Protein AF-0000000076996370 (afdb_homodimer)

Sequence (528 aa):
MRASISAFRGVLRSATPHRAFSNTVRRLTEPTSVNPRWLSELQARVKRCSSLNLSPAQTEQLKTLQKTMDEEWLELLAGREGYLTGPGWRGLDKHTVTWGDQDAMVNFPRHVNNVVYNKYAESARFNWLRNFTKIDPSNAQEWADLMSPKSIGLIMRSIKTDYKFPMAYPDNLTVFHKLTTCPTPTSDAVFLEALLVSHRHRRPAARCFEDIVVYDYRTAKRTPLKPFMVEHLRATFAAQEESRRAAETKAQDLLSAVQSLESAMRASISAFRGVLRSATPHRAFSN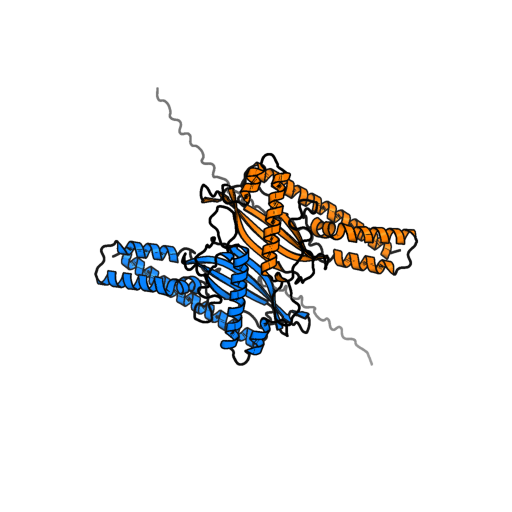TVRRLTEPTSVNPRWLSELQARVKRCSSLNLSPAQTEQLKTLQKTMDEEWLELLAGREGYLTGPGWRGLDKHTVTWGDQDAMVNFPRHVNNVVYNKYAESARFNWLRNFTKIDPSNAQEWADLMSPKSIGLIMRSIKTDYKFPMAYPDNLTVFHKLTTCPTPTSDAVFLEALLVSHRHRRPAARCFEDIVVYDYRTAKRTPLKPFMVEHLRATFAAQEESRRAAETKAQDLLSAVQSLESA

Organism: Colletotrichum orbiculare (strain 104-T / ATCC 96160 / CBS 514.97 / LARS 414 / MAFF 240422) (NCBI:txid1213857)

Radius of gyration: 30.68 Å; Cα contacts (8 Å, |Δi|>4): 800; chains: 2; bounding box: 120×90×89 Å

Structure (mmCIF, N/CA/C/O backbone):
data_AF-0000000076996370-model_v1
#
loop_
_entity.id
_entity.type
_entity.pdbx_description
1 polymer 'Uncharacterized protein'
#
loop_
_atom_site.group_PDB
_atom_site.id
_atom_site.type_symbol
_atom_site.label_atom_id
_atom_site.label_alt_id
_atom_site.label_comp_id
_atom_site.label_asym_id
_atom_site.label_entity_id
_atom_site.label_seq_id
_atom_site.pdbx_PDB_ins_code
_atom_site.Cartn_x
_atom_site.Cartn_y
_atom_site.Cartn_z
_atom_site.occupancy
_atom_site.B_iso_or_equiv
_atom_site.auth_seq_id
_atom_site.auth_comp_id
_atom_site.auth_asym_id
_atom_site.auth_atom_id
_atom_site.pdbx_PDB_model_num
ATOM 1 N N . MET A 1 1 ? -49.344 -7.617 67.875 1 25.75 1 MET A N 1
ATOM 2 C CA . MET A 1 1 ? -49.062 -8.625 66.875 1 25.75 1 MET A CA 1
ATOM 3 C C . MET A 1 1 ? -47.656 -8.422 66.25 1 25.75 1 MET A C 1
ATOM 5 O O . MET A 1 1 ? -47.406 -7.395 65.625 1 25.75 1 MET A O 1
ATOM 9 N N . ARG A 1 2 ? -46.562 -8.93 66.938 1 23.42 2 ARG A N 1
ATOM 10 C CA . ARG A 1 2 ? -45.156 -8.695 67.25 1 23.42 2 ARG A CA 1
ATOM 11 C C . ARG A 1 2 ? -44.25 -9.055 66.062 1 23.42 2 ARG A C 1
ATOM 13 O O . ARG A 1 2 ? -44.312 -10.18 65.562 1 23.42 2 ARG A O 1
ATOM 20 N N . ALA A 1 3 ? -43.844 -8.008 65.188 1 26.3 3 ALA A N 1
ATOM 21 C CA . ALA A 1 3 ? -43.125 -7.777 63.969 1 26.3 3 ALA A CA 1
ATOM 22 C C . ALA A 1 3 ? -41.75 -8.438 63.969 1 26.3 3 ALA A C 1
ATOM 24 O O . ALA A 1 3 ? -40.812 -7.906 64.562 1 26.3 3 ALA A O 1
ATOM 25 N N . SER A 1 4 ? -41.625 -9.727 64.375 1 23.75 4 SER A N 1
ATOM 26 C CA . SER A 1 4 ? -40.312 -10.328 64.688 1 23.75 4 SER A CA 1
ATOM 27 C C . SER A 1 4 ? -39.469 -10.445 63.438 1 23.75 4 SER A C 1
ATOM 29 O O . SER A 1 4 ? -39.875 -11.133 62.469 1 23.75 4 SER A O 1
ATOM 31 N N . ILE A 1 5 ? -38.812 -9.328 63.031 1 29.88 5 ILE A N 1
ATOM 32 C CA . ILE A 1 5 ? -37.969 -9.062 61.844 1 29.88 5 ILE A CA 1
ATOM 33 C C . ILE A 1 5 ? -36.781 -10 61.844 1 29.88 5 ILE A C 1
ATOM 35 O O . ILE A 1 5 ? -35.938 -9.953 62.75 1 29.88 5 ILE A O 1
ATOM 39 N N . SER A 1 6 ? -37 -11.312 61.469 1 23.55 6 SER A N 1
ATOM 40 C CA . SER A 1 6 ? -36.031 -12.391 61.469 1 23.55 6 SER A CA 1
ATOM 41 C C . SER A 1 6 ? -34.781 -12.031 60.656 1 23.55 6 SER A C 1
ATOM 43 O O . SER A 1 6 ? -34.906 -11.328 59.656 1 23.55 6 SER A O 1
ATOM 45 N N . ALA A 1 7 ? -33.531 -12.156 61.219 1 26.91 7 ALA A N 1
ATOM 46 C CA . ALA A 1 7 ? -32.125 -11.836 61.094 1 26.91 7 ALA A CA 1
ATOM 47 C C . ALA A 1 7 ? -31.484 -12.602 59.938 1 26.91 7 ALA A C 1
ATOM 49 O O . ALA A 1 7 ? -31.234 -13.805 60.031 1 26.91 7 ALA A O 1
ATOM 50 N N . PHE A 1 8 ? -32.094 -12.641 58.625 1 24.62 8 PHE A N 1
ATOM 51 C CA . PHE A 1 8 ? -31.547 -13.539 57.625 1 24.62 8 PHE A CA 1
ATOM 52 C C . PHE A 1 8 ? -30.078 -13.211 57.344 1 24.62 8 PHE A C 1
ATOM 54 O O . PHE A 1 8 ? -29.75 -12.094 56.938 1 24.62 8 PHE A O 1
ATOM 61 N N . ARG A 1 9 ? -29.125 -13.773 58.125 1 24.44 9 ARG A N 1
ATOM 62 C CA . ARG A 1 9 ? -27.672 -13.672 58.062 1 24.44 9 ARG A CA 1
ATOM 63 C C . ARG A 1 9 ? -27.141 -14.172 56.719 1 24.44 9 ARG A C 1
ATOM 65 O O . ARG A 1 9 ? -27.141 -15.375 56.469 1 24.44 9 ARG A O 1
ATOM 72 N N . GLY A 1 10 ? -27.531 -13.617 55.562 1 25.27 10 GLY A N 1
ATOM 73 C CA . GLY A 1 10 ? -27.125 -14.102 54.25 1 25.27 10 GLY A CA 1
ATOM 74 C C . GLY A 1 10 ? -25.625 -14.227 54.094 1 25.27 10 GLY A C 1
ATOM 75 O O . GLY A 1 10 ? -24.875 -13.305 54.469 1 25.27 10 GLY A O 1
ATOM 76 N N . VAL A 1 11 ? -25.047 -15.414 54.344 1 25.77 11 VAL A N 1
ATOM 77 C CA . VAL A 1 11 ? -23.641 -15.82 54.25 1 25.77 11 VAL A CA 1
ATOM 78 C C . VAL A 1 11 ? -23.078 -15.453 52.906 1 25.77 11 VAL A C 1
ATOM 80 O O . VAL A 1 11 ? -23.625 -15.875 51.875 1 25.77 11 VAL A O 1
ATOM 83 N N . LEU A 1 12 ? -22.516 -14.273 52.75 1 25.78 12 LEU A N 1
ATOM 84 C CA . LEU A 1 12 ? -21.828 -13.773 51.562 1 25.78 12 LEU A CA 1
ATOM 85 C C . LEU A 1 12 ? -20.703 -14.719 51.156 1 25.78 12 LEU A C 1
ATOM 87 O O . LEU A 1 12 ? -19.719 -14.875 51.906 1 25.78 12 LEU A O 1
ATOM 91 N N . ARG A 1 13 ? -21.016 -15.961 50.656 1 26.2 13 ARG A N 1
ATOM 92 C CA . ARG A 1 13 ? -19.969 -16.859 50.156 1 26.2 13 ARG A CA 1
ATOM 93 C C . ARG A 1 13 ? -19 -16.125 49.219 1 26.2 13 ARG A C 1
ATOM 95 O O . ARG A 1 13 ? -19.422 -15.297 48.406 1 26.2 13 ARG A O 1
ATOM 102 N N . SER A 1 14 ? -17.797 -16.031 49.656 1 24.17 14 SER A N 1
ATOM 103 C CA . SER A 1 14 ? -16.594 -15.461 49.031 1 24.17 14 SER A CA 1
ATOM 104 C C . SER A 1 14 ? -16.359 -16.047 47.656 1 24.17 14 SER A C 1
ATOM 106 O O . SER A 1 14 ? -16.438 -17.266 47.469 1 24.17 14 SER A O 1
ATOM 108 N N . ALA A 1 15 ? -16.828 -15.328 46.594 1 28.62 15 ALA A N 1
ATOM 109 C CA . ALA A 1 15 ? -16.625 -15.656 45.188 1 28.62 15 ALA A CA 1
ATOM 110 C C . ALA A 1 15 ? -15.18 -16.031 44.906 1 28.62 15 ALA A C 1
ATOM 112 O O . ALA A 1 15 ? -14.258 -15.398 45.438 1 28.62 15 ALA A O 1
ATOM 113 N N . THR A 1 16 ? -14.992 -17.359 44.688 1 27.8 16 THR A N 1
ATOM 114 C CA . THR A 1 16 ? -13.75 -18 44.25 1 27.8 16 THR A CA 1
ATOM 115 C C . THR A 1 16 ? -13.125 -17.234 43.125 1 27.8 16 THR A C 1
ATOM 117 O O . THR A 1 16 ? -13.828 -16.703 42.25 1 27.8 16 THR A O 1
ATOM 120 N N . PRO A 1 17 ? -11.844 -16.844 43.281 1 28.08 17 PRO A N 1
ATOM 121 C CA . PRO A 1 17 ? -11.102 -16.047 42.312 1 28.08 17 PRO A CA 1
ATOM 122 C C . PRO A 1 17 ? -11.141 -16.672 40.906 1 28.08 17 PRO A C 1
ATOM 124 O O . PRO A 1 17 ? -11.211 -17.891 40.781 1 28.08 17 PRO A O 1
ATOM 127 N N . HIS A 1 18 ? -11.906 -16.031 39.969 1 26.95 18 HIS A N 1
ATOM 128 C CA . HIS A 1 18 ? -11.961 -16.422 38.562 1 26.95 18 HIS A CA 1
ATOM 129 C C . HIS A 1 18 ? -10.562 -16.672 38 1 26.95 18 HIS A C 1
ATOM 131 O O . HIS A 1 18 ? -9.656 -15.867 38.188 1 26.95 18 HIS A O 1
ATOM 137 N N . ARG A 1 19 ? -10.125 -17.984 38 1 26.56 19 ARG A N 1
ATOM 138 C CA . ARG A 1 19 ? -8.938 -18.391 37.25 1 26.56 19 ARG A CA 1
ATOM 139 C C . ARG A 1 19 ? -8.906 -17.75 35.875 1 26.56 19 ARG A C 1
ATOM 141 O O . ARG A 1 19 ? -9.867 -17.875 35.125 1 26.56 19 ARG A O 1
ATOM 148 N N . ALA A 1 20 ? -8.07 -16.766 35.75 1 26.59 20 ALA A N 1
ATOM 149 C CA . ALA A 1 20 ? -7.734 -16.125 34.469 1 26.59 20 ALA A CA 1
ATOM 150 C C . ALA A 1 20 ? -7.438 -17.172 33.406 1 26.59 20 ALA A C 1
ATOM 152 O O . ALA A 1 20 ? -6.512 -17.969 33.562 1 26.59 20 ALA A O 1
ATOM 153 N N . PHE A 1 21 ? -8.531 -17.734 32.781 1 24.59 21 PHE A N 1
ATOM 154 C CA . PHE A 1 21 ? -8.273 -18.578 31.625 1 24.59 21 PHE A CA 1
ATOM 155 C C . PHE A 1 21 ? -7.289 -17.891 30.688 1 24.59 21 PHE A C 1
ATOM 157 O O . PHE A 1 21 ? -7.527 -16.766 30.234 1 24.59 21 PHE A O 1
ATOM 164 N N . SER A 1 22 ? -5.996 -18.141 30.969 1 26.89 22 SER A N 1
ATOM 165 C CA . SER A 1 22 ? -4.969 -17.828 29.984 1 26.89 22 SER A CA 1
ATOM 166 C C . SER A 1 22 ? -5.371 -18.328 28.594 1 26.89 22 SER A C 1
ATOM 168 O O . SER A 1 22 ? -5.535 -19.531 28.391 1 26.89 22 SER A O 1
ATOM 170 N N . ASN A 1 23 ? -6.395 -17.656 28.031 1 26.78 23 ASN A N 1
ATOM 171 C CA . ASN A 1 23 ? -6.664 -18 26.641 1 26.78 23 ASN A CA 1
ATOM 172 C C . ASN A 1 23 ? -5.383 -18.031 25.812 1 26.78 23 ASN A C 1
ATOM 174 O O . ASN A 1 23 ? -4.746 -17 25.609 1 26.78 23 ASN A O 1
ATOM 178 N N . THR A 1 24 ? -4.602 -19.094 26.031 1 28.86 24 THR A N 1
ATOM 179 C CA . THR A 1 24 ? -3.562 -19.391 25.047 1 28.86 24 THR A CA 1
ATOM 180 C C . THR A 1 24 ? -4.137 -19.359 23.625 1 28.86 24 THR A C 1
ATOM 182 O O . THR A 1 24 ? -4.867 -20.266 23.234 1 28.86 24 THR A O 1
ATOM 185 N N . VAL A 1 25 ? -4.684 -18.25 23.234 1 29.08 25 VAL A N 1
ATOM 186 C CA . VAL A 1 25 ? -4.914 -18.25 21.797 1 29.08 25 VAL A CA 1
ATOM 187 C C . VAL A 1 25 ? -3.771 -18.984 21.094 1 29.08 25 VAL A C 1
ATOM 189 O O . VAL A 1 25 ? -2.615 -18.562 21.172 1 29.08 25 VAL A O 1
ATOM 192 N N . ARG A 1 26 ? -3.787 -20.188 21.047 1 27.31 26 ARG A N 1
ATOM 193 C CA . ARG A 1 26 ? -2.842 -20.938 20.234 1 27.31 26 ARG A CA 1
ATOM 194 C C . ARG A 1 26 ? -2.498 -20.188 18.953 1 27.31 26 ARG A C 1
ATOM 196 O O . ARG A 1 26 ? -3.375 -19.922 18.141 1 27.31 26 ARG A O 1
ATOM 203 N N . ARG A 1 27 ? -1.529 -19.438 18.953 1 30.56 27 ARG A N 1
ATOM 204 C CA . ARG A 1 27 ? -0.964 -18.984 17.688 1 30.56 27 ARG A CA 1
ATOM 205 C C . ARG A 1 27 ? -1.064 -20.062 16.625 1 30.56 27 ARG A C 1
ATOM 207 O O . ARG A 1 27 ? -0.547 -21.172 16.797 1 30.56 27 ARG A O 1
ATOM 214 N N . LEU A 1 28 ? -2.207 -20.266 16.031 1 32.25 28 LEU A N 1
ATOM 215 C CA . LEU A 1 28 ? -2.223 -21.141 14.867 1 32.25 28 LEU A CA 1
ATOM 216 C C . LEU A 1 28 ? -0.822 -21.312 14.289 1 32.25 28 LEU A C 1
ATOM 218 O O . LEU A 1 28 ? -0.059 -20.344 14.219 1 32.25 28 LEU A O 1
ATOM 222 N N . THR A 1 29 ? -0.249 -22.406 14.445 1 32.62 29 THR A N 1
ATOM 223 C CA . THR A 1 29 ? 0.998 -22.859 13.844 1 32.62 29 THR A CA 1
ATOM 224 C C . THR A 1 29 ? 1.232 -22.188 12.492 1 32.62 29 THR A C 1
ATOM 226 O O . THR A 1 29 ? 0.334 -22.156 11.648 1 32.62 29 THR A O 1
ATOM 229 N N . GLU A 1 30 ? 1.917 -21.141 12.484 1 38.91 30 GLU A N 1
ATOM 230 C CA . GLU A 1 30 ? 2.395 -20.609 11.203 1 38.91 30 GLU A CA 1
ATOM 231 C C . GLU A 1 30 ? 2.68 -21.75 10.219 1 38.91 30 GLU A C 1
ATOM 233 O O . GLU A 1 30 ? 3.361 -22.719 10.562 1 38.91 30 GLU A O 1
ATOM 238 N N . PRO A 1 31 ? 1.756 -22.188 9.391 1 42.06 31 PRO A N 1
ATOM 239 C CA . PRO A 1 31 ? 2.107 -23.266 8.453 1 42.06 31 PRO A CA 1
ATOM 240 C C . PRO A 1 31 ? 3.602 -23.297 8.141 1 42.06 31 PRO A C 1
ATOM 242 O O . PRO A 1 31 ? 4.297 -22.297 8.289 1 42.06 31 PRO A O 1
ATOM 245 N N . THR A 1 32 ? 4.285 -24.359 8.195 1 45.66 32 THR A N 1
ATOM 246 C CA . THR A 1 32 ? 5.668 -24.641 7.809 1 45.66 32 THR A CA 1
ATOM 247 C C . THR A 1 32 ? 6.074 -23.781 6.609 1 45.66 32 THR A C 1
ATOM 249 O O . THR A 1 32 ? 5.379 -23.766 5.59 1 45.66 32 THR A O 1
ATOM 252 N N . SER A 1 33 ? 6.719 -22.688 6.789 1 56.22 33 SER A N 1
ATOM 253 C CA . SER A 1 33 ? 7.25 -21.703 5.852 1 56.22 33 SER A CA 1
ATOM 254 C C . SER A 1 33 ? 7.852 -22.375 4.625 1 56.22 33 SER A C 1
ATOM 256 O O . SER A 1 33 ? 8.758 -23.203 4.746 1 56.22 33 SER A O 1
ATOM 258 N N . VAL A 1 34 ? 7.016 -22.797 3.641 1 62.16 34 VAL A N 1
ATOM 259 C CA . VAL A 1 34 ? 7.477 -23.312 2.361 1 62.16 34 VAL A CA 1
ATOM 260 C C . VAL A 1 34 ? 8.617 -22.453 1.824 1 62.16 34 VAL A C 1
ATOM 262 O O . VAL A 1 34 ? 8.555 -21.219 1.898 1 62.16 34 VAL A O 1
ATOM 265 N N . ASN A 1 35 ? 9.75 -23.125 1.606 1 71.69 35 ASN A N 1
ATOM 266 C CA . ASN A 1 35 ? 10.812 -22.422 0.879 1 71.69 35 ASN A CA 1
ATOM 267 C C . ASN A 1 35 ? 10.266 -21.672 -0.333 1 71.69 35 ASN A C 1
ATOM 269 O O . ASN A 1 35 ? 9.68 -22.281 -1.232 1 71.69 35 ASN A O 1
ATOM 273 N N . PRO A 1 36 ? 10.375 -20.422 -0.333 1 74.19 36 PRO A N 1
ATOM 274 C CA . PRO A 1 36 ? 9.789 -19.641 -1.429 1 74.19 36 PRO A CA 1
ATOM 275 C C . PRO A 1 36 ? 10.398 -19.984 -2.787 1 74.19 36 PRO A C 1
ATOM 277 O O . PRO A 1 36 ? 9.789 -19.703 -3.826 1 74.19 36 PRO A O 1
ATOM 280 N N . ARG A 1 37 ? 11.555 -20.672 -2.787 1 79.88 37 ARG A N 1
ATOM 281 C CA . ARG A 1 37 ? 12.227 -20.953 -4.051 1 79.88 37 ARG A CA 1
ATOM 282 C C . ARG A 1 37 ? 12.078 -22.422 -4.43 1 79.88 37 ARG A C 1
ATOM 284 O O . ARG A 1 37 ? 12.805 -22.922 -5.293 1 79.88 37 ARG A O 1
ATOM 291 N N . TRP A 1 38 ? 11.227 -23.062 -3.824 1 84.44 38 TRP A N 1
ATOM 292 C CA . TRP A 1 38 ? 11.125 -24.516 -3.994 1 84.44 38 TRP A CA 1
ATOM 293 C C . TRP A 1 38 ? 10.852 -24.875 -5.449 1 84.44 38 TRP A C 1
ATOM 295 O O . TRP A 1 38 ? 11.406 -25.844 -5.973 1 84.44 38 TRP A O 1
ATOM 305 N N . LEU A 1 39 ? 9.992 -24.078 -6.098 1 86.5 39 LEU A N 1
ATOM 306 C CA . LEU A 1 39 ? 9.617 -24.406 -7.465 1 86.5 39 LEU A CA 1
ATOM 307 C C . LEU A 1 39 ? 10.781 -24.203 -8.422 1 86.5 39 LEU A C 1
ATOM 309 O O . LEU A 1 39 ? 11.039 -25.031 -9.297 1 86.5 39 LEU A O 1
ATOM 313 N N . SER A 1 40 ? 11.438 -23.094 -8.195 1 86.5 40 SER A N 1
ATOM 314 C CA . SER A 1 40 ? 12.617 -22.828 -9.016 1 86.5 40 SER A CA 1
ATOM 315 C C . SER A 1 40 ? 13.703 -23.875 -8.781 1 86.5 40 SER A C 1
ATOM 317 O O . SER A 1 40 ? 14.359 -24.328 -9.727 1 86.5 40 SER A O 1
ATOM 319 N N . GLU A 1 41 ? 13.844 -24.281 -7.625 1 88.19 41 GLU A N 1
ATOM 320 C CA . GLU A 1 41 ? 14.812 -25.328 -7.297 1 88.19 41 GLU A CA 1
ATOM 321 C C . GLU A 1 41 ? 14.422 -26.656 -7.914 1 88.19 41 GLU A C 1
ATOM 323 O O . GLU A 1 41 ? 15.281 -27.391 -8.43 1 88.19 41 GLU A O 1
ATOM 328 N N . LEU A 1 42 ? 13.219 -27 -7.809 1 89.69 42 LEU A N 1
ATOM 329 C CA . LEU A 1 42 ? 12.734 -28.234 -8.414 1 89.69 42 LEU A CA 1
ATOM 330 C C . LEU A 1 42 ? 12.953 -28.219 -9.922 1 89.69 42 LEU A C 1
ATOM 332 O O . LEU A 1 42 ? 13.391 -29.219 -10.5 1 89.69 42 LEU A O 1
ATOM 336 N N . GLN A 1 43 ? 12.711 -27.094 -10.508 1 88.62 43 GLN A N 1
ATOM 337 C CA . GLN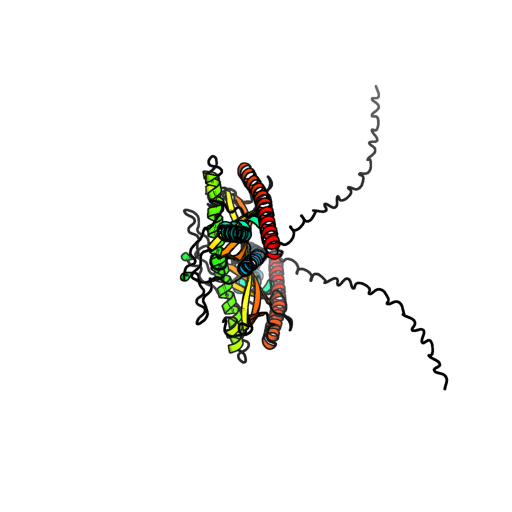 A 1 43 ? 12.922 -26.969 -11.945 1 88.62 43 GLN A CA 1
ATOM 338 C C . GLN A 1 43 ? 14.391 -27.156 -12.312 1 88.62 43 GLN A C 1
ATOM 340 O O . GLN A 1 43 ? 14.703 -27.812 -13.305 1 88.62 43 GLN A O 1
ATOM 345 N N . ALA A 1 44 ? 15.203 -26.594 -11.523 1 90.81 44 ALA A N 1
ATOM 346 C CA . ALA A 1 44 ? 16.641 -26.75 -11.742 1 90.81 44 ALA A CA 1
ATOM 347 C C . ALA A 1 44 ? 17.062 -28.203 -11.602 1 90.81 44 ALA A C 1
ATOM 349 O O . ALA A 1 44 ? 17.875 -28.703 -12.391 1 90.81 44 ALA A O 1
ATOM 350 N N . ARG A 1 45 ? 16.547 -28.891 -10.672 1 91.94 45 ARG A N 1
ATOM 351 C CA . ARG A 1 45 ? 16.844 -30.297 -10.461 1 91.94 45 ARG A CA 1
ATOM 352 C C . ARG A 1 45 ? 16.375 -31.156 -11.633 1 91.94 45 ARG A C 1
ATOM 354 O O . ARG A 1 45 ? 17.078 -32.062 -12.086 1 91.94 45 ARG A O 1
ATOM 361 N N . VAL A 1 46 ? 15.258 -30.844 -12.094 1 91.38 46 VAL A N 1
ATOM 362 C CA . VAL A 1 46 ? 14.695 -31.578 -13.234 1 91.38 46 VAL A CA 1
ATOM 363 C C . VAL A 1 46 ? 15.578 -31.359 -14.461 1 91.38 46 VAL A C 1
ATOM 365 O O . VAL A 1 46 ? 15.852 -32.312 -15.211 1 91.38 46 VAL A O 1
ATOM 368 N N . LYS A 1 47 ? 15.977 -30.125 -14.641 1 89.75 47 LYS A N 1
ATOM 369 C CA . LYS A 1 47 ? 16.859 -29.828 -15.758 1 89.75 47 LYS A CA 1
ATOM 370 C C . LYS A 1 47 ? 18.172 -30.609 -15.648 1 89.75 47 LYS A C 1
ATOM 372 O O . LYS A 1 47 ? 18.688 -31.094 -16.656 1 89.75 47 LYS A O 1
ATOM 377 N N . ARG A 1 48 ? 18.656 -30.781 -14.57 1 92 48 ARG A N 1
ATOM 378 C CA . ARG A 1 48 ? 19.891 -31.516 -14.336 1 92 48 ARG A CA 1
ATOM 379 C C . ARG A 1 48 ? 19.719 -33 -14.625 1 92 48 ARG A C 1
ATOM 381 O O . ARG A 1 48 ? 20.672 -33.656 -15.039 1 92 48 ARG A O 1
ATOM 388 N N . CYS A 1 49 ? 18.594 -33.5 -14.391 1 91.69 49 CYS A N 1
ATOM 389 C CA . CYS A 1 49 ? 18.312 -34.906 -14.617 1 91.69 49 CYS A CA 1
ATOM 390 C C . CYS A 1 49 ? 18.422 -35.25 -16.094 1 91.69 49 CYS A C 1
ATOM 392 O O . CYS A 1 49 ? 18.641 -36.406 -16.453 1 91.69 49 CYS A O 1
ATOM 394 N N . SER A 1 50 ? 18.266 -34.281 -16.922 1 88.06 50 SER A N 1
ATOM 395 C CA . SER A 1 50 ? 18.344 -34.531 -18.359 1 88.06 50 SER A CA 1
ATOM 396 C C . SER A 1 50 ? 19.75 -34.938 -18.781 1 88.06 50 SER A C 1
ATOM 398 O O . SER A 1 50 ? 19.953 -35.531 -19.828 1 88.06 50 SER A O 1
ATOM 400 N N . SER A 1 51 ? 20.688 -34.562 -17.984 1 89.69 51 SER A N 1
ATOM 401 C CA . SER A 1 51 ? 22.078 -34.875 -18.297 1 89.69 51 SER A CA 1
ATOM 402 C C . SER A 1 51 ? 22.484 -36.25 -17.734 1 89.69 51 SER A C 1
ATOM 404 O O . SER A 1 51 ? 23.609 -36.688 -17.953 1 89.69 51 SER A O 1
ATOM 406 N N . LEU A 1 52 ? 21.688 -36.875 -17.047 1 90.12 52 LEU A N 1
ATOM 407 C CA . LEU A 1 52 ? 21.984 -38.188 -16.453 1 90.12 52 LEU A CA 1
ATOM 408 C C . LEU A 1 52 ? 21.766 -39.281 -17.469 1 90.12 52 LEU A C 1
ATOM 410 O O . LEU A 1 52 ? 21.156 -39.094 -18.531 1 90.12 52 LEU A O 1
ATOM 414 N N . ASN A 1 53 ? 22.5 -40.438 -17.266 1 90.56 53 ASN A N 1
ATOM 415 C CA . ASN A 1 53 ? 22.297 -41.625 -18.078 1 90.56 53 ASN A CA 1
ATOM 416 C C . ASN A 1 53 ? 21.047 -42.375 -17.656 1 90.56 53 ASN A C 1
ATOM 418 O O . ASN A 1 53 ? 21.125 -43.344 -16.891 1 90.56 53 ASN A O 1
ATOM 422 N N . LEU A 1 54 ? 19.938 -42.031 -18.281 1 90.88 54 LEU A N 1
ATOM 423 C CA . LEU A 1 54 ? 18.641 -42.562 -17.859 1 90.88 54 LEU A CA 1
ATOM 424 C C . LEU A 1 54 ? 18.188 -43.688 -18.781 1 90.88 54 LEU A C 1
ATOM 426 O O . LEU A 1 54 ? 18.484 -43.688 -19.969 1 90.88 54 LEU A O 1
ATOM 430 N N . SER A 1 55 ? 17.484 -44.656 -18.172 1 93.25 55 SER A N 1
ATOM 431 C CA . SER A 1 55 ? 16.812 -45.688 -18.969 1 93.25 55 SER A CA 1
ATOM 432 C C . SER A 1 55 ? 15.688 -45.094 -19.797 1 93.25 55 SER A C 1
ATOM 434 O O . SER A 1 55 ? 15.273 -43.969 -19.547 1 93.25 55 SER A O 1
ATOM 436 N N . PRO A 1 56 ? 15.211 -45.781 -20.828 1 93.25 56 PRO A N 1
ATOM 437 C CA . PRO A 1 56 ? 14.086 -45.25 -21.609 1 93.25 56 PRO A CA 1
ATOM 438 C C . PRO A 1 56 ? 12.859 -44.969 -20.75 1 93.25 56 PRO A C 1
ATOM 440 O O . PRO A 1 56 ? 12.18 -43.969 -20.969 1 93.25 56 PRO A O 1
ATOM 443 N N . ALA A 1 57 ? 12.648 -45.781 -19.734 1 93.06 57 ALA A N 1
ATOM 444 C CA . ALA A 1 57 ? 11.516 -45.562 -18.844 1 93.06 57 ALA A CA 1
ATOM 445 C C . ALA A 1 57 ? 11.695 -44.312 -17.984 1 93.06 57 ALA A C 1
ATOM 447 O O . ALA A 1 57 ? 10.75 -43.562 -17.781 1 93.06 57 ALA A O 1
ATOM 448 N N . GLN A 1 58 ? 12.93 -44.125 -17.547 1 93.25 58 GLN A N 1
ATOM 449 C CA . GLN A 1 58 ? 13.242 -42.938 -16.734 1 93.25 58 GLN A CA 1
ATOM 450 C C . GLN A 1 58 ? 13.172 -41.656 -17.562 1 93.25 58 GLN A C 1
ATOM 452 O O . GLN A 1 58 ? 12.75 -40.625 -17.062 1 93.25 58 GLN A O 1
ATOM 457 N N . THR A 1 59 ? 13.523 -41.781 -18.797 1 93.88 59 THR A N 1
ATOM 458 C CA . THR A 1 59 ? 13.453 -40.625 -19.703 1 93.88 59 THR A CA 1
ATOM 459 C C . THR A 1 59 ? 12.008 -40.219 -19.938 1 93.88 59 THR A C 1
ATOM 461 O O . THR A 1 59 ? 11.695 -39 -19.969 1 93.88 59 THR A O 1
ATOM 464 N N . GLU A 1 60 ? 11.195 -41.219 -20.078 1 94.5 60 GLU A N 1
ATOM 465 C CA . GLU A 1 60 ? 9.773 -40.938 -20.25 1 94.5 60 GLU A CA 1
ATOM 466 C C . GLU A 1 60 ? 9.188 -40.312 -18.984 1 94.5 60 GLU A C 1
ATOM 468 O O . GLU A 1 60 ? 8.352 -39.406 -19.078 1 94.5 60 GLU A O 1
ATOM 473 N N . GLN A 1 61 ? 9.641 -40.75 -17.844 1 93.5 61 GLN A N 1
ATOM 474 C CA . GLN A 1 61 ? 9.211 -40.188 -16.578 1 93.5 61 GLN A CA 1
ATOM 475 C C . GLN A 1 61 ? 9.648 -38.719 -16.453 1 93.5 61 GLN A C 1
ATOM 477 O O . GLN A 1 61 ? 8.875 -37.875 -15.992 1 93.5 61 GLN A O 1
ATOM 482 N N . LEU A 1 62 ? 10.812 -38.469 -16.828 1 94.06 62 LEU A N 1
ATOM 483 C CA . LEU A 1 62 ? 11.352 -37.125 -16.781 1 94.06 62 LEU A CA 1
ATOM 484 C C . LEU A 1 62 ? 10.547 -36.188 -17.688 1 94.06 62 LEU A C 1
ATOM 486 O O . LEU A 1 62 ? 10.242 -35.062 -17.312 1 94.06 62 LEU A O 1
ATOM 490 N N . LYS A 1 63 ? 10.188 -36.688 -18.859 1 93.94 63 LYS A N 1
ATOM 491 C CA . LYS A 1 63 ? 9.398 -35.875 -19.781 1 93.94 63 LYS A CA 1
ATOM 492 C C . LYS A 1 63 ? 8.031 -35.531 -19.203 1 93.94 63 LYS A C 1
ATOM 494 O O . LYS A 1 63 ? 7.551 -34.406 -19.328 1 93.94 63 LYS A O 1
ATOM 499 N N . THR A 1 64 ? 7.473 -36.5 -18.562 1 93.75 64 THR A N 1
ATOM 500 C CA . THR A 1 64 ? 6.168 -36.312 -17.938 1 93.75 64 THR A CA 1
ATOM 501 C C . THR A 1 64 ? 6.258 -35.312 -16.797 1 93.75 64 THR A C 1
ATOM 503 O O . THR A 1 64 ? 5.383 -34.438 -16.656 1 93.75 64 THR A O 1
ATOM 506 N N . LEU A 1 65 ? 7.328 -35.406 -16.062 1 93.12 65 LEU A N 1
ATOM 507 C CA . LEU A 1 65 ? 7.562 -34.5 -14.969 1 93.12 65 LEU A CA 1
ATOM 508 C C . LEU A 1 65 ? 7.73 -33.062 -15.484 1 93.12 65 LEU A C 1
ATOM 510 O O . LEU A 1 65 ? 7.137 -32.125 -14.938 1 93.12 65 LEU A O 1
ATOM 514 N N . GLN A 1 66 ? 8.477 -32.938 -16.5 1 92.69 66 GLN A N 1
ATOM 515 C CA . GLN A 1 66 ? 8.711 -31.625 -17.094 1 92.69 66 GLN A CA 1
ATOM 516 C C . GLN A 1 66 ? 7.422 -31.016 -17.641 1 92.69 66 GLN A C 1
ATOM 518 O O . GLN A 1 66 ? 7.152 -29.828 -17.438 1 92.69 66 GLN A O 1
ATOM 523 N N . LYS A 1 67 ? 6.656 -31.844 -18.266 1 93.81 67 LYS A N 1
ATOM 524 C CA . LYS A 1 67 ? 5.379 -31.391 -18.812 1 93.81 67 LYS A CA 1
ATOM 525 C C . LYS A 1 67 ? 4.441 -30.938 -17.703 1 93.81 67 LYS A C 1
ATOM 527 O O . LYS A 1 67 ? 3.818 -29.875 -17.812 1 93.81 67 LYS A O 1
ATOM 532 N N . THR A 1 68 ? 4.383 -31.656 -16.656 1 92.69 68 THR A N 1
ATOM 533 C CA . THR A 1 68 ? 3.529 -31.312 -15.516 1 92.69 68 THR A CA 1
ATOM 534 C C . THR A 1 68 ? 3.965 -30 -14.891 1 92.69 68 THR A C 1
ATOM 536 O O . THR A 1 68 ? 3.133 -29.125 -14.617 1 92.69 68 THR A O 1
ATOM 539 N N . MET A 1 69 ? 5.199 -29.828 -14.711 1 90.5 69 MET A N 1
ATOM 540 C CA . MET A 1 69 ? 5.727 -28.609 -14.109 1 90.5 69 MET A CA 1
ATOM 541 C C . MET A 1 69 ? 5.453 -27.391 -14.992 1 90.5 69 MET A C 1
ATOM 543 O O . MET A 1 69 ? 5.16 -26.297 -14.492 1 90.5 69 MET A O 1
ATOM 547 N N . ASP A 1 70 ? 5.547 -27.641 -16.281 1 91.88 70 ASP A N 1
ATOM 548 C CA . ASP A 1 70 ? 5.34 -26.547 -17.203 1 91.88 70 ASP A CA 1
ATOM 549 C C . ASP A 1 70 ? 3.865 -26.156 -17.281 1 91.88 70 ASP A C 1
ATOM 551 O O . ASP A 1 70 ? 3.533 -24.969 -17.344 1 91.88 70 ASP A O 1
ATOM 555 N N . GLU A 1 71 ? 3.033 -27.094 -17.172 1 93.5 71 GLU A N 1
ATOM 556 C CA . GLU A 1 71 ? 1.609 -26.859 -17.391 1 93.5 71 GLU A CA 1
ATOM 557 C C . GLU A 1 71 ? 0.922 -26.453 -16.078 1 93.5 71 GLU A C 1
ATOM 559 O O . GLU A 1 71 ? -0.073 -25.719 -16.109 1 93.5 71 GLU A O 1
ATOM 564 N N . GLU A 1 72 ? 1.515 -26.875 -14.953 1 94.69 72 GLU A N 1
ATOM 565 C CA . GLU A 1 72 ? 0.789 -26.703 -13.703 1 94.69 72 GLU A CA 1
ATOM 566 C C . GLU A 1 72 ? 1.588 -25.859 -12.711 1 94.69 72 GLU A C 1
ATOM 568 O O . GLU A 1 72 ? 1.307 -25.875 -11.516 1 94.69 72 GLU A O 1
ATOM 573 N N . TRP A 1 73 ? 2.6 -25.172 -13.234 1 93.81 73 TRP A N 1
ATOM 574 C CA . TRP A 1 73 ? 3.496 -24.453 -12.336 1 93.81 73 TRP A CA 1
ATOM 575 C C . TRP A 1 73 ? 2.736 -23.406 -11.531 1 93.81 73 TRP A C 1
ATOM 577 O O . TRP A 1 73 ? 2.988 -23.234 -10.336 1 93.81 73 TRP A O 1
ATOM 587 N N . LEU A 1 74 ? 1.788 -22.781 -12.164 1 93.5 74 LEU A N 1
ATOM 588 C CA . LEU A 1 74 ? 1.038 -21.719 -11.508 1 93.5 74 LEU A CA 1
ATOM 589 C C . LEU A 1 74 ? 0.158 -22.266 -10.398 1 93.5 74 LEU A C 1
ATOM 591 O O . LEU A 1 74 ? 0.104 -21.719 -9.297 1 93.5 74 LEU A O 1
ATOM 595 N N . GLU A 1 75 ? -0.447 -23.391 -10.727 1 94.19 75 GLU A N 1
ATOM 596 C CA . GLU A 1 75 ? -1.288 -24.062 -9.742 1 94.19 75 GLU A CA 1
ATOM 597 C C . GLU A 1 75 ? -0.459 -24.578 -8.57 1 94.19 75 GLU A C 1
ATOM 599 O O . GLU A 1 75 ? -0.9 -24.516 -7.418 1 94.19 75 GLU A O 1
ATOM 604 N N . LEU A 1 76 ? 0.695 -25.094 -8.891 1 93.62 76 LEU A N 1
ATOM 605 C CA . LEU A 1 76 ? 1.583 -25.594 -7.844 1 93.62 76 LEU A CA 1
ATOM 606 C C . LEU A 1 76 ? 2.066 -24.453 -6.957 1 93.62 76 LEU A C 1
ATOM 608 O O . LEU A 1 76 ? 2.027 -24.547 -5.727 1 93.62 76 LEU A O 1
ATOM 612 N N . LEU A 1 77 ? 2.418 -23.359 -7.547 1 93.75 77 LEU A N 1
ATOM 613 C CA . LEU A 1 77 ? 2.969 -22.219 -6.832 1 93.75 77 LEU A CA 1
ATOM 614 C C . LEU A 1 77 ? 1.909 -21.562 -5.949 1 93.75 77 LEU A C 1
ATOM 616 O O . LEU A 1 77 ? 2.092 -21.453 -4.734 1 93.75 77 LEU A O 1
ATOM 620 N N . ALA A 1 78 ? 0.835 -21.156 -6.492 1 96.25 78 ALA A N 1
ATOM 621 C CA . ALA A 1 78 ? -0.215 -20.438 -5.777 1 96.25 78 ALA A CA 1
ATOM 622 C C . ALA A 1 78 ? -1.054 -21.375 -4.93 1 96.25 78 ALA A C 1
ATOM 624 O O . ALA A 1 78 ? -1.45 -21.047 -3.812 1 96.25 78 ALA A O 1
ATOM 625 N N . GLY A 1 79 ? -1.295 -22.547 -5.496 1 95.38 79 GLY A N 1
ATOM 626 C CA . GLY A 1 79 ? -2.107 -23.516 -4.785 1 95.38 79 GLY A CA 1
ATOM 627 C C . GLY A 1 79 ? -1.5 -23.953 -3.463 1 95.38 79 GLY A C 1
ATOM 628 O O . GLY A 1 79 ? -2.217 -24.172 -2.484 1 95.38 79 GLY A O 1
ATOM 629 N N . ARG A 1 80 ? -0.252 -24.094 -3.467 1 93.12 80 ARG A N 1
ATOM 630 C CA . ARG A 1 80 ? 0.443 -24.531 -2.264 1 93.12 80 ARG A CA 1
ATOM 631 C C . ARG A 1 80 ? 0.282 -23.516 -1.133 1 93.12 80 ARG A C 1
ATOM 633 O O . ARG A 1 80 ? 0.484 -23.859 0.037 1 93.12 80 ARG A O 1
ATOM 640 N N . GLU A 1 81 ? -0.072 -22.312 -1.488 1 94.5 81 GLU A N 1
ATOM 641 C CA . GLU A 1 81 ? -0.265 -21.266 -0.477 1 94.5 81 GLU A CA 1
ATOM 642 C C . GLU A 1 81 ? -1.747 -21.047 -0.187 1 94.5 81 GLU A C 1
ATOM 644 O O . GLU A 1 81 ? -2.113 -20.125 0.545 1 94.5 81 GLU A O 1
ATOM 649 N N . GLY A 1 82 ? -2.562 -21.828 -0.85 1 96.31 82 GLY A N 1
ATOM 650 C CA . GLY A 1 82 ? -3.979 -21.812 -0.519 1 96.31 82 GLY A CA 1
ATOM 651 C C . GLY A 1 82 ? -4.809 -21 -1.492 1 96.31 82 GLY A C 1
ATOM 652 O O . GLY A 1 82 ? -6.023 -20.875 -1.322 1 96.31 82 GLY A O 1
ATOM 653 N N . TYR A 1 83 ? -4.195 -20.438 -2.467 1 98.12 83 TYR A N 1
ATOM 654 C CA . TYR A 1 83 ? -4.977 -19.719 -3.469 1 98.12 83 TYR A CA 1
ATOM 655 C C . TYR A 1 83 ? -5.77 -20.688 -4.34 1 98.12 83 TYR A C 1
ATOM 657 O O . TYR A 1 83 ? -5.273 -21.766 -4.699 1 98.12 83 TYR A O 1
ATOM 665 N N . LEU A 1 84 ? -6.957 -20.297 -4.613 1 98.06 84 LEU A N 1
ATOM 666 C CA . LEU A 1 84 ? -7.715 -21.016 -5.633 1 98.06 84 LEU A CA 1
ATOM 667 C C . LEU A 1 84 ? -7.293 -20.578 -7.031 1 98.06 84 LEU A C 1
ATOM 669 O O . LEU A 1 84 ? -7.258 -19.375 -7.328 1 98.06 84 LEU A O 1
ATOM 673 N N . THR A 1 85 ? -6.953 -21.531 -7.863 1 96.75 85 THR A N 1
ATOM 674 C CA . THR A 1 85 ? -6.25 -21.172 -9.094 1 96.75 85 THR A CA 1
ATOM 675 C C . THR A 1 85 ? -7.094 -21.516 -10.32 1 96.75 85 THR A C 1
ATOM 677 O O . THR A 1 85 ? -6.684 -21.266 -11.453 1 96.75 85 THR A O 1
ATOM 680 N N . GLY A 1 86 ? -8.234 -22.109 -10.164 1 93.81 86 GLY A N 1
ATOM 681 C CA . GLY A 1 86 ? -9.086 -22.484 -11.281 1 93.81 86 GLY A CA 1
ATOM 682 C C . GLY A 1 86 ? -9.688 -21.281 -11.984 1 93.81 86 GLY A C 1
ATOM 683 O O . GLY A 1 86 ? -9.508 -20.141 -11.555 1 93.81 86 GLY A O 1
ATOM 684 N N . PRO A 1 87 ? -10.414 -21.656 -13.055 1 89.19 87 PRO A N 1
ATOM 685 C CA . PRO A 1 87 ? -11.102 -20.562 -13.758 1 89.19 87 PRO A CA 1
ATOM 686 C C . PRO A 1 87 ? -12.039 -19.781 -12.844 1 89.19 87 PRO A C 1
ATOM 688 O O . PRO A 1 87 ? -12.695 -20.359 -11.977 1 89.19 87 PRO A O 1
ATOM 691 N N . GLY A 1 88 ? -12.094 -18.516 -12.93 1 91.19 88 GLY A N 1
ATOM 692 C CA . GLY A 1 88 ? -12.938 -17.672 -12.117 1 91.19 88 GLY A CA 1
ATOM 693 C C . GLY A 1 88 ? -12.227 -17.094 -10.906 1 91.19 88 GLY A C 1
ATOM 694 O O . GLY A 1 88 ? -12.641 -16.078 -10.352 1 91.19 88 GLY A O 1
ATOM 695 N N . TRP A 1 89 ? -11.172 -17.844 -10.523 1 95.75 89 TRP A N 1
ATOM 696 C CA . TRP A 1 89 ? -10.5 -17.438 -9.297 1 95.75 89 TRP A CA 1
ATOM 697 C C . TRP A 1 89 ? -9.242 -16.625 -9.609 1 95.75 89 TRP A C 1
ATOM 699 O O . TRP A 1 89 ? -8.578 -16.125 -8.703 1 95.75 89 TRP A O 1
ATOM 709 N N . ARG A 1 90 ? -8.938 -16.531 -10.883 1 96.5 90 ARG A N 1
ATOM 710 C CA . ARG A 1 90 ? -7.828 -15.688 -11.312 1 96.5 90 ARG A CA 1
ATOM 711 C C . ARG A 1 90 ? -8.297 -14.258 -11.547 1 96.5 90 ARG A C 1
ATOM 713 O O . ARG A 1 90 ? -8.789 -13.93 -12.633 1 96.5 90 ARG A O 1
ATOM 720 N N . GLY A 1 91 ? -8.133 -13.445 -10.531 1 96.06 91 GLY A N 1
ATOM 721 C CA . GLY A 1 91 ? -8.602 -12.07 -10.625 1 96.06 91 GLY A CA 1
ATOM 722 C C . GLY A 1 91 ? -8.125 -11.367 -11.883 1 96.06 91 GLY A C 1
ATOM 723 O O . GLY A 1 91 ? -8.891 -10.656 -12.539 1 96.06 91 GLY A O 1
ATOM 724 N N . LEU A 1 92 ? -6.914 -11.453 -12.133 1 96.69 92 LEU A N 1
ATOM 725 C CA . LEU A 1 92 ? -6.301 -11.156 -13.422 1 96.69 92 LEU A CA 1
ATOM 726 C C . LEU A 1 92 ? -5.598 -12.391 -13.984 1 96.69 92 LEU A C 1
ATOM 728 O O . LEU A 1 92 ? -4.832 -13.055 -13.281 1 96.69 92 LEU A O 1
ATOM 732 N N . ASP A 1 93 ? -5.934 -12.656 -15.18 1 96.25 93 ASP A N 1
ATOM 733 C CA . ASP A 1 93 ? -5.363 -13.844 -15.797 1 96.25 93 ASP A CA 1
ATOM 734 C C . ASP A 1 93 ? -4.527 -13.484 -17.016 1 96.25 93 ASP A C 1
ATOM 736 O O . ASP A 1 93 ? -5.066 -13.07 -18.047 1 96.25 93 ASP A O 1
ATOM 740 N N . LYS A 1 94 ? -3.195 -13.68 -16.875 1 95.62 94 LYS A N 1
ATOM 741 C CA . LYS A 1 94 ? -2.238 -13.383 -17.938 1 95.62 94 LYS A CA 1
ATOM 742 C C . LYS A 1 94 ? -2.455 -11.977 -18.484 1 95.62 94 LYS A C 1
ATOM 744 O O . LYS A 1 94 ? -2.494 -11.781 -19.703 1 95.62 94 LYS A O 1
ATOM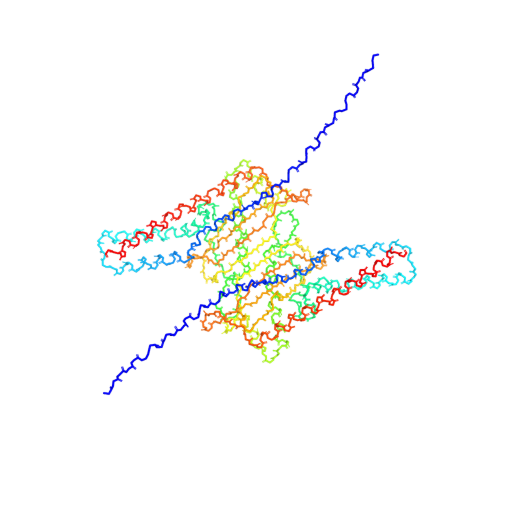 749 N N . HIS A 1 95 ? -2.676 -11.125 -17.594 1 95.38 95 HIS A N 1
ATOM 750 C CA . HIS A 1 95 ? -2.803 -9.711 -17.938 1 95.38 95 HIS A CA 1
ATOM 751 C C . HIS A 1 95 ? -1.51 -9.18 -18.547 1 95.38 95 HIS A C 1
ATOM 753 O O . HIS A 1 95 ? -0.43 -9.367 -17.984 1 95.38 95 HIS A O 1
ATOM 759 N N . THR A 1 96 ? -1.666 -8.469 -19.609 1 93.31 96 THR A N 1
ATOM 760 C CA . THR A 1 96 ? -0.486 -7.953 -20.281 1 93.31 96 THR A CA 1
ATOM 761 C C . THR A 1 96 ? 0.085 -6.75 -19.531 1 93.31 96 THR A C 1
ATOM 763 O O . THR A 1 96 ? -0.634 -5.789 -19.25 1 93.31 96 THR A O 1
ATOM 766 N N . VAL A 1 97 ? 1.28 -6.836 -19.141 1 88.88 97 VAL A N 1
ATOM 767 C CA . VAL A 1 97 ? 2.023 -5.68 -18.656 1 88.88 97 VAL A CA 1
ATOM 768 C C . VAL A 1 97 ? 2.381 -4.762 -19.812 1 88.88 97 VAL A C 1
ATOM 770 O O . VAL A 1 97 ? 3.066 -5.18 -20.75 1 88.88 97 VAL A O 1
ATOM 773 N N . THR A 1 98 ? 1.969 -3.543 -19.766 1 82.31 98 THR A N 1
ATOM 774 C CA . THR A 1 98 ? 2.158 -2.635 -20.891 1 82.31 98 THR A CA 1
ATOM 775 C C . THR A 1 98 ? 3.354 -1.718 -20.641 1 82.31 98 THR A C 1
ATOM 777 O O . THR A 1 98 ? 3.824 -1.587 -19.516 1 82.31 98 THR A O 1
ATOM 780 N N . TRP A 1 99 ? 3.797 -1.114 -21.688 1 75.62 99 TRP A N 1
ATOM 781 C CA . TRP A 1 99 ? 4.906 -0.169 -21.594 1 75.62 99 TRP A CA 1
ATOM 782 C C . TRP A 1 99 ? 4.547 1 -20.688 1 75.62 99 TRP A C 1
ATOM 784 O O . TRP A 1 99 ? 5.391 1.479 -19.922 1 75.62 99 TRP A O 1
ATOM 794 N N . GLY A 1 100 ? 3.408 1.443 -20.594 1 75.56 100 GLY A N 1
ATOM 795 C CA . GLY A 1 100 ? 2.926 2.561 -19.797 1 75.56 100 GLY A CA 1
ATOM 796 C C . GLY A 1 100 ? 2.865 2.256 -18.312 1 75.56 100 GLY A C 1
ATOM 797 O O . GLY A 1 100 ? 2.75 3.168 -17.5 1 75.56 100 GLY A O 1
ATOM 798 N N . ASP A 1 101 ? 3.057 1.062 -17.984 1 81.31 101 ASP A N 1
ATOM 799 C CA . ASP A 1 101 ? 3.035 0.666 -16.578 1 81.31 101 ASP A CA 1
ATOM 800 C C . ASP A 1 101 ? 4.391 0.912 -15.922 1 81.31 101 ASP A C 1
ATOM 802 O O . ASP A 1 101 ? 4.516 0.826 -14.703 1 81.31 101 ASP A O 1
ATOM 806 N N . GLN A 1 102 ? 5.371 1.251 -16.719 1 78.5 102 GLN A N 1
ATOM 807 C CA . GLN A 1 102 ? 6.746 1.32 -16.234 1 78.5 102 GLN A CA 1
ATOM 808 C C . GLN A 1 102 ? 7.121 2.75 -15.859 1 78.5 102 GLN A C 1
ATOM 810 O O . GLN A 1 102 ? 6.484 3.705 -16.297 1 78.5 102 GLN A O 1
ATOM 815 N N . ASP A 1 103 ? 8.047 2.791 -14.836 1 73.38 103 ASP A N 1
ATOM 816 C CA . ASP A 1 103 ? 8.594 4.086 -14.445 1 73.38 103 ASP A CA 1
ATOM 817 C C . ASP A 1 103 ? 9.578 4.605 -15.484 1 73.38 103 ASP A C 1
ATOM 819 O O . ASP A 1 103 ? 10.18 3.822 -16.219 1 73.38 103 ASP A O 1
ATOM 823 N N . ALA A 1 104 ? 9.555 5.973 -15.734 1 58.59 104 ALA A N 1
ATOM 824 C CA . ALA A 1 104 ? 10.445 6.625 -16.688 1 58.59 104 ALA A CA 1
ATOM 825 C C . ALA A 1 104 ? 11.852 6.789 -16.109 1 58.59 104 ALA A C 1
ATOM 827 O O . ALA A 1 104 ? 12.406 7.887 -16.125 1 58.59 104 ALA A O 1
ATOM 828 N N . MET A 1 105 ? 12.234 5.941 -15.148 1 55.5 105 MET A N 1
ATOM 829 C CA . MET A 1 105 ? 13.586 6.273 -14.703 1 55.5 105 MET A CA 1
ATOM 830 C C . MET A 1 105 ? 14.547 6.305 -15.883 1 55.5 105 MET A C 1
ATOM 832 O O . MET A 1 105 ? 14.57 5.375 -16.688 1 55.5 105 MET A O 1
ATOM 836 N N . VAL A 1 106 ? 14.938 7.516 -16.234 1 51.19 106 VAL A N 1
ATOM 837 C CA . VAL A 1 106 ? 15.852 7.777 -17.328 1 51.19 106 VAL A CA 1
ATOM 838 C C . VAL A 1 106 ? 17.078 6.875 -17.219 1 51.19 106 VAL A C 1
ATOM 840 O O . VAL A 1 106 ? 17.672 6.758 -16.141 1 51.19 106 VAL A O 1
ATOM 843 N N . ASN A 1 107 ? 17.312 6.121 -18.375 1 52.19 107 ASN A N 1
ATOM 844 C CA . ASN A 1 107 ? 18.531 5.402 -18.719 1 52.19 107 ASN A CA 1
ATOM 845 C C . ASN A 1 107 ? 18.578 4.031 -18.062 1 52.19 107 ASN A C 1
ATOM 847 O O . ASN A 1 107 ? 19.656 3.426 -17.953 1 52.19 107 ASN A O 1
ATOM 851 N N . PHE A 1 108 ? 17.625 3.68 -17.266 1 57.53 108 PHE A N 1
ATOM 852 C CA . PHE A 1 108 ? 17.719 2.355 -16.656 1 57.53 108 PHE A CA 1
ATOM 853 C C . PHE A 1 108 ? 16.531 1.485 -17.078 1 57.53 108 PHE A C 1
ATOM 855 O O . PHE A 1 108 ? 15.508 1.998 -17.531 1 57.53 108 PHE A O 1
ATOM 862 N N . PRO A 1 109 ? 16.922 0.2 -17.016 1 60 109 PRO A N 1
ATOM 863 C CA . PRO A 1 109 ? 15.812 -0.684 -17.391 1 60 109 PRO A CA 1
ATOM 864 C C . PRO A 1 109 ? 14.523 -0.36 -16.641 1 60 109 PRO A C 1
ATOM 866 O O . PRO A 1 109 ? 14.539 -0.216 -15.414 1 60 109 PRO A O 1
ATOM 869 N N . ARG A 1 110 ? 13.641 -0.128 -17.391 1 76 110 ARG A N 1
ATOM 870 C CA . ARG A 1 110 ? 12.32 0.293 -16.922 1 76 110 ARG A CA 1
ATOM 871 C C . ARG A 1 110 ? 11.617 -0.84 -16.188 1 76 110 ARG A C 1
ATOM 873 O O . ARG A 1 110 ? 11.773 -2.01 -16.547 1 76 110 ARG A O 1
ATOM 880 N N . HIS A 1 111 ? 11.211 -0.616 -15.023 1 87.38 111 HIS A N 1
ATOM 881 C CA . HIS A 1 111 ? 10.383 -1.564 -14.289 1 87.38 111 HIS A CA 1
ATOM 882 C C . HIS A 1 111 ? 8.992 -1.001 -14.047 1 87.38 111 HIS A C 1
ATOM 884 O O . HIS A 1 111 ? 8.781 0.211 -14.141 1 87.38 111 HIS A O 1
ATOM 890 N N . VAL A 1 112 ? 8.117 -1.922 -13.859 1 91.19 112 VAL A N 1
ATOM 891 C CA . VAL A 1 112 ? 6.754 -1.522 -13.531 1 91.19 112 VAL A CA 1
ATOM 892 C C . VAL A 1 112 ? 6.758 -0.625 -12.297 1 91.19 112 VAL A C 1
ATOM 894 O O . VAL A 1 112 ? 7.391 -0.95 -11.289 1 91.19 112 VAL A O 1
ATOM 897 N N . ASN A 1 113 ? 6.117 0.491 -12.422 1 91.31 113 ASN A N 1
ATOM 898 C CA . ASN A 1 113 ? 6.012 1.416 -11.297 1 91.31 113 ASN A CA 1
ATOM 899 C C . ASN A 1 113 ? 5.371 0.751 -10.086 1 91.31 113 ASN A C 1
ATOM 901 O O . ASN A 1 113 ? 4.391 0.016 -10.219 1 91.31 113 ASN A O 1
ATOM 905 N N . ASN A 1 114 ? 5.898 1.023 -8.93 1 92.25 114 ASN A N 1
ATOM 906 C CA . ASN A 1 114 ? 5.422 0.415 -7.691 1 92.25 114 ASN A CA 1
ATOM 907 C C . ASN A 1 114 ? 3.934 0.673 -7.477 1 92.25 114 ASN A C 1
ATOM 909 O O . ASN A 1 114 ? 3.232 -0.161 -6.902 1 92.25 114 ASN A O 1
ATOM 913 N N . VAL A 1 115 ? 3.418 1.75 -7.883 1 93.69 115 VAL A N 1
ATOM 914 C CA . VAL A 1 115 ? 2.023 2.137 -7.703 1 93.69 115 VAL A CA 1
ATOM 915 C C . VAL A 1 115 ? 1.122 1.216 -8.523 1 93.69 115 VAL A C 1
ATOM 917 O O . VAL A 1 115 ? 0.002 0.903 -8.109 1 93.69 115 VAL A O 1
ATOM 920 N N . VAL A 1 116 ? 1.604 0.763 -9.656 1 94.75 116 VAL A N 1
ATOM 921 C CA . VAL A 1 116 ? 0.811 -0.003 -10.609 1 94.75 116 VAL A CA 1
ATOM 922 C C . VAL A 1 116 ? 0.459 -1.364 -10.016 1 94.75 116 VAL A C 1
ATOM 924 O O . VAL A 1 116 ? -0.591 -1.932 -10.328 1 94.75 116 VAL A O 1
ATOM 927 N N . TYR A 1 117 ? 1.25 -1.859 -9.133 1 97.06 117 TYR A N 1
ATOM 928 C CA . TYR A 1 117 ? 0.957 -3.141 -8.5 1 97.06 117 TYR A CA 1
ATOM 929 C C . TYR A 1 117 ? -0.342 -3.07 -7.703 1 97.06 117 TYR A C 1
ATOM 931 O O . TYR A 1 117 ? -1.13 -4.02 -7.707 1 97.06 117 TYR A O 1
ATOM 939 N N . ASN A 1 118 ? -0.544 -1.943 -7.012 1 96.62 118 ASN A N 1
ATOM 940 C CA . ASN A 1 118 ? -1.816 -1.754 -6.32 1 96.62 118 ASN A CA 1
ATOM 941 C C . ASN A 1 118 ? -2.984 -1.71 -7.305 1 96.62 118 ASN A C 1
ATOM 943 O O . ASN A 1 118 ? -4.082 -2.174 -6.988 1 96.62 118 ASN A O 1
ATOM 947 N N . LYS A 1 119 ? -2.752 -1.152 -8.43 1 95.44 119 LYS A N 1
ATOM 948 C CA . LYS A 1 119 ? -3.787 -1.112 -9.453 1 95.44 119 LYS A CA 1
ATOM 949 C C . LYS A 1 119 ? -4.145 -2.518 -9.93 1 95.44 119 LYS A C 1
ATOM 951 O O . LYS A 1 119 ? -5.324 -2.842 -10.094 1 95.44 119 LYS A O 1
ATOM 956 N N . TYR A 1 120 ? -3.117 -3.32 -10.18 1 97.19 120 TYR A N 1
ATOM 957 C CA . TYR A 1 120 ? -3.346 -4.711 -10.547 1 97.19 120 TYR A CA 1
ATOM 958 C C . TYR A 1 120 ? -4.168 -5.43 -9.484 1 97.19 120 TYR A C 1
ATOM 960 O O . TYR A 1 120 ? -5.137 -6.121 -9.805 1 97.19 120 TYR A O 1
ATOM 968 N N . ALA A 1 121 ? -3.783 -5.242 -8.242 1 97.62 121 ALA A N 1
ATOM 969 C CA . ALA A 1 121 ? -4.469 -5.906 -7.137 1 97.62 121 ALA A CA 1
ATOM 970 C C . ALA A 1 121 ? -5.926 -5.461 -7.051 1 97.62 121 ALA A C 1
ATOM 972 O O . ALA A 1 121 ? -6.816 -6.273 -6.797 1 97.62 121 ALA A O 1
ATOM 973 N N . GLU A 1 122 ? -6.148 -4.188 -7.203 1 94.56 122 GLU A N 1
ATOM 974 C CA . GLU A 1 122 ? -7.504 -3.648 -7.16 1 94.56 122 GLU A CA 1
ATOM 975 C C . GLU A 1 122 ? -8.375 -4.258 -8.258 1 94.56 122 GLU A C 1
ATOM 977 O O . GLU A 1 122 ? -9.484 -4.73 -7.984 1 94.56 122 GLU A O 1
ATOM 982 N N . SER A 1 123 ? -7.863 -4.227 -9.469 1 94.69 123 SER A N 1
ATOM 983 C CA . SER A 1 123 ? -8.609 -4.805 -10.586 1 94.69 123 SER A CA 1
ATOM 984 C C . SER A 1 123 ? -8.906 -6.281 -10.344 1 94.69 123 SER A C 1
ATOM 986 O O . SER A 1 123 ? -10.023 -6.742 -10.594 1 94.69 123 SER A O 1
ATOM 988 N N . ALA A 1 124 ? -7.918 -6.953 -9.852 1 97.06 124 ALA A N 1
ATOM 989 C CA . ALA A 1 124 ? -8.078 -8.375 -9.578 1 97.06 124 ALA A CA 1
ATOM 990 C C . ALA A 1 124 ? -9.109 -8.617 -8.484 1 97.06 124 ALA A C 1
ATOM 992 O O . ALA A 1 124 ? -9.898 -9.562 -8.555 1 97.06 124 ALA A O 1
ATOM 993 N N . ARG A 1 125 ? -9.078 -7.797 -7.488 1 96.06 125 ARG A N 1
ATOM 994 C CA . ARG A 1 125 ? -10.031 -7.918 -6.391 1 96.06 125 ARG A CA 1
ATOM 995 C C . ARG A 1 125 ? -11.469 -7.762 -6.891 1 96.06 125 ARG A C 1
ATOM 997 O O . ARG A 1 125 ? -12.359 -8.5 -6.469 1 96.06 125 ARG A O 1
ATOM 1004 N N . PHE A 1 126 ? -11.68 -6.84 -7.719 1 92.38 126 PHE A N 1
ATOM 1005 C CA . PHE A 1 126 ? -13 -6.625 -8.289 1 92.38 126 PHE A CA 1
ATOM 1006 C C . PHE A 1 126 ? -13.492 -7.879 -9 1 92.38 126 PHE A C 1
ATOM 1008 O O . PHE A 1 126 ? -14.625 -8.312 -8.797 1 92.38 126 PHE A O 1
ATOM 1015 N N . ASN A 1 127 ? -12.633 -8.43 -9.805 1 94.56 127 ASN A N 1
ATOM 1016 C CA . ASN A 1 127 ? -12.992 -9.641 -10.539 1 94.56 127 ASN A CA 1
ATOM 1017 C C . ASN A 1 127 ? -13.219 -10.82 -9.602 1 94.56 127 ASN A C 1
ATOM 1019 O O . ASN A 1 127 ? -14.102 -11.648 -9.836 1 94.56 127 ASN A O 1
ATOM 1023 N N . TRP A 1 128 ? -12.438 -10.93 -8.586 1 96.06 128 TRP A N 1
ATOM 1024 C CA . TRP A 1 128 ? -12.594 -11.984 -7.586 1 96.06 128 TRP A CA 1
ATOM 1025 C C . TRP A 1 128 ? -13.961 -11.906 -6.918 1 96.06 128 TRP A C 1
ATOM 1027 O O . TRP A 1 128 ? -14.656 -12.914 -6.793 1 96.06 128 TRP A O 1
ATOM 1037 N N . LEU A 1 129 ? -14.352 -10.711 -6.578 1 93.44 129 LEU A N 1
ATOM 1038 C CA . LEU A 1 129 ? -15.656 -10.492 -5.953 1 93.44 129 LEU A CA 1
ATOM 1039 C C . LEU A 1 129 ? -16.781 -10.758 -6.941 1 93.44 129 LEU A C 1
ATOM 1041 O O . LEU A 1 129 ? -17.812 -11.344 -6.582 1 93.44 129 LEU A O 1
ATOM 1045 N N . ARG A 1 130 ? -16.562 -10.305 -8.094 1 92.5 130 ARG A N 1
ATOM 1046 C CA . ARG A 1 130 ? -17.578 -10.492 -9.133 1 92.5 130 ARG A CA 1
ATOM 1047 C C . ARG A 1 130 ? -17.828 -11.977 -9.375 1 92.5 130 ARG A C 1
ATOM 1049 O O . ARG A 1 130 ? -18.938 -12.367 -9.773 1 92.5 130 ARG A O 1
ATOM 1056 N N . ASN A 1 131 ? -16.844 -12.773 -9.164 1 95 131 ASN A N 1
ATOM 1057 C CA . ASN A 1 131 ? -16.984 -14.211 -9.352 1 95 131 ASN A CA 1
ATOM 1058 C C . ASN A 1 131 ? -18.109 -14.781 -8.484 1 95 131 ASN A C 1
ATOM 1060 O O . ASN A 1 131 ? -18.75 -15.758 -8.867 1 95 131 ASN A O 1
ATOM 1064 N N . PHE A 1 132 ? -18.406 -14.203 -7.402 1 95.69 132 PHE A N 1
ATOM 1065 C CA . PHE A 1 132 ? -19.422 -14.695 -6.492 1 95.69 132 PHE A CA 1
ATOM 1066 C C . PHE A 1 132 ? -20.812 -14.484 -7.082 1 95.69 132 PHE A C 1
ATOM 1068 O O . PHE A 1 132 ? -21.781 -15.156 -6.688 1 95.69 132 PHE A O 1
ATOM 1075 N N . THR A 1 133 ? -20.922 -13.492 -7.992 1 94.38 133 THR A N 1
ATOM 1076 C CA . THR A 1 133 ? -22.203 -13.352 -8.672 1 94.38 133 THR A CA 1
ATOM 1077 C C . THR A 1 133 ? -22.531 -14.609 -9.469 1 94.38 133 THR A C 1
ATOM 1079 O O . THR A 1 133 ? -23.703 -14.953 -9.633 1 94.38 133 THR A O 1
ATOM 1082 N N . LYS A 1 134 ? -21.547 -15.328 -9.898 1 94.69 134 LYS A N 1
ATOM 1083 C CA . LYS A 1 134 ? -21.719 -16.562 -10.648 1 94.69 134 LYS A CA 1
ATOM 1084 C C . LYS A 1 134 ? -21.859 -17.766 -9.711 1 94.69 134 LYS A C 1
ATOM 1086 O O . LYS A 1 134 ? -22.641 -18.688 -9.984 1 94.69 134 LYS A O 1
ATOM 1091 N N . ILE A 1 135 ? -21.172 -17.719 -8.641 1 94.94 135 ILE A N 1
ATOM 1092 C CA . ILE A 1 135 ? -21.188 -18.812 -7.668 1 94.94 135 ILE A CA 1
ATOM 1093 C C . ILE A 1 135 ? -22.531 -18.828 -6.934 1 94.94 135 ILE A C 1
ATOM 1095 O O . ILE A 1 135 ? -23.047 -19.891 -6.586 1 94.94 135 ILE A O 1
ATOM 1099 N N . ASP A 1 136 ? -23.062 -17.625 -6.723 1 96.12 136 ASP A N 1
ATOM 1100 C CA . ASP A 1 136 ? -24.328 -17.453 -6.004 1 96.12 136 ASP A CA 1
ATOM 1101 C C . ASP A 1 136 ? -25.312 -16.609 -6.816 1 96.12 136 ASP A C 1
ATOM 1103 O O . ASP A 1 136 ? -25.656 -15.492 -6.414 1 96.12 136 ASP A O 1
ATOM 1107 N N . PRO A 1 137 ? -25.906 -17.156 -7.809 1 95.75 137 PRO A N 1
ATOM 1108 C CA . PRO A 1 137 ? -26.781 -16.391 -8.703 1 95.75 137 PRO A CA 1
ATOM 1109 C C . PRO A 1 137 ? -28.016 -15.859 -7.996 1 95.75 137 PRO A C 1
ATOM 1111 O O . PRO A 1 137 ? -28.547 -14.812 -8.383 1 95.75 137 PRO A O 1
ATOM 1114 N N . SER A 1 138 ? -28.484 -16.531 -7.008 1 96.81 138 SER A N 1
ATOM 1115 C CA . SER A 1 138 ? -29.688 -16.094 -6.293 1 96.81 138 SER A CA 1
ATOM 1116 C C . SER A 1 138 ? -29.484 -14.758 -5.609 1 96.81 138 SER A C 1
ATOM 1118 O O . SER A 1 138 ? -30.438 -14.008 -5.387 1 96.81 138 SER A O 1
ATOM 1120 N N . ASN A 1 139 ? -28.219 -14.414 -5.328 1 96.19 139 ASN A N 1
ATOM 1121 C CA . ASN A 1 139 ? -27.891 -13.156 -4.676 1 96.19 139 ASN A CA 1
ATOM 1122 C C . ASN A 1 139 ? -26.922 -12.32 -5.52 1 96.19 139 ASN A C 1
ATOM 1124 O O . ASN A 1 139 ? -26.094 -11.578 -4.98 1 96.19 139 ASN A O 1
ATOM 1128 N N . ALA A 1 140 ? -27.031 -12.531 -6.785 1 95.25 140 ALA A N 1
ATOM 1129 C CA . ALA A 1 140 ? -26.094 -11.914 -7.711 1 95.25 140 ALA A CA 1
ATOM 1130 C C . ALA A 1 140 ? -26.094 -10.398 -7.574 1 95.25 140 ALA A C 1
ATOM 1132 O O . ALA A 1 140 ? -25.047 -9.758 -7.574 1 95.25 140 ALA A O 1
ATOM 1133 N N . GLN A 1 141 ? -27.219 -9.836 -7.41 1 93.12 141 GLN A N 1
ATOM 1134 C CA . GLN A 1 141 ? -27.328 -8.383 -7.32 1 93.12 141 GLN A CA 1
ATOM 1135 C C . GLN A 1 141 ? -26.656 -7.863 -6.051 1 93.12 141 GLN A C 1
ATOM 1137 O O . GLN A 1 141 ? -25.984 -6.836 -6.082 1 93.12 141 GLN A O 1
ATOM 1142 N N . GLU A 1 142 ? -26.828 -8.523 -4.988 1 91.5 142 GLU A N 1
ATOM 1143 C CA . GLU A 1 142 ? -26.234 -8.102 -3.725 1 91.5 142 GLU A CA 1
ATOM 1144 C C . GLU A 1 142 ? -24.719 -8.203 -3.766 1 91.5 142 GLU A C 1
ATOM 1146 O O . GLU A 1 142 ? -24.016 -7.359 -3.193 1 91.5 142 GLU A O 1
ATOM 1151 N N . TRP A 1 143 ? -24.188 -9.227 -4.445 1 93.25 143 TRP A N 1
ATOM 1152 C CA . TRP A 1 143 ? -22.75 -9.336 -4.629 1 93.25 143 TRP A CA 1
ATOM 1153 C C . TRP A 1 143 ? -22.219 -8.188 -5.473 1 93.25 143 TRP A C 1
ATOM 1155 O O . TRP A 1 143 ? -21.188 -7.59 -5.137 1 93.25 143 TRP A O 1
ATOM 1165 N N . ALA A 1 144 ? -22.984 -7.891 -6.508 1 89.25 144 ALA A N 1
ATOM 1166 C CA . ALA A 1 144 ? -22.578 -6.801 -7.398 1 89.25 144 ALA A CA 1
ATOM 1167 C C . ALA A 1 144 ? -22.594 -5.461 -6.672 1 89.25 144 ALA A C 1
ATOM 1169 O O . ALA A 1 144 ? -21.75 -4.602 -6.922 1 89.25 144 ALA A O 1
ATOM 1170 N N . ASP A 1 145 ? -23.453 -5.336 -5.703 1 87.19 145 ASP A N 1
ATOM 1171 C CA . ASP A 1 145 ? -23.625 -4.086 -4.969 1 87.19 145 ASP A CA 1
ATOM 1172 C C . ASP A 1 145 ? -22.469 -3.852 -4.008 1 87.19 145 ASP A C 1
ATOM 1174 O O . ASP A 1 145 ? -22.234 -2.721 -3.574 1 87.19 145 ASP A O 1
ATOM 1178 N N . LEU A 1 146 ? -21.75 -4.871 -3.66 1 86.5 146 LEU A N 1
ATOM 1179 C CA . LEU A 1 146 ? -20.609 -4.73 -2.756 1 86.5 146 LEU A CA 1
ATOM 1180 C C . LEU A 1 146 ? -19.562 -3.809 -3.352 1 86.5 146 LEU A C 1
ATOM 1182 O O . LEU A 1 146 ? -18.766 -3.215 -2.619 1 86.5 146 LEU A O 1
ATOM 1186 N N . MET A 1 147 ? -19.562 -3.689 -4.645 1 79.88 147 MET A N 1
ATOM 1187 C CA . MET A 1 147 ? -18.562 -2.889 -5.336 1 79.88 147 MET A CA 1
ATOM 1188 C C . MET A 1 147 ? -19.109 -1.507 -5.68 1 79.88 147 MET A C 1
ATOM 1190 O O . MET A 1 147 ? -18.438 -0.727 -6.367 1 79.88 147 MET A O 1
ATOM 1194 N N . SER A 1 148 ? -20.328 -1.258 -5.191 1 77.38 148 SER A N 1
ATOM 1195 C CA . SER A 1 148 ? -20.969 0.03 -5.418 1 77.38 148 SER A CA 1
ATOM 1196 C C . SER A 1 148 ? -21.438 0.655 -4.105 1 77.38 148 SER A C 1
ATOM 1198 O O . SER A 1 148 ? -21.641 -0.05 -3.115 1 77.38 148 SER A O 1
ATOM 1200 N N . PRO A 1 149 ? -21.516 1.981 -4.055 1 72.75 149 PRO A N 1
ATOM 1201 C CA . PRO A 1 149 ? -21.984 2.633 -2.83 1 72.75 149 PRO A CA 1
ATOM 1202 C C . PRO A 1 149 ? -23.516 2.686 -2.734 1 72.75 149 PRO A C 1
ATOM 1204 O O . PRO A 1 149 ? -24.062 3.674 -2.252 1 72.75 149 PRO A O 1
ATOM 1207 N N . LYS A 1 150 ? -24.234 1.791 -3.156 1 72.44 150 LYS A N 1
ATOM 1208 C CA . LYS A 1 150 ? -25.703 1.834 -3.172 1 72.44 150 LYS A CA 1
ATOM 1209 C C . LYS A 1 150 ? -26.281 1.324 -1.856 1 72.44 150 LYS A C 1
ATOM 1211 O O . LYS A 1 150 ? -27.25 1.884 -1.342 1 72.44 150 LYS A O 1
ATOM 1216 N N . SER A 1 151 ? -25.797 0.338 -1.328 1 82.19 151 SER A N 1
ATOM 1217 C CA . SER A 1 151 ? -26.25 -0.268 -0.081 1 82.19 151 SER A CA 1
ATOM 1218 C C . SER A 1 151 ? -25.062 -0.7 0.785 1 82.19 151 SER A C 1
ATOM 1220 O O . SER A 1 151 ? -24.375 0.14 1.366 1 82.19 151 SER A O 1
ATOM 1222 N N . ILE A 1 152 ? -24.922 -1.995 0.879 1 85.38 152 ILE A N 1
ATOM 1223 C CA . ILE A 1 152 ? -23.75 -2.51 1.594 1 85.38 152 ILE A CA 1
ATOM 1224 C C . ILE A 1 152 ? -22.562 -2.607 0.642 1 85.38 152 ILE A C 1
ATOM 1226 O O . ILE A 1 152 ? -22.672 -3.184 -0.443 1 85.38 152 ILE A O 1
ATOM 1230 N N . GLY A 1 153 ? -21.547 -1.867 1.026 1 88.06 153 GLY A N 1
ATOM 1231 C CA . GLY A 1 153 ? -20.359 -1.85 0.191 1 88.06 153 GLY A CA 1
ATOM 1232 C C . GLY A 1 153 ? -19.094 -2.133 0.963 1 88.06 153 GLY A C 1
ATOM 1233 O O . GLY A 1 153 ? -19.125 -2.309 2.184 1 88.06 153 GLY A O 1
ATOM 1234 N N . LEU A 1 154 ? -18.062 -2.324 0.201 1 90.81 154 LEU A N 1
ATOM 1235 C CA . LEU A 1 154 ? -16.734 -2.572 0.765 1 90.81 154 LEU A CA 1
ATOM 1236 C C . LEU A 1 154 ? -15.859 -1.326 0.67 1 90.81 154 LEU A C 1
ATOM 1238 O O . LEU A 1 154 ? -15.82 -0.67 -0.373 1 90.81 154 LEU A O 1
ATOM 1242 N N . ILE A 1 155 ? -15.203 -0.966 1.782 1 91.12 155 ILE A N 1
ATOM 1243 C CA . ILE A 1 155 ? -14.297 0.176 1.835 1 91.12 155 ILE A CA 1
ATOM 1244 C C . ILE A 1 155 ? -12.906 -0.286 2.277 1 91.12 155 ILE A C 1
ATOM 1246 O O . ILE A 1 155 ? -12.773 -0.982 3.287 1 91.12 155 ILE A O 1
ATOM 1250 N N . MET A 1 156 ? -11.945 0.063 1.521 1 94.81 156 MET A N 1
ATOM 1251 C CA . MET A 1 156 ? -10.57 -0.286 1.862 1 94.81 156 MET A CA 1
ATOM 1252 C C . MET A 1 156 ? -10.086 0.517 3.066 1 94.81 156 MET A C 1
ATOM 1254 O O . MET A 1 156 ? -10.023 1.746 3.014 1 94.81 156 MET A O 1
ATOM 1258 N N . ARG A 1 157 ? -9.766 -0.154 4.113 1 96.88 157 ARG A N 1
ATOM 1259 C CA . ARG A 1 157 ? -9.195 0.498 5.285 1 96.88 157 ARG A CA 1
ATOM 1260 C C . ARG A 1 157 ? -7.676 0.616 5.156 1 96.88 157 ARG A C 1
ATOM 1262 O O . ARG A 1 157 ? -7.094 1.64 5.52 1 96.88 157 ARG A O 1
ATOM 1269 N N . SER A 1 158 ? -7.086 -0.458 4.598 1 98.38 158 SER A N 1
ATOM 1270 C CA . SER A 1 158 ? -5.645 -0.401 4.375 1 98.38 158 SER A CA 1
ATOM 1271 C C . SER A 1 158 ? -5.203 -1.444 3.357 1 98.38 158 SER A C 1
ATOM 1273 O O . SER A 1 158 ? -5.887 -2.447 3.148 1 98.38 158 SER A O 1
ATOM 1275 N N . ILE A 1 159 ? -4.094 -1.172 2.766 1 98.44 159 ILE A N 1
ATOM 1276 C CA . ILE A 1 159 ? -3.434 -2.117 1.872 1 98.44 159 ILE A CA 1
ATOM 1277 C C . ILE A 1 159 ? -1.919 -2.027 2.051 1 98.44 159 ILE A C 1
ATOM 1279 O O . ILE A 1 159 ? -1.36 -0.929 2.111 1 98.44 159 ILE A O 1
ATOM 1283 N N . LYS A 1 160 ? -1.337 -3.129 2.23 1 98.75 160 LYS A N 1
ATOM 1284 C CA . LYS A 1 160 ? 0.119 -3.225 2.268 1 98.75 160 LYS A CA 1
ATOM 1285 C C . LYS A 1 160 ? 0.648 -4.016 1.074 1 98.75 160 LYS A C 1
ATOM 1287 O O . LYS A 1 160 ? 0.149 -5.102 0.771 1 98.75 160 LYS A O 1
ATOM 1292 N N . THR A 1 161 ? 1.599 -3.504 0.448 1 98.62 161 THR A N 1
ATOM 1293 C CA . THR A 1 161 ? 2.236 -4.188 -0.671 1 98.62 161 THR A CA 1
ATOM 1294 C C . THR A 1 161 ? 3.689 -4.52 -0.344 1 98.62 161 THR A C 1
ATOM 1296 O O . THR A 1 161 ? 4.477 -3.633 -0.007 1 98.62 161 THR A O 1
ATOM 1299 N N . ASP A 1 162 ? 3.992 -5.781 -0.437 1 98.38 162 ASP A N 1
ATOM 1300 C CA . ASP A 1 162 ? 5.367 -6.266 -0.371 1 98.38 162 ASP A CA 1
ATOM 1301 C C . ASP A 1 162 ? 5.922 -6.535 -1.768 1 98.38 162 ASP A C 1
ATOM 1303 O O . ASP A 1 162 ? 5.395 -7.375 -2.502 1 98.38 162 ASP A O 1
ATOM 1307 N N . TYR A 1 163 ? 6.945 -5.84 -2.043 1 97.38 163 TYR A N 1
ATOM 1308 C CA . TYR A 1 163 ? 7.562 -6.035 -3.35 1 97.38 163 TYR A CA 1
ATOM 1309 C C . TYR A 1 163 ? 8.656 -7.098 -3.285 1 97.38 163 TYR A C 1
ATOM 1311 O O . TYR A 1 163 ? 9.516 -7.059 -2.404 1 97.38 163 TYR A O 1
ATOM 1319 N N . LYS A 1 164 ? 8.625 -8.016 -4.223 1 94.94 164 LYS A N 1
ATOM 1320 C CA . LYS A 1 164 ? 9.57 -9.125 -4.199 1 94.94 164 LYS A CA 1
ATOM 1321 C C . LYS A 1 164 ? 10.656 -8.945 -5.258 1 94.94 164 LYS A C 1
ATOM 1323 O O . LYS A 1 164 ? 11.828 -9.211 -5 1 94.94 164 LYS A O 1
ATOM 1328 N N . PHE A 1 165 ? 10.266 -8.609 -6.453 1 91.06 165 PHE A N 1
ATOM 1329 C CA . PHE A 1 165 ? 11.211 -8.25 -7.504 1 91.06 165 PHE A CA 1
ATOM 1330 C C . PHE A 1 165 ? 10.547 -7.332 -8.531 1 91.06 165 PHE A C 1
ATOM 1332 O O . PHE A 1 165 ? 9.328 -7.367 -8.711 1 91.06 165 PHE A O 1
ATOM 1339 N N . PRO A 1 166 ? 11.297 -6.488 -9.219 1 90.25 166 PRO A N 1
ATOM 1340 C CA . PRO A 1 166 ? 10.734 -5.559 -10.203 1 90.25 166 PRO A CA 1
ATOM 1341 C C . PRO A 1 166 ? 10.406 -6.234 -11.531 1 90.25 166 PRO A C 1
ATOM 1343 O O . PRO A 1 166 ? 11.305 -6.742 -12.211 1 90.25 166 PRO A O 1
ATOM 1346 N N . MET A 1 167 ? 9.117 -6.168 -11.938 1 92.75 167 MET A N 1
ATOM 1347 C CA . MET A 1 167 ? 8.727 -6.652 -13.258 1 92.75 167 MET A CA 1
ATOM 1348 C C . MET A 1 167 ? 9.008 -5.602 -14.328 1 92.75 167 MET A C 1
ATOM 1350 O O . MET A 1 167 ? 9.094 -4.41 -14.023 1 92.75 167 MET A O 1
ATOM 1354 N N . ALA A 1 168 ? 9.125 -6.156 -15.555 1 90.81 168 ALA A N 1
ATOM 1355 C CA . ALA A 1 168 ? 9.336 -5.254 -16.688 1 90.81 168 ALA A CA 1
ATOM 1356 C C . ALA A 1 168 ? 8.594 -5.742 -17.922 1 90.81 168 ALA A C 1
ATOM 1358 O O . ALA A 1 168 ? 8.281 -6.93 -18.031 1 90.81 168 ALA A O 1
ATOM 1359 N N . TYR A 1 169 ? 8.352 -4.766 -18.719 1 90.62 169 TYR A N 1
ATOM 1360 C CA . TYR A 1 169 ? 7.793 -5.094 -20.031 1 90.62 169 TYR A CA 1
ATOM 1361 C C . TYR A 1 169 ? 8.828 -5.777 -20.906 1 90.62 169 TYR A C 1
ATOM 1363 O O . TYR A 1 169 ? 10.008 -5.398 -20.906 1 90.62 169 TYR A O 1
ATOM 1371 N N . PRO A 1 170 ? 8.375 -6.699 -21.625 1 92.31 170 PRO A N 1
ATOM 1372 C CA . PRO A 1 170 ? 7.07 -7.359 -21.734 1 92.31 170 PRO A CA 1
ATOM 1373 C C . PRO A 1 170 ? 6.902 -8.492 -20.719 1 92.31 170 PRO A C 1
ATOM 1375 O O . PRO A 1 170 ? 7.871 -9.188 -20.406 1 92.31 170 PRO A O 1
ATOM 1378 N N . ASP A 1 171 ? 5.82 -8.648 -20.172 1 94.88 171 ASP A N 1
ATOM 1379 C CA . ASP A 1 171 ? 5.453 -9.711 -19.234 1 94.88 171 ASP A CA 1
ATOM 1380 C C . ASP A 1 171 ? 3.938 -9.875 -19.156 1 94.88 171 ASP A C 1
ATOM 1382 O O . ASP A 1 171 ? 3.191 -9.07 -19.719 1 94.88 171 ASP A O 1
ATOM 1386 N N . ASN A 1 172 ? 3.574 -11.016 -18.703 1 97.06 172 ASN A N 1
ATOM 1387 C CA . ASN A 1 172 ? 2.186 -11.25 -18.312 1 97.06 172 ASN A CA 1
ATOM 1388 C C . ASN A 1 172 ? 2.061 -11.516 -16.812 1 97.06 172 ASN A C 1
ATOM 1390 O O . ASN A 1 172 ? 2.982 -12.047 -16.203 1 97.06 172 ASN A O 1
ATOM 1394 N N . LEU A 1 173 ? 0.907 -11.086 -16.344 1 97.19 173 LEU A N 1
ATOM 1395 C CA . LEU A 1 173 ? 0.703 -11.133 -14.891 1 97.19 173 LEU A CA 1
ATOM 1396 C C . LEU A 1 173 ? -0.6 -11.844 -14.555 1 97.19 173 LEU A C 1
ATOM 1398 O O . LEU A 1 173 ? -1.635 -11.594 -15.172 1 97.19 173 LEU A O 1
ATOM 1402 N N . THR A 1 174 ? -0.532 -12.789 -13.672 1 98 174 THR A N 1
ATOM 1403 C CA . THR A 1 174 ? -1.729 -13.344 -13.055 1 98 174 THR A CA 1
ATOM 1404 C C . THR A 1 174 ? -1.808 -12.945 -11.578 1 98 174 THR A C 1
ATOM 1406 O O . THR A 1 174 ? -0.8 -12.977 -10.875 1 98 174 THR A O 1
ATOM 1409 N N . VAL A 1 175 ? -2.965 -12.516 -11.117 1 98.44 175 VAL A N 1
ATOM 1410 C CA . VAL A 1 175 ? -3.162 -12.109 -9.727 1 98.44 175 VAL A CA 1
ATOM 1411 C C . VAL A 1 175 ? -4.227 -12.992 -9.078 1 98.44 175 VAL A C 1
ATOM 1413 O O . VAL A 1 175 ? -5.316 -13.156 -9.625 1 98.44 175 VAL A O 1
ATOM 1416 N N . PHE A 1 176 ? -3.871 -13.547 -7.922 1 98.38 176 PHE A N 1
ATOM 1417 C CA . PHE A 1 176 ? -4.781 -14.352 -7.117 1 98.38 176 PHE A CA 1
ATOM 1418 C C . PHE A 1 176 ? -5.129 -13.633 -5.816 1 98.38 176 PHE A C 1
ATOM 1420 O O . PHE A 1 176 ? -4.309 -12.891 -5.273 1 98.38 176 PHE A O 1
ATOM 1427 N N . HIS A 1 177 ? -6.305 -13.836 -5.34 1 98.56 177 HIS A N 1
ATOM 1428 C CA . HIS A 1 177 ? -6.688 -13.414 -3.998 1 98.56 177 HIS A CA 1
ATOM 1429 C C . HIS A 1 177 ? -7.121 -14.609 -3.15 1 98.56 177 HIS A C 1
ATOM 1431 O O . HIS A 1 177 ? -7.684 -15.57 -3.67 1 98.56 177 HIS A O 1
ATOM 1437 N N . LYS A 1 178 ? -6.871 -14.492 -1.898 1 98.62 178 LYS A N 1
ATOM 1438 C CA . LYS A 1 178 ? -7.418 -15.445 -0.936 1 98.62 178 LYS A CA 1
ATOM 1439 C C . LYS A 1 178 ? -7.816 -14.75 0.362 1 98.62 178 LYS A C 1
ATOM 1441 O O . LYS A 1 178 ? -7.301 -13.672 0.679 1 98.62 178 LYS A O 1
ATOM 1446 N N . LEU A 1 179 ? -8.719 -15.391 1.04 1 98.5 179 LEU A N 1
ATOM 1447 C CA . LEU A 1 179 ? -9.062 -14.977 2.395 1 98.5 179 LEU A CA 1
ATOM 1448 C C . LEU A 1 179 ? -7.961 -15.352 3.377 1 98.5 179 LEU A C 1
ATOM 1450 O O . LEU A 1 179 ? -7.453 -16.484 3.34 1 98.5 179 LEU A O 1
ATOM 1454 N N . THR A 1 180 ? -7.559 -14.414 4.25 1 98.12 180 THR A N 1
ATOM 1455 C CA . THR A 1 180 ? -6.535 -14.734 5.238 1 98.12 180 THR A CA 1
ATOM 1456 C C . THR A 1 180 ? -7.172 -15.078 6.582 1 98.12 180 THR A C 1
ATOM 1458 O O . THR A 1 180 ? -6.516 -15.633 7.465 1 98.12 180 THR A O 1
ATOM 1461 N N . THR A 1 181 ? -8.383 -14.719 6.773 1 97.12 181 THR A N 1
ATOM 1462 C CA . THR A 1 181 ? -9.156 -15.023 7.973 1 97.12 181 THR A CA 1
ATOM 1463 C C . THR A 1 181 ? -10.539 -15.562 7.605 1 97.12 181 THR A C 1
ATOM 1465 O O . THR A 1 181 ? -11.188 -15.055 6.695 1 97.12 181 THR A O 1
ATOM 1468 N N . CYS A 1 182 ? -10.891 -16.594 8.32 1 97.75 182 CYS A N 1
ATOM 1469 C CA . CYS A 1 182 ? -12.227 -17.141 8.094 1 97.75 182 CYS A CA 1
ATOM 1470 C C . CYS A 1 182 ? -13.289 -16.219 8.695 1 97.75 182 CYS A C 1
ATOM 1472 O O . CYS A 1 182 ? -13.25 -15.914 9.883 1 97.75 182 CYS A O 1
ATOM 1474 N N . PRO A 1 183 ? -14.195 -15.859 7.906 1 96.94 183 PRO A N 1
ATOM 1475 C CA . PRO A 1 183 ? -15.195 -14.938 8.453 1 96.94 183 PRO A CA 1
ATOM 1476 C C . PRO A 1 183 ? -16.141 -15.609 9.445 1 96.94 183 PRO A C 1
ATOM 1478 O O . PRO A 1 183 ? -16.312 -16.828 9.406 1 96.94 183 PRO A O 1
ATOM 1481 N N . THR A 1 184 ? -16.688 -14.836 10.289 1 97.25 184 THR A N 1
ATOM 1482 C CA . THR A 1 184 ? -17.719 -15.219 11.25 1 97.25 184 THR A CA 1
ATOM 1483 C C . THR A 1 184 ? -19.016 -14.453 11 1 97.25 184 THR A C 1
ATOM 1485 O O . THR A 1 184 ? -19.031 -13.477 10.234 1 97.25 184 THR A O 1
ATOM 1488 N N . PRO A 1 185 ? -20.094 -14.812 11.641 1 95.69 185 PRO A N 1
ATOM 1489 C CA . PRO A 1 185 ? -21.359 -14.117 11.422 1 95.69 185 PRO A CA 1
ATOM 1490 C C . PRO A 1 185 ? -21.312 -12.656 11.875 1 95.69 185 PRO A C 1
ATOM 1492 O O . PRO A 1 185 ? -22.156 -11.852 11.461 1 95.69 185 PRO A O 1
ATOM 1495 N N . THR A 1 186 ? -20.359 -12.312 12.617 1 95.69 186 THR A N 1
ATOM 1496 C CA . THR A 1 186 ? -20.281 -10.945 13.109 1 95.69 186 THR A CA 1
ATOM 1497 C C . THR A 1 186 ? -19.172 -10.172 12.391 1 95.69 186 THR A C 1
ATOM 1499 O O . THR A 1 186 ? -18.875 -9.031 12.742 1 95.69 186 THR A O 1
ATOM 1502 N N . SER A 1 187 ? -18.578 -10.852 11.445 1 96.12 187 SER A N 1
ATOM 1503 C CA . SER A 1 187 ? -17.469 -10.195 10.75 1 96.12 187 SER A CA 1
ATOM 1504 C C . SER A 1 187 ? -17.953 -8.945 10.008 1 96.12 187 SER A C 1
ATOM 1506 O O . SER A 1 187 ? -18.906 -9.008 9.234 1 96.12 187 SER A O 1
ATOM 1508 N N . ASP A 1 188 ? -17.234 -7.812 10.242 1 96.5 188 ASP A N 1
ATOM 1509 C CA . ASP A 1 188 ? -17.531 -6.551 9.562 1 96.5 188 ASP A CA 1
ATOM 1510 C C . ASP A 1 188 ? -16.344 -6.113 8.695 1 96.5 188 ASP A C 1
ATOM 1512 O O . ASP A 1 188 ? -16.219 -4.934 8.359 1 96.5 188 ASP A O 1
ATOM 1516 N N . ALA A 1 189 ? -15.461 -7.086 8.453 1 97.38 189 ALA A N 1
ATOM 1517 C CA . ALA A 1 189 ? -14.305 -6.848 7.598 1 97.38 189 ALA A CA 1
ATOM 1518 C C . ALA A 1 189 ? -13.875 -8.125 6.883 1 97.38 189 ALA A C 1
ATOM 1520 O O . ALA A 1 189 ? -14.188 -9.227 7.34 1 97.38 189 ALA A O 1
ATOM 1521 N N . VAL A 1 190 ? -13.305 -7.965 5.762 1 97 190 VAL A N 1
ATOM 1522 C CA . VAL A 1 190 ? -12.719 -9.047 4.98 1 97 190 VAL A CA 1
ATOM 1523 C C . VAL A 1 190 ? -11.227 -8.805 4.797 1 97 190 VAL A C 1
ATOM 1525 O O . VAL A 1 190 ? -10.805 -7.695 4.465 1 97 190 VAL A O 1
ATOM 1528 N N . PHE A 1 191 ? -10.469 -9.812 5.055 1 98.25 191 PHE A N 1
ATOM 1529 C CA . PHE A 1 191 ? -9.016 -9.734 4.914 1 98.25 191 PHE A CA 1
ATOM 1530 C C . PHE A 1 191 ? -8.539 -10.586 3.748 1 98.25 191 PHE A C 1
ATOM 1532 O O . PHE A 1 191 ? -8.758 -11.805 3.729 1 98.25 191 PHE A O 1
ATOM 1539 N N . LEU A 1 192 ? -7.887 -9.93 2.838 1 98.5 192 LEU A N 1
ATOM 1540 C CA . LEU A 1 192 ? -7.445 -10.617 1.631 1 98.5 192 LEU A CA 1
ATOM 1541 C C . LEU A 1 192 ? -5.934 -10.492 1.457 1 98.5 192 LEU A C 1
ATOM 1543 O O . LEU A 1 192 ? -5.336 -9.508 1.884 1 98.5 192 LEU A O 1
ATOM 1547 N N . GLU A 1 193 ? -5.367 -11.5 0.897 1 98.75 193 GLU A N 1
ATOM 1548 C CA . GLU A 1 193 ? -4.004 -11.469 0.375 1 98.75 193 GLU A CA 1
ATOM 1549 C C . GLU A 1 193 ? -3.986 -11.711 -1.132 1 98.75 193 GLU A C 1
ATOM 1551 O O . GLU A 1 193 ? -4.605 -12.656 -1.622 1 98.75 193 GLU A O 1
ATOM 1556 N N . ALA A 1 194 ? -3.357 -10.82 -1.825 1 98.75 194 ALA A N 1
ATOM 1557 C CA . ALA A 1 194 ? -3.197 -10.969 -3.27 1 98.75 194 ALA A CA 1
ATOM 1558 C C . ALA A 1 194 ? -1.778 -11.406 -3.619 1 98.75 194 ALA A C 1
ATOM 1560 O O . ALA A 1 194 ? -0.809 -10.93 -3.031 1 98.75 194 ALA A O 1
ATOM 1561 N N . LEU A 1 195 ? -1.702 -12.32 -4.52 1 98.31 195 LEU A N 1
ATOM 1562 C CA . LEU A 1 195 ? -0.435 -12.789 -5.07 1 98.31 195 LEU A CA 1
ATOM 1563 C C . LEU A 1 195 ? -0.29 -12.375 -6.531 1 98.31 195 LEU A C 1
ATOM 1565 O O . LEU A 1 195 ? -1.109 -12.75 -7.371 1 98.31 195 LEU A O 1
ATOM 1569 N N . LEU A 1 196 ? 0.708 -11.555 -6.797 1 98.44 196 LEU A N 1
ATOM 1570 C CA . LEU A 1 196 ? 0.997 -11.125 -8.156 1 98.44 196 LEU A CA 1
ATOM 1571 C C . LEU A 1 196 ? 2.145 -11.93 -8.758 1 98.44 196 LEU A C 1
ATOM 1573 O O . LEU A 1 196 ? 3.293 -11.789 -8.328 1 98.44 196 LEU A O 1
ATOM 1577 N N . VAL A 1 197 ? 1.82 -12.695 -9.844 1 97.25 197 VAL A N 1
ATOM 1578 C CA . VAL A 1 197 ? 2.789 -13.664 -10.352 1 97.25 197 VAL A CA 1
ATOM 1579 C C . VAL A 1 197 ? 3.203 -13.289 -11.773 1 97.25 197 VAL A C 1
ATOM 1581 O O . VAL A 1 197 ? 2.354 -13.109 -12.648 1 97.25 197 VAL A O 1
ATOM 1584 N N . SER A 1 198 ? 4.496 -13.211 -11.977 1 96.62 198 SER A N 1
ATOM 1585 C CA . SER A 1 198 ? 5.066 -12.977 -13.297 1 96.62 198 SER A CA 1
ATOM 1586 C C . SER A 1 198 ? 5.137 -14.273 -14.102 1 96.62 198 SER A C 1
ATOM 1588 O O . SER A 1 198 ? 5.66 -15.281 -13.625 1 96.62 198 SER A O 1
ATOM 1590 N N . HIS A 1 199 ? 4.645 -14.266 -15.289 1 95.88 199 HIS A N 1
ATOM 1591 C CA . HIS A 1 199 ? 4.746 -15.438 -16.141 1 95.88 199 HIS A CA 1
ATOM 1592 C C . HIS A 1 199 ? 6.148 -15.578 -16.734 1 95.88 199 HIS A C 1
ATOM 1594 O O . HIS A 1 199 ? 6.656 -16.688 -16.875 1 95.88 199 HIS A O 1
ATOM 1600 N N . ARG A 1 200 ? 6.723 -14.43 -16.984 1 93.94 200 ARG A N 1
ATOM 1601 C CA . ARG A 1 200 ? 8.07 -14.453 -17.547 1 93.94 200 ARG A CA 1
ATOM 1602 C C . ARG A 1 200 ? 9.055 -15.094 -16.594 1 93.94 200 ARG A C 1
ATOM 1604 O O . ARG A 1 200 ? 9.906 -15.891 -17 1 93.94 200 ARG A O 1
ATOM 1611 N N . HIS A 1 201 ? 8.883 -14.789 -15.352 1 92.12 201 HIS A N 1
ATOM 1612 C CA . HIS A 1 201 ? 9.859 -15.234 -14.367 1 92.12 201 HIS A CA 1
ATOM 1613 C C . HIS A 1 201 ? 9.32 -16.406 -13.547 1 92.12 201 HIS A C 1
ATOM 1615 O O . HIS A 1 201 ? 10.07 -17.031 -12.789 1 92.12 201 HIS A O 1
ATOM 1621 N N . ARG A 1 202 ? 8.047 -16.672 -13.617 1 92.38 202 ARG A N 1
ATOM 1622 C CA . ARG A 1 202 ? 7.359 -17.766 -12.922 1 92.38 202 ARG A CA 1
ATOM 1623 C C . ARG A 1 202 ? 7.598 -17.688 -11.422 1 92.38 202 ARG A C 1
ATOM 1625 O O . ARG A 1 202 ? 7.945 -18.688 -10.797 1 92.38 20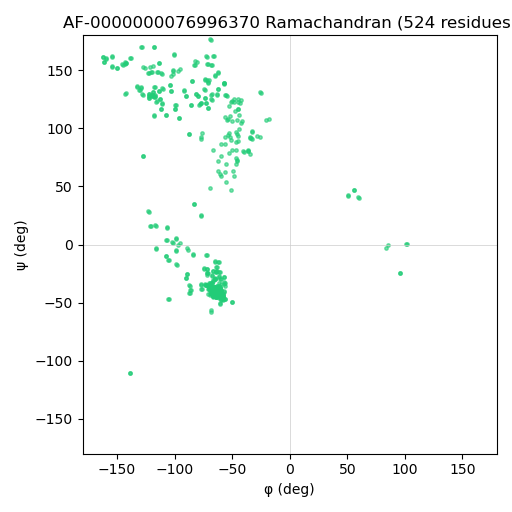2 ARG A O 1
ATOM 1632 N N . ARG A 1 203 ? 7.438 -16.516 -10.852 1 93 203 ARG A N 1
ATOM 1633 C CA . ARG A 1 203 ? 7.566 -16.281 -9.414 1 93 203 ARG A CA 1
ATOM 1634 C C . ARG A 1 203 ? 6.746 -15.07 -8.984 1 93 203 ARG A C 1
ATOM 1636 O O . ARG A 1 203 ? 6.379 -14.234 -9.812 1 93 203 ARG A O 1
ATOM 1643 N N . PRO A 1 204 ? 6.465 -14.945 -7.703 1 95.94 204 PRO A N 1
ATOM 1644 C CA . PRO A 1 204 ? 5.723 -13.781 -7.211 1 95.94 204 PRO A CA 1
ATOM 1645 C C . PRO A 1 204 ? 6.52 -12.484 -7.316 1 95.94 204 PRO A C 1
ATOM 1647 O O . PRO A 1 204 ? 7.672 -12.43 -6.887 1 95.94 204 PRO A O 1
ATOM 1650 N N . ALA A 1 205 ? 5.887 -11.508 -7.906 1 96.69 205 ALA A N 1
ATOM 1651 C CA . ALA A 1 205 ? 6.496 -10.18 -8.008 1 96.69 205 ALA A CA 1
ATOM 1652 C C . ALA A 1 205 ? 6.129 -9.312 -6.809 1 96.69 205 ALA A C 1
ATOM 1654 O O . ALA A 1 205 ? 6.887 -8.422 -6.426 1 96.69 205 ALA A O 1
ATOM 1655 N N . ALA A 1 206 ? 4.98 -9.555 -6.234 1 98.06 206 ALA A N 1
ATOM 1656 C CA . ALA A 1 206 ? 4.504 -8.789 -5.082 1 98.06 206 ALA A CA 1
ATOM 1657 C C . ALA A 1 206 ? 3.391 -9.531 -4.352 1 98.06 206 ALA A C 1
ATOM 1659 O O . ALA A 1 206 ? 2.789 -10.461 -4.902 1 98.06 206 ALA A O 1
ATOM 1660 N N . ARG A 1 207 ? 3.193 -9.125 -3.15 1 98.31 207 ARG A N 1
ATOM 1661 C CA . ARG A 1 207 ? 2.066 -9.547 -2.32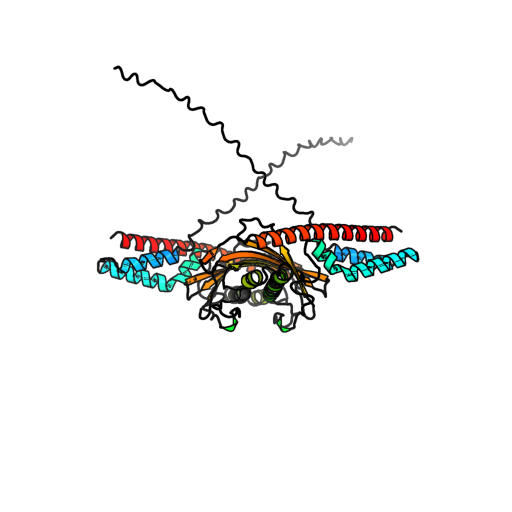8 1 98.31 207 ARG A CA 1
ATOM 1662 C C . ARG A 1 207 ? 1.344 -8.344 -1.727 1 98.31 207 ARG A C 1
ATOM 1664 O O . ARG A 1 207 ? 1.982 -7.406 -1.249 1 98.31 207 ARG A O 1
ATOM 1671 N N . CYS A 1 208 ? 0.093 -8.375 -1.785 1 98.62 208 CYS A N 1
ATOM 1672 C CA . CYS A 1 208 ? -0.703 -7.309 -1.184 1 98.62 208 CYS A CA 1
ATOM 1673 C C . CYS A 1 208 ? -1.588 -7.852 -0.069 1 98.62 208 CYS A C 1
ATOM 1675 O O . CYS A 1 208 ? -2.217 -8.898 -0.226 1 98.62 208 CYS A O 1
ATOM 1677 N N . PHE A 1 209 ? -1.604 -7.172 0.958 1 98.69 209 PHE A N 1
ATOM 1678 C CA . PHE A 1 209 ? -2.48 -7.477 2.084 1 98.69 209 PHE A CA 1
ATOM 1679 C C . PHE A 1 209 ? -3.539 -6.395 2.252 1 98.69 209 PHE A C 1
ATOM 1681 O O . PHE A 1 209 ? -3.211 -5.223 2.445 1 98.69 209 PHE A O 1
ATOM 1688 N N . GLU A 1 210 ? -4.746 -6.832 2.254 1 98.38 210 GLU A N 1
ATOM 1689 C CA . GLU A 1 210 ? -5.848 -5.879 2.189 1 98.38 210 GLU A CA 1
ATOM 1690 C C . GLU A 1 210 ? -6.785 -6.035 3.385 1 98.38 210 GLU A C 1
ATOM 1692 O O . GLU A 1 210 ? -7.176 -7.152 3.73 1 98.38 210 GLU A O 1
ATOM 1697 N N . ASP A 1 211 ? -7.062 -4.957 4.016 1 98.31 211 ASP A N 1
ATOM 1698 C CA . ASP A 1 211 ? -8.07 -4.824 5.062 1 98.31 211 ASP A CA 1
ATOM 1699 C C . ASP A 1 211 ? -9.289 -4.051 4.559 1 98.31 211 ASP A C 1
ATOM 1701 O O . ASP A 1 211 ? -9.211 -2.84 4.348 1 98.31 211 ASP A O 1
ATOM 1705 N N . ILE A 1 212 ? -10.398 -4.723 4.43 1 96.81 212 ILE A N 1
ATOM 1706 C CA . ILE A 1 212 ? -11.586 -4.16 3.801 1 96.81 212 ILE A CA 1
ATOM 1707 C C . ILE A 1 212 ? -12.758 -4.207 4.781 1 96.81 212 ILE A C 1
ATOM 1709 O O . ILE A 1 212 ? -13.125 -5.281 5.266 1 96.81 212 ILE A O 1
ATOM 1713 N N . VAL A 1 213 ? -13.344 -3.111 4.984 1 95.81 213 VAL A N 1
ATOM 1714 C CA . VAL A 1 213 ? -14.453 -3.055 5.934 1 95.81 213 VAL A CA 1
ATOM 1715 C C . VAL A 1 213 ? -15.781 -3.055 5.184 1 95.81 213 VAL A C 1
ATOM 1717 O O . VAL A 1 213 ? -15.867 -2.555 4.062 1 95.81 213 VAL A O 1
ATOM 1720 N N . VAL A 1 214 ? -16.734 -3.611 5.855 1 94.12 214 VAL A N 1
ATOM 1721 C CA . VAL A 1 214 ? -18.109 -3.617 5.348 1 94.12 214 VAL A CA 1
ATOM 1722 C C . VAL A 1 214 ? -18.844 -2.383 5.852 1 94.12 214 VAL A C 1
ATOM 1724 O O . VAL A 1 214 ? -18.859 -2.1 7.051 1 94.12 214 VAL A O 1
ATOM 1727 N N . TYR A 1 215 ? -19.422 -1.696 4.859 1 92.06 215 TYR A N 1
ATOM 1728 C CA . TYR A 1 215 ? -20.031 -0.402 5.152 1 92.06 215 TYR A CA 1
ATOM 1729 C C . TYR A 1 215 ? -21.438 -0.318 4.59 1 92.06 215 TYR A C 1
ATOM 1731 O O . TYR A 1 215 ? -21.672 -0.694 3.438 1 92.06 215 TYR A O 1
ATOM 1739 N N . ASP A 1 216 ? -22.344 0.174 5.48 1 91.06 216 ASP A N 1
ATOM 1740 C CA . ASP A 1 216 ? -23.703 0.465 5.035 1 91.06 216 ASP A CA 1
ATOM 1741 C C . ASP A 1 216 ? -23.859 1.942 4.688 1 91.06 216 ASP A C 1
ATOM 1743 O O . ASP A 1 216 ? -23.938 2.793 5.574 1 91.06 216 ASP A O 1
ATOM 1747 N N . TYR A 1 217 ? -23.984 2.215 3.504 1 84.06 217 TYR A N 1
ATOM 1748 C CA . TYR A 1 217 ? -24.047 3.592 3.027 1 84.06 217 TYR A CA 1
ATOM 1749 C C . TYR A 1 217 ? -25.375 4.238 3.404 1 84.06 217 TYR A C 1
ATOM 1751 O O . TYR A 1 217 ? -25.484 5.465 3.455 1 84.06 217 TYR A O 1
ATOM 1759 N N . ARG A 1 218 ? -26.406 3.494 3.68 1 86.12 218 ARG A N 1
ATOM 1760 C CA . ARG A 1 218 ? -27.703 4.02 4.078 1 86.12 218 ARG A CA 1
ATOM 1761 C C . ARG A 1 218 ? -27.672 4.559 5.504 1 86.12 218 ARG A C 1
ATOM 1763 O O . ARG A 1 218 ? -28.25 5.605 5.793 1 86.12 218 ARG A O 1
ATOM 1770 N N . THR A 1 219 ? -26.891 3.873 6.301 1 89 219 THR A N 1
ATOM 1771 C CA . THR A 1 219 ? -26.812 4.27 7.703 1 89 219 THR A CA 1
ATOM 1772 C C . THR A 1 219 ? -25.469 4.93 8.008 1 89 219 THR A C 1
ATOM 1774 O O . THR A 1 219 ? -25.266 5.457 9.102 1 89 219 THR A O 1
ATOM 1777 N N . ALA A 1 220 ? -24.578 4.836 7.031 1 85.44 220 ALA A N 1
ATOM 1778 C CA . ALA A 1 220 ? -23.25 5.434 7.137 1 85.44 220 ALA A CA 1
ATOM 1779 C C . ALA A 1 220 ? -22.484 4.867 8.336 1 85.44 220 ALA A C 1
ATOM 1781 O O . ALA A 1 220 ? -21.891 5.621 9.109 1 85.44 220 ALA A O 1
ATOM 1782 N N . LYS A 1 221 ? -22.609 3.578 8.523 1 91.19 221 LYS A N 1
ATOM 1783 C CA . LYS A 1 221 ? -21.906 2.887 9.602 1 91.19 221 LYS A CA 1
ATOM 1784 C C . LYS A 1 221 ? -21.359 1.543 9.125 1 91.19 221 LYS A C 1
ATOM 1786 O O . LYS A 1 221 ? -21.859 0.962 8.164 1 91.19 221 LYS A O 1
ATOM 1791 N N . ARG A 1 222 ? -20.422 1.092 9.875 1 93.06 222 ARG A N 1
ATOM 1792 C CA . ARG A 1 222 ? -19.938 -0.269 9.656 1 93.06 222 ARG A CA 1
ATOM 1793 C C . ARG A 1 222 ? -21.031 -1.291 9.961 1 93.06 222 ARG A C 1
ATOM 1795 O O . ARG A 1 222 ? -21.812 -1.113 10.906 1 93.06 222 ARG A O 1
ATOM 1802 N N . THR A 1 223 ? -21.047 -2.363 9.234 1 94.75 223 THR A N 1
ATOM 1803 C CA . THR A 1 223 ? -22.047 -3.4 9.406 1 94.75 223 THR A CA 1
ATOM 1804 C C . THR A 1 223 ? -21.453 -4.781 9.141 1 94.75 223 THR A C 1
ATOM 1806 O O . THR A 1 223 ? -20.469 -4.914 8.414 1 94.75 223 THR A O 1
ATOM 1809 N N . PRO A 1 224 ? -22.078 -5.75 9.727 1 95.25 224 PRO A N 1
ATOM 1810 C CA . PRO A 1 224 ? -21.594 -7.102 9.43 1 95.25 224 PRO A CA 1
ATOM 1811 C C . PRO A 1 224 ? -21.969 -7.566 8.023 1 95.25 224 PRO A C 1
ATOM 1813 O O . PRO A 1 224 ? -22.891 -7.035 7.418 1 95.25 224 PRO A O 1
ATOM 1816 N N . LEU A 1 225 ? -21.281 -8.562 7.578 1 95.38 225 LEU A N 1
ATOM 1817 C CA . LEU A 1 225 ? -21.625 -9.25 6.336 1 95.38 225 LEU A CA 1
ATOM 1818 C C . LEU A 1 225 ? -23 -9.891 6.441 1 95.38 225 LEU A C 1
ATOM 1820 O O . LEU A 1 225 ? -23.406 -10.336 7.516 1 95.38 225 LEU A O 1
ATOM 1824 N N . LYS A 1 226 ? -23.641 -9.93 5.359 1 94.88 226 LYS A N 1
ATOM 1825 C CA . LYS A 1 226 ? -24.906 -10.672 5.34 1 94.88 226 LYS A CA 1
ATOM 1826 C C . LYS A 1 226 ? -24.656 -12.172 5.508 1 94.88 226 LYS A C 1
ATOM 1828 O O . LYS A 1 226 ? -23.625 -12.688 5.086 1 94.88 226 LYS A O 1
ATOM 1833 N N . PRO A 1 227 ? -25.641 -12.859 6.012 1 96.25 227 PRO A N 1
ATOM 1834 C CA . PRO A 1 227 ? -25.453 -14.273 6.316 1 96.25 227 PRO A CA 1
ATOM 1835 C C . PRO A 1 227 ? -25.031 -15.094 5.094 1 96.25 227 PRO A C 1
ATOM 1837 O O . PRO A 1 227 ? -24.125 -15.93 5.188 1 96.25 227 PRO A O 1
ATOM 1840 N N . PHE A 1 228 ? -25.641 -14.891 3.947 1 96.75 228 PHE A N 1
ATOM 1841 C CA . PHE A 1 228 ? -25.297 -15.695 2.777 1 96.75 228 PHE A CA 1
ATOM 1842 C C . PHE A 1 228 ? -23.875 -15.406 2.314 1 96.75 228 PHE A C 1
ATOM 1844 O O . PHE A 1 228 ? -23.203 -16.297 1.775 1 96.75 228 PHE A O 1
ATOM 1851 N N . MET A 1 229 ? -23.391 -14.195 2.514 1 96.5 229 MET A N 1
ATOM 1852 C CA . MET A 1 229 ? -22.016 -13.852 2.17 1 96.5 229 MET A CA 1
ATOM 1853 C C . MET A 1 229 ? -21.031 -14.609 3.055 1 96.5 229 MET A C 1
ATOM 1855 O O . MET A 1 229 ? -20.031 -15.141 2.566 1 96.5 229 MET A O 1
ATOM 1859 N N . VAL A 1 230 ? -21.375 -14.617 4.32 1 97.56 230 VAL A N 1
ATOM 1860 C CA . VAL A 1 230 ? -20.531 -15.344 5.27 1 97.56 230 VAL A CA 1
ATOM 1861 C C . VAL A 1 230 ? -20.438 -16.812 4.855 1 97.56 230 VAL A C 1
ATOM 1863 O O . VAL A 1 230 ? -19.344 -17.391 4.844 1 97.56 230 VAL A O 1
ATOM 1866 N N . GLU A 1 231 ? -21.516 -17.391 4.508 1 97.69 231 GLU A N 1
ATOM 1867 C CA . GLU A 1 231 ? -21.562 -18.797 4.125 1 97.69 231 GLU A CA 1
ATOM 1868 C C . GLU A 1 231 ? -20.672 -19.062 2.92 1 97.69 231 GLU A C 1
ATOM 1870 O O . GLU A 1 231 ? -19.875 -20.016 2.932 1 97.69 231 GLU A O 1
ATOM 1875 N N 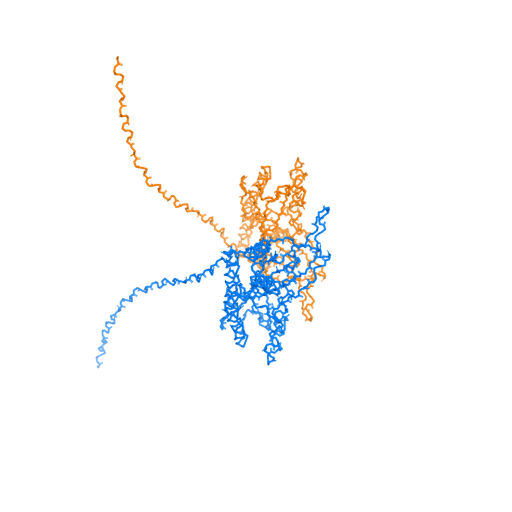. HIS A 1 232 ? -20.766 -18.25 1.934 1 97.75 232 HIS A N 1
ATOM 1876 C CA . HIS A 1 232 ? -20 -18.469 0.716 1 97.75 232 HIS A CA 1
ATOM 1877 C C . HIS A 1 232 ? -18.516 -18.203 0.95 1 97.75 232 HIS A C 1
ATOM 1879 O O . HIS A 1 232 ? -17.656 -18.906 0.413 1 97.75 232 HIS A O 1
ATOM 1885 N N . LEU A 1 233 ? -18.234 -17.203 1.733 1 97.88 233 LEU A N 1
ATOM 1886 C CA . LEU A 1 233 ? -16.828 -16.891 2.023 1 97.88 233 LEU A CA 1
ATOM 1887 C C . LEU A 1 233 ? -16.203 -17.984 2.895 1 97.88 233 LEU A C 1
ATOM 1889 O O . LEU A 1 233 ? -15.023 -18.297 2.742 1 97.88 233 LEU A O 1
ATOM 1893 N N . ARG A 1 234 ? -16.984 -18.547 3.779 1 98.19 234 ARG A N 1
ATOM 1894 C CA . ARG A 1 234 ? -16.5 -19.656 4.582 1 98.19 234 ARG A CA 1
ATOM 1895 C C . ARG A 1 234 ? -16.234 -20.891 3.717 1 98.19 234 ARG A C 1
ATOM 1897 O O . ARG A 1 234 ? -15.234 -21.594 3.912 1 98.19 234 ARG A O 1
ATOM 1904 N N . ALA A 1 235 ? -17.125 -21.125 2.826 1 98.19 235 ALA A N 1
ATOM 1905 C CA . ALA A 1 235 ? -16.922 -22.219 1.88 1 98.19 235 ALA A CA 1
ATOM 1906 C C . ALA A 1 235 ? -15.656 -22 1.05 1 98.19 235 ALA A C 1
ATOM 1908 O O . ALA A 1 235 ? -14.914 -22.938 0.769 1 98.19 235 ALA A O 1
ATOM 1909 N N . THR A 1 236 ? -15.477 -20.766 0.674 1 98.06 236 THR A N 1
ATOM 1910 C CA . THR A 1 236 ? -14.281 -20.406 -0.081 1 98.06 236 THR A CA 1
ATOM 1911 C C . THR A 1 236 ? -13.023 -20.656 0.748 1 98.06 236 THR A C 1
ATOM 1913 O O . THR A 1 236 ? -12.047 -21.203 0.247 1 98.06 236 THR A O 1
ATOM 1916 N N . PHE A 1 237 ? -13.102 -20.297 1.983 1 98.38 237 PHE A N 1
ATOM 1917 C CA . PHE A 1 237 ? -11.977 -20.516 2.881 1 98.38 237 PHE A CA 1
ATOM 1918 C C . PHE A 1 237 ? -11.664 -22 3.016 1 98.38 237 PHE A C 1
ATOM 1920 O O . PHE A 1 237 ? -10.5 -22.406 2.975 1 98.38 237 PHE A O 1
ATOM 1927 N N . ALA A 1 238 ? -12.648 -22.766 3.145 1 98.25 238 ALA A N 1
ATOM 1928 C CA . ALA A 1 238 ? -12.477 -24.203 3.211 1 98.25 238 ALA A CA 1
ATOM 1929 C C . ALA A 1 238 ? -11.844 -24.75 1.932 1 98.25 238 ALA A C 1
ATOM 1931 O O . ALA A 1 238 ? -10.969 -25.609 1.979 1 98.25 238 ALA A O 1
ATOM 1932 N N . ALA A 1 239 ? -12.328 -24.25 0.83 1 97.94 239 ALA A N 1
ATOM 1933 C CA . ALA A 1 239 ? -11.766 -24.672 -0.456 1 97.94 239 ALA A CA 1
ATOM 1934 C C . ALA A 1 239 ? -10.289 -24.297 -0.555 1 97.94 239 ALA A C 1
ATOM 1936 O O . ALA A 1 239 ? -9.5 -25.031 -1.162 1 97.94 239 ALA A O 1
ATOM 1937 N N . GLN A 1 240 ? -9.945 -23.172 0.001 1 98.12 240 GLN A N 1
ATOM 1938 C CA . GLN A 1 240 ? -8.547 -22.766 0.034 1 98.12 240 GLN A CA 1
ATOM 1939 C C . GLN A 1 240 ? -7.688 -23.766 0.787 1 98.12 240 GLN A C 1
ATOM 1941 O O . GLN A 1 240 ? -6.594 -24.109 0.339 1 98.12 240 GLN A O 1
ATOM 1946 N N . GLU A 1 241 ? -8.164 -24.234 1.849 1 97.06 241 GLU A N 1
ATOM 1947 C CA . GLU A 1 241 ? -7.438 -25.219 2.643 1 97.06 241 GLU A CA 1
ATOM 1948 C C . GLU A 1 241 ? -7.281 -26.531 1.887 1 97.06 241 GLU A C 1
ATOM 1950 O O . GLU A 1 241 ? -6.219 -27.156 1.926 1 97.06 241 GLU A O 1
ATOM 1955 N N . GLU A 1 242 ? -8.289 -26.891 1.232 1 96.88 242 GLU A N 1
ATOM 1956 C CA . GLU A 1 242 ? -8.234 -28.094 0.422 1 96.88 242 GLU A CA 1
ATOM 1957 C C . GLU A 1 242 ? -7.227 -27.953 -0.715 1 96.88 242 GLU A C 1
ATOM 1959 O O . GLU A 1 242 ? -6.473 -28.891 -1.007 1 96.88 242 GLU A O 1
ATOM 1964 N N . SER A 1 243 ? -7.32 -26.781 -1.311 1 95.44 243 SER A N 1
ATOM 1965 C CA . SER A 1 243 ? -6.363 -26.5 -2.377 1 95.44 243 SER A CA 1
ATOM 1966 C C . SER A 1 243 ? -4.926 -26.578 -1.868 1 95.44 243 SER A C 1
ATOM 1968 O O . SER A 1 243 ? -4.059 -27.141 -2.541 1 95.44 243 SER A O 1
ATOM 1970 N N . ARG A 1 244 ? -4.68 -26.062 -0.78 1 96 244 ARG A N 1
ATOM 1971 C CA . ARG A 1 244 ? -3.35 -26.094 -0.177 1 96 244 ARG A CA 1
ATOM 1972 C C . ARG A 1 244 ? -2.875 -27.516 0.046 1 96 244 ARG A C 1
ATOM 1974 O O . ARG A 1 244 ? -1.745 -27.859 -0.304 1 96 244 ARG A O 1
ATOM 1981 N N . ARG A 1 245 ? -3.686 -28.344 0.535 1 96.06 245 ARG A N 1
ATOM 1982 C CA . ARG A 1 245 ? -3.346 -29.75 0.805 1 96.06 245 ARG A CA 1
ATOM 1983 C C . ARG A 1 245 ? -3.076 -30.5 -0.49 1 96.06 245 ARG A C 1
ATOM 1985 O O . ARG A 1 245 ? -2.115 -31.266 -0.578 1 96.06 245 ARG A O 1
ATOM 1992 N N . ALA A 1 246 ? -3.947 -30.25 -1.422 1 95.88 246 ALA A N 1
ATOM 1993 C CA . ALA A 1 246 ? -3.793 -30.938 -2.707 1 95.88 246 ALA A CA 1
ATOM 1994 C C . ALA A 1 246 ? -2.484 -30.531 -3.383 1 95.88 246 ALA A C 1
ATOM 1996 O O . ALA A 1 246 ? -1.765 -31.391 -3.902 1 95.88 246 ALA A O 1
ATOM 1997 N N . ALA A 1 247 ? -2.227 -29.266 -3.324 1 94.31 247 ALA A N 1
ATOM 1998 C CA . ALA A 1 247 ? -1.004 -28.781 -3.949 1 94.31 247 ALA A CA 1
ATOM 1999 C C . ALA A 1 247 ? 0.233 -29.281 -3.215 1 94.31 247 ALA A C 1
ATOM 2001 O O . ALA A 1 247 ? 1.246 -29.609 -3.84 1 94.31 247 ALA A O 1
ATOM 2002 N N . GLU A 1 248 ? 0.156 -29.328 -1.96 1 93.31 248 GLU A N 1
ATOM 2003 C CA . GLU A 1 248 ? 1.265 -29.844 -1.161 1 93.31 248 GLU A CA 1
ATOM 2004 C C . GLU A 1 248 ? 1.55 -31.312 -1.493 1 93.31 248 GLU A C 1
ATOM 2006 O O . GLU A 1 248 ? 2.709 -31.703 -1.644 1 93.31 248 GLU A O 1
ATOM 2011 N N . THR A 1 249 ? 0.559 -32.062 -1.604 1 95.31 249 THR A N 1
ATOM 2012 C CA . THR A 1 249 ? 0.706 -33.469 -1.965 1 95.31 249 THR A CA 1
ATOM 2013 C C . THR A 1 249 ? 1.343 -33.625 -3.344 1 95.31 249 THR A C 1
ATOM 2015 O O . THR A 1 249 ? 2.275 -34.406 -3.525 1 95.31 249 THR A O 1
ATOM 2018 N N . LYS A 1 250 ? 0.839 -32.844 -4.223 1 94 250 LYS A N 1
ATOM 2019 C CA . LYS A 1 250 ? 1.391 -32.906 -5.574 1 94 250 LYS A CA 1
ATOM 2020 C C . LYS A 1 250 ? 2.859 -32.469 -5.578 1 94 250 LYS A C 1
ATOM 2022 O O . LYS A 1 250 ? 3.678 -33.094 -6.27 1 94 250 LYS A O 1
ATOM 2027 N N . ALA A 1 251 ? 3.145 -31.438 -4.855 1 92.06 251 ALA A N 1
ATOM 2028 C CA . ALA A 1 251 ? 4.527 -30.984 -4.754 1 92.06 251 ALA A CA 1
ATOM 2029 C C . ALA A 1 251 ? 5.43 -32.094 -4.203 1 92.06 251 ALA A C 1
ATOM 2031 O O . ALA A 1 251 ? 6.523 -32.312 -4.719 1 92.06 251 ALA A O 1
ATOM 2032 N N . GLN A 1 252 ? 4.996 -32.75 -3.24 1 92.19 252 GLN A N 1
ATOM 2033 C CA . GLN A 1 252 ? 5.77 -33.844 -2.637 1 92.19 252 GLN A CA 1
ATOM 2034 C C . GLN A 1 252 ? 5.961 -35 -3.617 1 92.19 252 GLN A C 1
ATOM 2036 O O . GLN A 1 252 ? 7.035 -35.594 -3.676 1 92.19 252 GLN A O 1
ATOM 2041 N N . ASP A 1 253 ? 4.902 -35.25 -4.316 1 94.19 253 ASP A N 1
ATOM 2042 C CA . ASP A 1 253 ? 4.996 -36.312 -5.332 1 94.19 253 ASP A CA 1
ATOM 2043 C C . ASP A 1 253 ? 6.055 -35.969 -6.379 1 94.19 253 ASP A C 1
ATOM 2045 O O . ASP A 1 253 ? 6.84 -36.812 -6.777 1 94.19 253 ASP A O 1
ATOM 2049 N N . LEU A 1 254 ? 6.047 -34.75 -6.77 1 93.25 254 LEU A N 1
ATOM 2050 C CA . LEU A 1 254 ? 7.016 -34.312 -7.766 1 93.25 254 LEU A CA 1
ATOM 2051 C C . LEU A 1 254 ? 8.438 -34.375 -7.207 1 93.25 254 LEU A C 1
ATOM 2053 O O . LEU A 1 254 ? 9.352 -34.844 -7.891 1 93.25 254 LEU A O 1
ATOM 2057 N N . LEU A 1 255 ? 8.586 -33.938 -6.016 1 91.12 255 LEU A N 1
ATOM 2058 C CA . LEU A 1 255 ? 9.891 -33.969 -5.367 1 91.12 255 LEU A CA 1
ATOM 2059 C C . LEU A 1 255 ? 10.406 -35.375 -5.238 1 91.12 255 LEU A C 1
ATOM 2061 O O . LEU A 1 255 ? 11.578 -35.656 -5.496 1 91.12 255 LEU A O 1
ATOM 2065 N N . SER A 1 256 ? 9.547 -36.281 -4.887 1 93.31 256 SER A N 1
ATOM 2066 C CA . SER A 1 256 ? 9.914 -37.688 -4.754 1 93.31 256 SER A CA 1
ATOM 2067 C C . SER A 1 256 ? 10.305 -38.281 -6.102 1 93.31 256 SER A C 1
ATOM 2069 O O . SER A 1 256 ? 11.242 -39.062 -6.188 1 93.31 256 SER A O 1
ATOM 2071 N N . ALA A 1 257 ? 9.531 -37.906 -7.07 1 93.38 257 ALA A N 1
ATOM 2072 C CA . ALA A 1 257 ? 9.82 -38.375 -8.414 1 93.38 257 ALA A CA 1
ATOM 2073 C C . ALA A 1 257 ? 11.203 -37.938 -8.883 1 93.38 257 ALA A C 1
ATOM 2075 O O . ALA A 1 257 ? 11.969 -38.719 -9.445 1 93.38 257 ALA A O 1
ATOM 2076 N N . VAL A 1 258 ? 11.531 -36.688 -8.617 1 92.94 258 VAL A N 1
ATOM 2077 C CA . VAL A 1 258 ? 12.828 -36.156 -9.023 1 92.94 258 VAL A CA 1
ATOM 2078 C C . VAL A 1 258 ? 13.938 -36.844 -8.219 1 92.94 258 VAL A C 1
ATOM 2080 O O . VAL A 1 258 ? 14.984 -37.188 -8.773 1 92.94 258 VAL A O 1
ATOM 2083 N N . GLN A 1 259 ? 13.711 -37.031 -6.98 1 92.38 259 GLN A N 1
ATOM 2084 C CA . GLN A 1 259 ? 14.688 -37.688 -6.129 1 92.38 259 GLN A CA 1
ATOM 2085 C C . GLN A 1 259 ? 14.984 -39.094 -6.621 1 92.38 259 GLN A C 1
ATOM 2087 O O . GLN A 1 259 ? 16.125 -39.531 -6.613 1 92.38 259 GLN A O 1
ATOM 2092 N N . SER A 1 260 ? 13.969 -39.781 -7.047 1 92.69 260 SER A N 1
ATOM 2093 C CA . SER A 1 260 ? 14.125 -41.125 -7.566 1 92.69 260 SER A CA 1
ATOM 2094 C C . SER A 1 260 ? 14.961 -41.125 -8.836 1 92.69 260 SER A C 1
ATOM 2096 O O . SER A 1 260 ? 15.789 -42.031 -9.039 1 92.69 260 SER A O 1
ATOM 2098 N N . LEU A 1 261 ? 14.766 -40.125 -9.648 1 92.62 261 LEU A N 1
ATOM 2099 C CA . LEU A 1 261 ? 15.531 -40.031 -10.891 1 92.62 261 LEU A CA 1
ATOM 2100 C C . LEU A 1 261 ? 16.984 -39.688 -10.602 1 92.62 261 LEU A C 1
ATOM 2102 O O . LEU A 1 261 ? 17.891 -40.188 -11.266 1 92.62 261 LEU A O 1
ATOM 2106 N N . GLU A 1 262 ? 17.188 -38.875 -9.594 1 92.19 262 GLU A N 1
ATOM 2107 C CA . GLU A 1 262 ? 18.531 -38.438 -9.234 1 92.19 262 GLU A CA 1
ATOM 2108 C C . GLU A 1 262 ? 19.312 -39.594 -8.602 1 92.19 262 GLU A C 1
ATOM 2110 O O . GLU A 1 262 ? 20.547 -39.625 -8.68 1 92.19 262 GLU A O 1
ATOM 2115 N N . SER A 1 263 ? 18.656 -40.531 -8 1 86.94 263 SER A N 1
ATOM 2116 C CA . SER A 1 263 ? 19.312 -41.625 -7.293 1 86.94 263 SER A CA 1
ATOM 2117 C C . SER A 1 263 ? 19.453 -42.875 -8.18 1 86.94 263 SER A C 1
ATOM 2119 O O . SER A 1 263 ? 20.047 -43.875 -7.77 1 86.94 263 SER A O 1
ATOM 2121 N N . ALA A 1 264 ? 19.031 -42.844 -9.383 1 78.06 264 ALA A N 1
ATOM 2122 C CA . ALA A 1 264 ? 19.125 -44.031 -10.258 1 78.06 264 ALA A CA 1
ATOM 2123 C C . ALA A 1 264 ? 20.469 -44.062 -10.992 1 78.06 264 ALA A C 1
ATOM 2125 O O . ALA A 1 264 ? 21.078 -43.031 -11.242 1 78.06 264 ALA A O 1
ATOM 2126 N N . MET B 1 1 ? 71.812 -30.109 33.031 1 24.66 1 MET B N 1
ATOM 2127 C CA . MET B 1 1 ? 71 -29.266 33.875 1 24.66 1 MET B CA 1
ATOM 2128 C C . MET B 1 1 ? 69.5 -29.359 33.469 1 24.66 1 MET B C 1
ATOM 2130 O O . MET B 1 1 ? 69.188 -29.156 32.312 1 24.66 1 MET B O 1
ATOM 2134 N N . ARG B 1 2 ? 68.75 -30.203 34.219 1 22.58 2 ARG B N 1
ATOM 2135 C CA . ARG B 1 2 ? 67.438 -30.906 34.281 1 22.58 2 ARG B CA 1
ATOM 2136 C C . ARG B 1 2 ? 66.312 -29.922 34.344 1 22.58 2 ARG B C 1
ATOM 2138 O O . ARG B 1 2 ? 66.062 -29.281 35.375 1 22.58 2 ARG B O 1
ATOM 2145 N N . ALA B 1 3 ? 66.125 -29.062 33.25 1 24.77 3 ALA B N 1
ATOM 2146 C CA . ALA B 1 3 ? 65.25 -27.922 33.125 1 24.77 3 ALA B CA 1
ATOM 2147 C C . ALA B 1 3 ? 63.781 -28.328 33.406 1 24.77 3 ALA B C 1
ATOM 2149 O O . ALA B 1 3 ? 63.25 -29.25 32.781 1 24.77 3 ALA B O 1
ATOM 2150 N N . SER B 1 4 ? 63.406 -28.297 34.719 1 23.11 4 SER B N 1
ATOM 2151 C CA . SER B 1 4 ? 62.156 -28.734 35.375 1 23.11 4 SER B CA 1
ATOM 2152 C C . SER B 1 4 ? 60.938 -28.062 34.781 1 23.11 4 SER B C 1
ATOM 2154 O O . SER B 1 4 ? 60.906 -26.844 34.656 1 23.11 4 SER B O 1
ATOM 2156 N N . ILE B 1 5 ? 60.312 -28.656 33.812 1 29.16 5 ILE B N 1
ATOM 2157 C CA . ILE B 1 5 ? 59.156 -28.328 32.969 1 29.16 5 ILE B CA 1
ATOM 2158 C C . ILE B 1 5 ? 57.906 -28.156 33.844 1 29.16 5 ILE B C 1
ATOM 2160 O O . ILE B 1 5 ? 57.438 -29.125 34.438 1 29.16 5 ILE B O 1
ATOM 2164 N N . SER B 1 6 ? 57.969 -27.125 34.812 1 24.41 6 SER B N 1
ATOM 2165 C CA . SER B 1 6 ? 56.875 -26.969 35.781 1 24.41 6 SER B CA 1
ATOM 2166 C C . SER B 1 6 ? 55.531 -26.875 35.062 1 24.41 6 SER B C 1
ATOM 2168 O O . SER B 1 6 ? 55.406 -26.297 33.969 1 24.41 6 SER B O 1
ATOM 2170 N N . ALA B 1 7 ? 54.594 -27.828 35.344 1 25.16 7 ALA B N 1
ATOM 2171 C CA . ALA B 1 7 ? 53.25 -28.266 34.969 1 25.16 7 ALA B CA 1
ATOM 2172 C C . ALA B 1 7 ? 52.219 -27.188 35.281 1 25.16 7 ALA B C 1
ATOM 2174 O O . ALA B 1 7 ? 52 -26.828 36.438 1 25.16 7 ALA B O 1
ATOM 2175 N N . PHE B 1 8 ? 52.188 -26 34.469 1 24 8 PHE B N 1
ATOM 2176 C CA . PHE B 1 8 ? 51.25 -24.891 34.625 1 24 8 PHE B CA 1
ATOM 2177 C C . PHE B 1 8 ? 49.812 -25.406 34.625 1 24 8 PHE B C 1
ATOM 2179 O O . PHE B 1 8 ? 49.375 -26 33.656 1 24 8 PHE B O 1
ATOM 2186 N N . ARG B 1 9 ? 49.375 -25.953 35.75 1 23.89 9 ARG B N 1
ATOM 2187 C CA . ARG B 1 9 ? 48 -26.422 36 1 23.89 9 ARG B CA 1
ATOM 2188 C C . ARG B 1 9 ? 47 -25.312 35.75 1 23.89 9 ARG B C 1
ATOM 2190 O O . ARG B 1 9 ? 46.875 -24.359 36.531 1 23.89 9 ARG B O 1
ATOM 2197 N N . GLY B 1 10 ? 46.969 -24.656 34.594 1 25.27 10 GLY B N 1
ATOM 2198 C CA . GLY B 1 10 ? 46.062 -23.547 34.344 1 25.27 10 GLY B CA 1
ATOM 2199 C C . GLY B 1 10 ? 44.625 -23.906 34.656 1 25.27 10 GLY B C 1
ATOM 2200 O O . GLY B 1 10 ? 44.125 -24.953 34.281 1 25.27 10 GLY B O 1
ATOM 2201 N N . VAL B 1 11 ? 44.156 -23.625 35.938 1 25.67 11 VAL B N 1
ATOM 2202 C CA . VAL B 1 11 ? 42.844 -23.766 36.5 1 25.67 11 VAL B CA 1
ATOM 2203 C C . VAL B 1 11 ? 41.812 -23.188 35.531 1 25.67 11 VAL B C 1
ATOM 2205 O O . VAL B 1 11 ? 41.906 -22.031 35.125 1 25.67 11 VAL B O 1
ATOM 2208 N N . LEU B 1 12 ? 41.219 -24.047 34.75 1 25.81 12 LEU B N 1
ATOM 2209 C CA . LEU B 1 12 ? 40.094 -23.766 33.844 1 25.81 12 LEU B CA 1
ATOM 2210 C C . LEU B 1 12 ? 38.906 -23.156 34.625 1 25.81 12 LEU B C 1
ATOM 2212 O O . LEU B 1 12 ? 38.312 -23.812 35.469 1 25.81 12 LEU B O 1
ATOM 2216 N N . ARG B 1 13 ? 39.125 -21.922 35.25 1 26.55 13 ARG B N 1
ATOM 2217 C CA . ARG B 1 13 ? 37.969 -21.281 35.906 1 26.55 13 ARG B CA 1
ATOM 2218 C C . ARG B 1 13 ? 36.719 -21.359 35 1 26.55 13 ARG B C 1
ATOM 2220 O O . ARG B 1 13 ? 36.812 -21.141 33.812 1 26.55 13 ARG B O 1
ATOM 2227 N N . SER B 1 14 ? 35.812 -22.141 35.469 1 23.92 14 SER B N 1
ATOM 2228 C CA . SER B 1 14 ? 34.469 -22.359 34.906 1 23.92 14 SER B CA 1
ATOM 2229 C C . SER B 1 14 ? 33.75 -21.031 34.625 1 23.92 14 SER B C 1
ATOM 2231 O O . SER B 1 14 ? 33.844 -20.109 35.438 1 23.92 14 SER B O 1
ATOM 2233 N N . ALA B 1 15 ? 33.656 -20.688 33.344 1 29.48 15 ALA B N 1
ATOM 2234 C CA . ALA B 1 15 ? 32.938 -19.547 32.75 1 29.48 15 ALA B CA 1
ATOM 2235 C C . ALA B 1 15 ? 31.562 -19.391 33.375 1 29.48 15 ALA B C 1
ATOM 2237 O O . ALA B 1 15 ? 30.812 -20.359 33.5 1 29.48 15 ALA B O 1
ATOM 2238 N N . THR B 1 16 ? 31.469 -18.391 34.375 1 28.11 16 THR B N 1
ATOM 2239 C CA . THR B 1 16 ? 30.219 -17.938 34.938 1 28.11 16 THR B CA 1
ATOM 2240 C C . THR B 1 16 ? 29.156 -17.75 33.875 1 28.11 16 THR B C 1
ATOM 2242 O O . THR B 1 16 ? 29.453 -17.297 32.75 1 28.11 16 THR B O 1
ATOM 2245 N N . PRO B 1 17 ? 28.016 -18.422 34.062 1 28.52 17 PRO B N 1
ATOM 2246 C CA . PRO B 1 17 ? 26.922 -18.359 33.094 1 28.52 17 PRO B CA 1
ATOM 2247 C C . PRO B 1 17 ? 26.516 -16.922 32.75 1 28.52 17 PRO B C 1
ATOM 2249 O O . PRO B 1 17 ? 26.672 -16.016 33.562 1 28.52 17 PRO B O 1
ATOM 2252 N N . HIS B 1 18 ? 26.828 -16.5 31.453 1 27.19 18 HIS B N 1
ATOM 2253 C CA . HIS B 1 18 ? 26.422 -15.219 30.906 1 27.19 18 HIS B CA 1
ATOM 2254 C C . HIS B 1 18 ? 24.953 -14.922 31.219 1 27.19 18 HIS B C 1
ATOM 2256 O O . HIS B 1 18 ? 24.094 -15.773 31 1 27.19 18 HIS B O 1
ATOM 2262 N N . ARG B 1 19 ? 24.688 -14.164 32.375 1 26.69 19 ARG B N 1
ATOM 2263 C CA . ARG B 1 19 ? 23.375 -13.586 32.594 1 26.69 19 ARG B CA 1
ATOM 2264 C C . ARG B 1 19 ? 22.812 -12.992 31.312 1 26.69 19 ARG B C 1
ATOM 2266 O O . ARG B 1 19 ? 23.453 -12.148 30.688 1 26.69 19 ARG B O 1
ATOM 2273 N N . ALA B 1 20 ? 21.859 -13.711 30.781 1 26.5 20 ALA B N 1
ATOM 2274 C CA . ALA B 1 20 ? 21.047 -13.227 29.656 1 26.5 20 ALA B CA 1
ATOM 2275 C C . ALA B 1 20 ? 20.5 -11.828 29.938 1 26.5 20 ALA B C 1
ATOM 2277 O O . ALA B 1 20 ? 19.766 -11.633 30.906 1 26.5 20 ALA B O 1
ATOM 2278 N N . PHE B 1 21 ? 21.391 -10.781 29.703 1 25.47 21 PHE B N 1
ATOM 2279 C CA . PHE B 1 21 ? 20.812 -9.445 29.719 1 25.47 21 PHE B CA 1
ATOM 2280 C C . PHE B 1 21 ? 19.516 -9.406 28.938 1 25.47 21 PHE B C 1
ATOM 2282 O O . PHE B 1 21 ? 19.484 -9.766 27.75 1 25.47 21 PHE B O 1
ATOM 2289 N N . SER B 1 22 ? 18.438 -9.688 29.672 1 26.97 22 SER B N 1
ATOM 2290 C CA . SER B 1 22 ? 17.125 -9.375 29.141 1 26.97 22 SER B CA 1
ATOM 2291 C C . SER B 1 22 ? 17.078 -7.973 28.547 1 26.97 22 SER B C 1
ATOM 2293 O O . SER B 1 22 ? 17.312 -6.988 29.25 1 26.97 22 SER B O 1
ATOM 2295 N N . ASN B 1 23 ? 17.734 -7.828 27.391 1 27.03 23 ASN B N 1
ATOM 2296 C CA . ASN B 1 23 ? 17.547 -6.562 26.688 1 27.03 23 ASN B CA 1
ATOM 2297 C C . ASN B 1 23 ? 16.062 -6.176 26.641 1 27.03 23 ASN B C 1
ATOM 2299 O O . ASN B 1 23 ? 15.266 -6.832 25.969 1 27.03 23 ASN B O 1
ATOM 2303 N N . THR B 1 24 ? 15.539 -5.754 27.828 1 29.64 24 THR B N 1
ATOM 2304 C CA . THR B 1 24 ? 14.273 -5.039 27.766 1 29.64 24 THR B CA 1
ATOM 2305 C C . THR B 1 24 ? 14.32 -3.938 26.719 1 29.64 24 THR B C 1
ATOM 2307 O O . THR B 1 24 ? 14.992 -2.92 26.906 1 29.64 24 THR B O 1
ATOM 2310 N N . VAL B 1 25 ? 14.484 -4.32 25.484 1 29.59 25 VAL B N 1
ATOM 2311 C CA . VAL B 1 25 ? 14.195 -3.242 24.547 1 29.59 25 VAL B CA 1
ATOM 2312 C C . VAL B 1 25 ? 13.031 -2.404 25.062 1 29.59 25 VAL B C 1
ATOM 2314 O O . VAL B 1 25 ? 11.914 -2.908 25.234 1 29.59 25 VAL B O 1
ATOM 2317 N N . ARG B 1 26 ? 13.234 -1.573 25.906 1 28.2 26 ARG B N 1
ATOM 2318 C CA . ARG B 1 26 ? 12.211 -0.607 26.297 1 28.2 26 ARG B CA 1
ATOM 2319 C C . ARG B 1 26 ? 11.352 -0.211 25.094 1 28.2 26 ARG B C 1
ATOM 2321 O O . ARG B 1 26 ? 11.852 0.338 24.109 1 28.2 26 ARG B O 1
ATOM 2328 N N . ARG B 1 27 ? 10.328 -0.833 24.891 1 31.12 27 ARG B N 1
ATOM 2329 C CA . ARG B 1 27 ? 9.32 -0.282 23.984 1 31.12 27 ARG B CA 1
ATOM 2330 C C . ARG B 1 27 ? 9.25 1.236 24.109 1 31.12 27 ARG B C 1
ATOM 2332 O O . ARG B 1 27 ? 9.008 1.767 25.203 1 31.12 27 ARG B O 1
ATOM 2339 N N . LEU B 1 28 ? 10.133 1.978 23.5 1 32.28 28 LEU B N 1
ATOM 2340 C CA . LEU B 1 28 ? 9.914 3.418 23.438 1 32.28 28 LEU B CA 1
ATOM 2341 C C . LEU B 1 28 ? 8.445 3.756 23.672 1 32.28 28 LEU B C 1
ATOM 2343 O O . LEU B 1 28 ? 7.559 3.051 23.188 1 32.28 28 LEU B O 1
ATOM 2347 N N . THR B 1 29 ? 8.117 4.273 24.766 1 32.78 29 THR B N 1
ATOM 2348 C CA . THR B 1 29 ? 6.832 4.852 25.141 1 32.78 29 THR B CA 1
ATOM 2349 C C . THR B 1 29 ? 6.082 5.355 23.906 1 32.78 29 THR B C 1
ATOM 2351 O O . THR B 1 29 ? 6.641 6.086 23.094 1 32.78 29 THR B O 1
ATOM 2354 N N . GLU B 1 30 ? 5.285 4.555 23.359 1 39.06 30 GLU B N 1
ATOM 2355 C CA . GLU B 1 30 ? 4.355 5.07 22.359 1 39.06 30 GLU B CA 1
ATOM 2356 C C . GLU B 1 30 ? 3.926 6.496 22.688 1 39.06 30 GLU B C 1
ATOM 2358 O O . GLU B 1 30 ? 3.527 6.785 23.812 1 39.06 30 GLU B O 1
ATOM 2363 N N . PRO B 1 31 ? 4.57 7.543 22.219 1 42.19 31 PRO B N 1
ATOM 2364 C CA . PRO B 1 31 ? 4.086 8.891 22.531 1 42.19 31 PRO B CA 1
ATOM 2365 C C . PRO B 1 31 ? 2.592 8.922 22.844 1 42.19 31 PRO B C 1
ATOM 2367 O O . PRO B 1 31 ? 1.849 8.039 22.406 1 42.19 31 PRO B O 1
ATOM 2370 N N . THR B 1 32 ? 2.105 9.477 23.859 1 45.97 32 THR B N 1
ATOM 2371 C CA . THR B 1 32 ? 0.725 9.742 24.266 1 45.97 32 THR B CA 1
ATOM 2372 C C . THR B 1 32 ? -0.147 9.992 23.031 1 45.97 32 THR B C 1
ATOM 2374 O O . THR B 1 32 ? 0.193 10.82 22.188 1 45.97 32 THR B O 1
ATOM 2377 N N . SER B 1 33 ? -0.861 9.039 22.547 1 56.28 33 SER B N 1
ATOM 2378 C CA . SER B 1 33 ? -1.784 8.992 21.422 1 56.28 33 SER B CA 1
ATOM 2379 C C . SER B 1 33 ? -2.637 10.258 21.344 1 56.28 33 SER B C 1
ATOM 2381 O O . SER B 1 33 ? -3.359 10.578 22.297 1 56.28 33 SER B O 1
ATOM 2383 N N . VAL B 1 34 ? -2.102 11.375 20.781 1 62.25 34 VAL B N 1
ATOM 2384 C CA . VAL B 1 34 ? -2.855 12.594 20.531 1 62.25 34 VAL B CA 1
ATOM 2385 C C . VAL B 1 34 ? -4.203 12.25 19.906 1 62.25 34 VAL B C 1
ATOM 2387 O O . VAL B 1 34 ? -4.277 11.398 19.016 1 62.25 34 VAL B O 1
ATOM 2390 N N . ASN B 1 35 ? -5.258 12.703 20.594 1 71.75 35 ASN B N 1
ATOM 2391 C CA . ASN B 1 35 ? -6.566 12.617 19.969 1 71.75 35 ASN B CA 1
ATOM 2392 C C . ASN B 1 35 ? -6.508 13.086 18.516 1 71.75 35 ASN B C 1
ATOM 2394 O O . ASN B 1 35 ? -6.141 14.227 18.234 1 71.75 35 ASN B O 1
ATOM 2398 N N . PRO B 1 36 ? -6.789 12.219 17.609 1 74.06 36 PRO B N 1
ATOM 2399 C CA . PRO B 1 36 ? -6.66 12.586 16.188 1 74.06 36 PRO B CA 1
ATOM 2400 C C . PRO B 1 36 ? -7.594 13.727 15.789 1 74.06 36 PRO B C 1
ATOM 2402 O O . PRO B 1 36 ? -7.363 14.383 14.773 1 74.06 36 PRO B O 1
ATOM 2405 N N . ARG B 1 37 ? -8.594 14.023 16.641 1 80 37 ARG B N 1
ATOM 2406 C CA . ARG B 1 37 ? -9.562 15.047 16.281 1 80 37 ARG B CA 1
ATOM 2407 C C . ARG B 1 37 ? -9.344 16.328 17.078 1 80 37 ARG B C 1
ATOM 2409 O O . ARG B 1 37 ? -10.227 17.188 17.141 1 80 37 ARG B O 1
ATOM 2416 N N . TRP B 1 38 ? -8.281 16.438 17.672 1 84.5 38 TRP B N 1
ATOM 2417 C CA . TRP B 1 38 ? -8.039 17.531 18.594 1 84.5 38 TRP B CA 1
ATOM 2418 C C . TRP B 1 38 ? -8.164 18.875 17.891 1 84.5 38 TRP B C 1
ATOM 2420 O O . TRP B 1 38 ? -8.719 19.828 18.438 1 84.5 38 TRP B O 1
ATOM 2430 N N . LEU B 1 39 ? -7.664 18.922 16.641 1 86.69 39 LEU B N 1
ATOM 2431 C CA . LEU B 1 39 ? -7.672 20.203 15.938 1 86.69 39 LEU B CA 1
ATOM 2432 C C . LEU B 1 39 ? -9.086 20.609 15.539 1 86.69 39 LEU B C 1
ATOM 2434 O O . LEU B 1 39 ? -9.477 21.766 15.695 1 86.69 39 LEU B O 1
ATOM 2438 N N . SER B 1 40 ? -9.781 19.625 15.062 1 86.69 40 SER B N 1
ATOM 2439 C CA . SER B 1 40 ? -11.18 19.891 14.711 1 86.69 40 SER B CA 1
ATOM 2440 C C . SER B 1 40 ? -11.992 20.266 15.945 1 86.69 40 SER B C 1
ATOM 2442 O O . SER B 1 40 ? -12.836 21.156 15.883 1 86.69 40 SER B O 1
ATOM 2444 N N . GLU B 1 41 ? -11.727 19.656 16.984 1 88.19 41 GLU B N 1
ATOM 2445 C CA . GLU B 1 41 ? -12.414 19.969 18.234 1 88.19 41 GLU B CA 1
ATOM 2446 C C . GLU B 1 41 ? -12.047 21.375 18.734 1 88.19 41 GLU B C 1
ATOM 2448 O O . GLU B 1 41 ? -12.914 22.109 19.203 1 88.19 41 GLU B O 1
ATOM 2453 N N . LEU B 1 42 ? -10.836 21.688 18.688 1 89.75 42 LEU B N 1
ATOM 2454 C CA . LEU B 1 42 ? -10.391 23.016 19.078 1 89.75 42 LEU B CA 1
ATOM 2455 C C . LEU B 1 42 ? -11.047 24.094 18.203 1 89.75 42 LEU B C 1
ATOM 2457 O O . LEU B 1 42 ? -11.5 25.109 18.719 1 89.75 42 LEU B O 1
ATOM 2461 N N . GLN B 1 43 ? -11.141 23.812 16.953 1 88.69 43 GLN B N 1
ATOM 2462 C CA . GLN B 1 43 ? -11.781 24.75 16.031 1 88.69 43 GLN B CA 1
ATOM 2463 C C . GLN B 1 43 ? -13.25 24.938 16.375 1 88.69 43 GLN B C 1
ATOM 2465 O O . GLN B 1 43 ? -13.758 26.062 16.344 1 88.69 43 GLN B O 1
ATOM 2470 N N . ALA B 1 44 ? -13.852 23.859 16.688 1 90.88 44 ALA B N 1
ATOM 2471 C CA . ALA B 1 44 ? -15.258 23.938 17.094 1 90.88 44 ALA B CA 1
ATOM 2472 C C . ALA B 1 44 ? -15.422 24.75 18.375 1 90.88 44 ALA B C 1
ATOM 2474 O O . ALA B 1 44 ? -16.359 25.547 18.5 1 90.88 44 ALA B O 1
ATOM 2475 N N . ARG B 1 45 ? -14.578 24.609 19.297 1 91.88 45 ARG B N 1
ATOM 2476 C CA . ARG B 1 45 ? -14.617 25.344 20.547 1 91.88 45 ARG B CA 1
ATOM 2477 C C . ARG B 1 45 ? -14.406 26.844 20.312 1 91.88 45 ARG B C 1
ATOM 2479 O O . ARG B 1 45 ? -15.102 27.672 20.891 1 91.88 45 ARG B O 1
ATOM 2486 N N . VAL B 1 46 ? -13.531 27.125 19.484 1 91.38 46 VAL B N 1
ATOM 2487 C CA . VAL B 1 46 ? -13.25 28.516 19.156 1 91.38 46 VAL B CA 1
ATOM 2488 C C . VAL B 1 46 ? -14.469 29.156 18.5 1 91.38 46 VAL B C 1
ATOM 2490 O O . VAL B 1 46 ? -14.828 30.297 18.812 1 91.38 46 VAL B O 1
ATOM 2493 N N . LYS B 1 47 ? -15.062 28.406 17.609 1 89.75 47 LYS B N 1
ATOM 2494 C CA . LYS B 1 47 ? -16.266 28.891 16.953 1 89.75 47 LYS B CA 1
ATOM 2495 C C . LYS B 1 47 ? -17.375 29.156 17.984 1 89.75 47 LYS B C 1
ATOM 2497 O O . LYS B 1 47 ? -18.094 30.156 17.875 1 89.75 47 LYS B O 1
ATOM 2502 N N . ARG B 1 48 ? -17.484 28.422 18.922 1 92 48 ARG B N 1
ATOM 2503 C CA . ARG B 1 48 ? -18.5 28.562 19.953 1 92 48 ARG B CA 1
ATOM 2504 C C . ARG B 1 48 ? -18.219 29.797 20.812 1 92 48 ARG B C 1
ATOM 2506 O O . ARG B 1 48 ? -19.141 30.422 21.344 1 92 48 ARG B O 1
ATOM 2513 N N . CYS B 1 49 ? -17 30.109 21 1 91.69 49 CYS B N 1
ATOM 2514 C CA . CYS B 1 49 ? -16.625 31.25 21.812 1 91.69 49 CYS B CA 1
ATOM 2515 C C . CYS B 1 49 ? -17.125 32.562 21.188 1 91.69 49 CYS B C 1
ATOM 2517 O O . CYS B 1 49 ? -17.281 33.562 21.891 1 91.69 49 CYS B O 1
ATOM 2519 N N . SER B 1 50 ? -17.344 32.562 19.938 1 88 50 SER B N 1
ATOM 2520 C CA . SER B 1 50 ? -17.812 33.781 19.25 1 88 50 SER B CA 1
ATOM 2521 C C . SER B 1 50 ? -19.219 34.156 19.703 1 88 50 SER B C 1
ATOM 2523 O O . SER B 1 50 ? -19.641 35.312 19.562 1 88 50 SER B O 1
ATOM 2525 N N . SER B 1 51 ? -19.922 33.188 20.203 1 89.62 51 SER B N 1
ATOM 2526 C CA . SER B 1 51 ? -21.281 33.438 20.641 1 89.62 51 SER B CA 1
ATOM 2527 C C . SER B 1 51 ? -21.328 33.875 22.109 1 89.62 51 SER B C 1
ATOM 2529 O O . SER B 1 51 ? -22.391 34.188 22.641 1 89.62 51 SER B O 1
ATOM 2531 N N . LEU B 1 52 ? -20.281 33.906 22.75 1 90.06 52 LEU B N 1
ATOM 2532 C CA . LEU B 1 52 ? -20.219 34.281 24.156 1 90.06 52 LEU B CA 1
ATOM 2533 C C . LEU B 1 52 ? -20.172 35.812 24.297 1 90.06 52 LEU B C 1
ATOM 2535 O O . LEU B 1 52 ? -19.938 36.531 23.312 1 90.06 52 LEU B O 1
ATOM 2539 N N . ASN B 1 53 ? -20.656 36.312 25.484 1 90.56 53 ASN B N 1
ATOM 2540 C CA . ASN B 1 53 ? -20.547 37.75 25.797 1 90.56 53 ASN B CA 1
ATOM 2541 C C . ASN B 1 53 ? -19.125 38.094 26.234 1 90.56 53 ASN B C 1
ATOM 2543 O O . ASN B 1 53 ? -18.844 38.156 27.438 1 90.56 53 ASN B O 1
ATOM 2547 N N . LEU B 1 54 ? -18.312 38.5 25.266 1 90.81 54 LEU B N 1
ATOM 2548 C CA . LEU B 1 54 ? -16.906 38.719 25.516 1 90.81 54 LEU B CA 1
ATOM 2549 C C . LEU B 1 54 ? -16.594 40.188 25.641 1 90.81 54 LEU B C 1
ATOM 2551 O O . LEU B 1 54 ? -17.234 41.031 24.984 1 90.81 54 LEU B O 1
ATOM 2555 N N . SER B 1 55 ? -15.625 40.5 26.531 1 93.31 55 SER B N 1
ATOM 2556 C CA . SER B 1 55 ? -15.086 41.875 26.594 1 93.31 55 SER B CA 1
ATOM 2557 C C . SER B 1 55 ? -14.344 42.219 25.312 1 93.31 55 SER B C 1
ATOM 2559 O O . SER B 1 55 ? -14.031 41.344 24.5 1 93.31 55 SER B O 1
ATOM 2561 N N . PRO B 1 56 ? -14.094 43.5 25.031 1 93.25 56 PRO B N 1
ATOM 2562 C CA . PRO B 1 56 ? -13.336 43.875 23.844 1 93.25 56 PRO B CA 1
ATOM 2563 C C . PRO B 1 56 ? -11.961 43.219 23.797 1 93.25 56 PRO B C 1
ATOM 2565 O O . PRO B 1 56 ? -11.516 42.812 22.719 1 93.25 56 PRO B O 1
ATOM 2568 N N . ALA B 1 57 ? -11.352 43.062 24.953 1 93 57 ALA B N 1
ATOM 2569 C CA . ALA B 1 57 ? -10.039 42.438 25.016 1 93 57 ALA B CA 1
ATOM 2570 C C . ALA B 1 57 ? -10.125 40.938 24.688 1 93 57 ALA B C 1
ATOM 2572 O O . ALA B 1 57 ? -9.273 40.406 23.969 1 93 57 ALA B O 1
ATOM 2573 N N . GLN B 1 58 ? -11.188 40.312 25.156 1 93.19 58 GLN B N 1
ATOM 2574 C CA . GLN B 1 58 ? -11.406 38.875 24.891 1 93.19 58 GLN B CA 1
ATOM 2575 C C . GLN B 1 58 ? -11.75 38.656 23.422 1 93.19 58 GLN B C 1
ATOM 2577 O O . GLN B 1 58 ? -11.344 37.625 22.844 1 93.19 58 GLN B O 1
ATOM 2582 N N . THR B 1 59 ? -12.438 39.562 22.859 1 93.88 59 THR B N 1
ATOM 2583 C CA . THR B 1 59 ? -12.789 39.469 21.438 1 93.88 59 THR B CA 1
ATOM 2584 C C . THR B 1 59 ? -11.547 39.562 20.562 1 93.88 59 THR B C 1
ATOM 2586 O O . THR B 1 59 ? -11.422 38.844 19.578 1 93.88 59 THR B O 1
ATOM 2589 N N . GLU B 1 60 ? -10.68 40.469 20.984 1 94.38 60 GLU B N 1
ATOM 2590 C CA . GLU B 1 60 ? -9.43 40.594 20.234 1 94.38 60 GLU B CA 1
ATOM 2591 C C . GLU B 1 60 ? -8.586 39.312 20.375 1 94.38 60 GLU B C 1
ATOM 2593 O O . GLU B 1 60 ? -7.938 38.875 19.422 1 94.38 60 GLU B O 1
ATOM 2598 N N . GLN B 1 61 ? -8.617 38.719 21.547 1 93.44 61 GLN B N 1
ATOM 2599 C CA . GLN B 1 61 ? -7.906 37.469 21.781 1 93.44 61 GLN B CA 1
ATOM 2600 C C . GLN B 1 61 ? -8.469 36.344 20.922 1 93.44 61 GLN B C 1
ATOM 2602 O O . GLN B 1 61 ? -7.719 35.562 20.344 1 93.44 61 GLN B O 1
ATOM 2607 N N . LEU B 1 62 ? -9.727 36.281 20.859 1 94.06 62 LEU B N 1
ATOM 2608 C CA . LEU B 1 62 ? -10.398 35.281 20.047 1 94.06 62 LEU B CA 1
ATOM 2609 C C . LEU B 1 62 ? -10.031 35.438 18.578 1 94.06 62 LEU B C 1
ATOM 2611 O O . LEU B 1 62 ? -9.781 34.438 17.891 1 94.06 62 LEU B O 1
ATOM 2615 N N . LYS B 1 63 ? -9.969 36.656 18.109 1 93.94 63 LYS B N 1
ATOM 2616 C CA . LYS B 1 63 ? -9.602 36.938 16.719 1 93.94 63 LYS B CA 1
ATOM 2617 C C . LYS B 1 63 ? -8.18 36.469 16.422 1 93.94 63 LYS B C 1
ATOM 2619 O O . LYS B 1 63 ? -7.918 35.875 15.375 1 93.94 63 LYS B O 1
ATOM 2624 N N . THR B 1 64 ? -7.336 36.719 17.359 1 93.75 64 THR B N 1
ATOM 2625 C CA . THR B 1 64 ? -5.941 36.281 17.219 1 93.75 64 THR B CA 1
ATOM 2626 C C . THR B 1 64 ? -5.824 34.781 17.203 1 93.75 64 THR B C 1
ATOM 2628 O O . THR B 1 64 ? -5.066 34.219 16.406 1 93.75 64 THR B O 1
ATOM 2631 N N . LEU B 1 65 ? -6.605 34.156 18.047 1 93.06 65 LEU B N 1
ATOM 2632 C CA . LEU B 1 65 ? -6.617 32.719 18.109 1 93.06 65 LEU B CA 1
ATOM 2633 C C . LEU B 1 65 ? -7.121 32.125 16.797 1 93.06 65 LEU B C 1
ATOM 2635 O O . LEU B 1 65 ? -6.523 31.172 16.266 1 93.06 65 LEU B O 1
ATOM 2639 N N . GLN B 1 66 ? -8.141 32.656 16.297 1 92.69 66 GLN B N 1
ATOM 2640 C CA . GLN B 1 66 ? -8.719 32.188 15.047 1 92.69 66 GLN B CA 1
ATOM 2641 C C . GLN B 1 66 ? -7.742 32.375 13.891 1 92.69 66 GLN B C 1
ATOM 2643 O O . GLN B 1 66 ? -7.586 31.469 13.062 1 92.69 66 GLN B O 1
ATOM 2648 N N . LYS B 1 67 ? -7.094 33.5 13.891 1 93.81 67 LYS B N 1
ATOM 2649 C CA . LYS B 1 67 ? -6.109 33.75 12.844 1 93.81 67 LYS B CA 1
ATOM 2650 C C . LYS B 1 67 ? -4.957 32.75 12.906 1 93.81 67 LYS B C 1
ATOM 2652 O O . LYS B 1 67 ? -4.539 32.219 11.875 1 93.81 67 LYS B O 1
ATOM 2657 N N . THR B 1 68 ? -4.48 32.5 14.062 1 92.62 68 THR B N 1
ATOM 2658 C CA . THR B 1 68 ? -3.381 31.547 14.25 1 92.62 68 THR B CA 1
ATOM 2659 C C . THR B 1 68 ? -3.783 30.141 13.797 1 92.62 68 THR B C 1
ATOM 2661 O O . THR B 1 68 ? -3.033 29.484 13.078 1 92.62 68 THR B O 1
ATOM 2664 N N . MET B 1 69 ? -4.922 29.734 14.148 1 90.62 69 MET B N 1
ATOM 2665 C CA . MET B 1 69 ? -5.406 28.406 13.781 1 90.62 69 MET B CA 1
ATOM 2666 C C . MET B 1 69 ? -5.574 28.281 12.273 1 90.62 69 MET B C 1
ATOM 2668 O O . MET B 1 69 ? -5.293 27.234 11.695 1 90.62 69 MET B O 1
ATOM 2672 N N . ASP B 1 70 ? -6.012 29.375 11.695 1 91.94 70 ASP B N 1
ATOM 2673 C CA . ASP B 1 70 ? -6.242 29.344 10.258 1 91.94 70 ASP B CA 1
ATOM 2674 C C . ASP B 1 70 ? -4.926 29.344 9.492 1 91.94 70 ASP B C 1
ATOM 2676 O O . ASP B 1 70 ? -4.789 28.641 8.484 1 91.94 70 ASP B O 1
ATOM 2680 N N . GLU B 1 71 ? -3.977 30.016 10 1 93.44 71 GLU B N 1
ATOM 2681 C CA . GLU B 1 71 ? -2.727 30.188 9.266 1 93.44 71 GLU B CA 1
ATOM 2682 C C . GLU B 1 71 ? -1.744 29.062 9.57 1 93.44 71 GLU B C 1
ATOM 2684 O O . GLU B 1 71 ? -0.904 28.734 8.727 1 93.44 71 GLU B O 1
ATOM 2689 N N . GLU B 1 72 ? -1.912 28.453 10.758 1 94.69 72 GLU B N 1
ATOM 2690 C CA . GLU B 1 72 ? -0.875 27.516 11.18 1 94.69 72 GLU B CA 1
ATOM 2691 C C . GLU B 1 72 ? -1.447 26.125 11.406 1 94.69 72 GLU B C 1
ATOM 2693 O O . GLU B 1 72 ? -0.82 25.281 12.062 1 94.69 72 GLU B O 1
ATOM 2698 N N . TRP B 1 73 ? -2.652 25.906 10.891 1 93.81 73 TRP B N 1
ATOM 2699 C CA . TRP B 1 73 ? -3.326 24.641 11.188 1 93.81 73 TRP B CA 1
ATOM 2700 C C . TRP B 1 73 ? -2.508 23.453 10.68 1 93.81 73 TRP B C 1
ATOM 2702 O O . TRP B 1 73 ? -2.416 22.422 11.352 1 93.81 73 TRP B O 1
ATOM 2712 N N . LEU B 1 74 ? -1.884 23.625 9.547 1 93.56 74 LEU B N 1
ATOM 2713 C CA . LEU B 1 74 ? -1.123 22.547 8.945 1 93.56 74 LEU B CA 1
ATOM 2714 C C . LEU B 1 74 ? 0.117 22.219 9.773 1 93.56 74 LEU B C 1
ATOM 2716 O O . LEU B 1 74 ? 0.422 21.047 10.016 1 93.56 74 LEU B O 1
ATOM 2720 N N . GLU B 1 75 ? 0.75 23.297 10.203 1 94.25 75 GLU B N 1
ATOM 2721 C CA . GLU B 1 75 ? 1.928 23.141 11.055 1 94.25 75 GLU B CA 1
ATOM 2722 C C . GLU B 1 75 ? 1.563 22.516 12.391 1 94.25 75 GLU B C 1
ATOM 2724 O O . GLU B 1 75 ? 2.318 21.703 12.93 1 94.25 75 GLU B O 1
ATOM 2729 N N . LEU B 1 76 ? 0.437 22.938 12.922 1 93.69 76 LEU B N 1
ATOM 2730 C CA . LEU B 1 76 ? -0.024 22.375 14.195 1 93.69 76 LEU B CA 1
ATOM 2731 C C . LEU B 1 76 ? -0.368 20.906 14.039 1 93.69 76 LEU B C 1
ATOM 2733 O O . LEU B 1 76 ? 0.052 20.078 14.859 1 93.69 76 LEU B O 1
ATOM 2737 N N . LEU B 1 77 ? -1.024 20.562 12.992 1 93.75 77 LEU B N 1
ATOM 2738 C CA . LEU B 1 77 ? -1.484 19.188 12.758 1 93.75 77 LEU B CA 1
ATOM 2739 C C . LEU B 1 77 ? -0.307 18.266 12.508 1 93.75 77 LEU B C 1
ATOM 2741 O O . LEU B 1 77 ? -0.133 17.266 13.227 1 93.75 77 LEU B O 1
ATOM 2745 N N . ALA B 1 78 ? 0.487 18.516 11.539 1 96.19 78 ALA B N 1
ATOM 2746 C CA . ALA B 1 78 ? 1.597 17.656 11.141 1 96.19 78 ALA B CA 1
ATOM 2747 C C . ALA B 1 78 ? 2.77 17.797 12.109 1 96.19 78 ALA B C 1
ATOM 2749 O O . ALA B 1 78 ? 3.434 16.812 12.43 1 96.19 78 ALA B O 1
ATOM 2750 N N . GLY B 1 79 ? 2.986 19.016 12.539 1 95.31 79 GLY B N 1
ATOM 2751 C CA . GLY B 1 79 ? 4.098 19.266 13.445 1 95.31 79 GLY B CA 1
ATOM 2752 C C . GLY B 1 79 ? 3.975 18.5 14.758 1 95.31 79 GLY B C 1
ATOM 2753 O O . GLY B 1 79 ? 4.977 18.031 15.297 1 95.31 79 GLY B O 1
ATOM 2754 N N . ARG B 1 80 ? 2.811 18.422 15.227 1 93.06 80 ARG B N 1
ATOM 2755 C CA . ARG B 1 80 ? 2.574 17.75 16.5 1 93.06 80 ARG B CA 1
ATOM 2756 C C . ARG B 1 80 ? 2.926 16.266 16.406 1 93.06 80 ARG B C 1
ATOM 2758 O O . ARG B 1 80 ? 3.125 15.602 17.422 1 93.06 80 ARG B O 1
ATOM 2765 N N . GLU B 1 81 ? 2.99 15.766 15.195 1 94.44 81 GLU B N 1
ATOM 2766 C CA . GLU B 1 81 ? 3.334 14.359 15.008 1 94.44 81 GLU B CA 1
ATOM 2767 C C . GLU B 1 81 ? 4.793 14.203 14.578 1 94.44 81 GLU B C 1
ATOM 2769 O O . GLU B 1 81 ? 5.23 13.102 14.242 1 94.44 81 GLU B O 1
ATOM 2774 N N . GLY B 1 82 ? 5.469 15.312 14.492 1 96.31 82 GLY B N 1
ATOM 2775 C CA . GLY B 1 82 ? 6.902 15.25 14.258 1 96.31 82 GLY B CA 1
ATOM 2776 C C . GLY B 1 82 ? 7.289 15.531 12.82 1 96.31 82 GLY B C 1
ATOM 2777 O O . GLY B 1 82 ? 8.469 15.492 12.469 1 96.31 82 GLY B O 1
ATOM 2778 N N . TYR B 1 83 ? 6.34 15.789 12 1 98.06 83 TYR B N 1
ATOM 2779 C CA . TYR B 1 83 ? 6.68 16.141 10.625 1 98.06 83 TYR B CA 1
ATOM 2780 C C . TYR B 1 83 ? 7.301 17.531 10.562 1 98.06 83 TYR B C 1
ATOM 2782 O O . TYR B 1 83 ? 6.871 18.453 11.266 1 98.06 83 TYR B O 1
ATOM 2790 N N . LEU B 1 84 ? 8.305 17.625 9.75 1 98.06 84 LEU B N 1
ATOM 2791 C CA . LEU B 1 84 ? 8.812 18.953 9.422 1 98.06 84 LEU B CA 1
ATOM 2792 C C . LEU B 1 84 ? 7.934 19.625 8.367 1 98.06 84 LEU B C 1
ATOM 2794 O O . LEU B 1 84 ? 7.637 19.031 7.332 1 98.06 84 LEU B O 1
ATOM 2798 N N . THR B 1 85 ? 7.488 20.844 8.656 1 96.75 85 THR B N 1
ATOM 2799 C CA . THR B 1 85 ? 6.41 21.406 7.859 1 96.75 85 THR B CA 1
ATOM 2800 C C . THR B 1 85 ? 6.887 22.641 7.105 1 96.75 85 THR B C 1
ATOM 2802 O O . THR B 1 85 ? 6.125 23.25 6.352 1 96.75 85 THR B O 1
ATOM 2805 N N . GLY B 1 86 ? 8.102 23.078 7.293 1 93.69 86 GLY B N 1
ATOM 2806 C CA . GLY B 1 86 ? 8.625 24.25 6.621 1 93.69 86 GLY B CA 1
ATOM 2807 C C . GLY B 1 86 ? 8.812 24.047 5.129 1 93.69 86 GLY B C 1
ATOM 2808 O O . GLY B 1 86 ? 8.609 22.953 4.613 1 93.69 86 GLY B O 1
ATOM 2809 N N . PRO B 1 87 ? 9.219 25.188 4.531 1 89.06 87 PRO B N 1
ATOM 2810 C CA . PRO B 1 87 ? 9.508 25.062 3.1 1 89.06 87 PRO B CA 1
ATOM 2811 C C . PRO B 1 87 ? 10.57 24 2.801 1 89.06 87 PRO B C 1
ATOM 2813 O O . PRO B 1 87 ? 11.523 23.844 3.562 1 89.06 87 PRO B O 1
ATOM 2816 N N . GLY B 1 88 ? 10.414 23.234 1.818 1 91.06 88 GLY B N 1
ATOM 2817 C CA . GLY B 1 88 ? 11.344 22.172 1.445 1 91.06 88 GLY B CA 1
ATOM 2818 C C . GLY B 1 88 ? 10.953 20.812 1.989 1 91.06 88 GLY B C 1
ATOM 2819 O O . GLY B 1 88 ? 11.383 19.781 1.466 1 91.06 88 GLY B O 1
ATOM 2820 N N . TRP B 1 89 ? 10.18 20.906 3.088 1 95.62 89 TRP B N 1
ATOM 2821 C CA . TRP B 1 89 ? 9.852 19.641 3.74 1 95.62 89 TRP B CA 1
ATOM 2822 C C . TRP B 1 89 ? 8.469 19.156 3.33 1 95.62 89 TRP B C 1
ATOM 2824 O O . TRP B 1 89 ? 8.039 18.062 3.723 1 95.62 89 TRP B O 1
ATOM 2834 N N . ARG B 1 90 ? 7.793 19.969 2.576 1 96.44 90 ARG B N 1
ATOM 2835 C CA . ARG B 1 90 ? 6.504 19.562 2.021 1 96.44 90 ARG B CA 1
ATOM 2836 C C . ARG B 1 90 ? 6.684 18.844 0.691 1 96.44 90 ARG B C 1
ATOM 2838 O O . ARG B 1 90 ? 6.785 19.484 -0.359 1 96.44 90 ARG B O 1
ATOM 2845 N N . GLY B 1 91 ? 6.719 17.531 0.774 1 95.94 91 GLY B N 1
ATOM 2846 C CA . GLY B 1 91 ? 6.941 16.75 -0.429 1 95.94 91 GLY B CA 1
ATOM 2847 C C . GLY B 1 91 ? 6.02 17.141 -1.571 1 95.94 91 GLY B C 1
ATOM 2848 O O . GLY B 1 91 ? 6.457 17.25 -2.719 1 95.94 91 GLY B O 1
ATOM 2849 N N . LEU B 1 92 ? 4.812 17.219 -1.312 1 96.56 92 LEU B N 1
ATOM 2850 C CA . LEU B 1 92 ? 3.807 17.875 -2.137 1 96.56 92 LEU B CA 1
ATOM 2851 C C . LEU B 1 92 ? 3.139 19.016 -1.371 1 96.56 92 LEU B C 1
ATOM 2853 O O . LEU B 1 92 ? 2.715 18.828 -0.227 1 96.56 92 LEU B O 1
ATOM 2857 N N . ASP B 1 93 ? 3.145 20.109 -2.006 1 96.19 93 ASP B N 1
ATOM 2858 C CA . ASP B 1 93 ? 2.582 21.281 -1.349 1 96.19 93 ASP B CA 1
ATOM 2859 C C . ASP B 1 93 ? 1.377 21.828 -2.117 1 96.19 93 ASP B C 1
ATOM 2861 O O . ASP B 1 93 ? 1.525 22.375 -3.209 1 96.19 93 ASP B O 1
ATOM 2865 N N . LYS B 1 94 ? 0.197 21.656 -1.486 1 95.5 94 LYS B N 1
ATOM 2866 C CA . LYS B 1 94 ? -1.065 22.109 -2.07 1 95.5 94 LYS B CA 1
ATOM 2867 C C . LYS B 1 94 ? -1.215 21.609 -3.502 1 95.5 94 LYS B C 1
ATOM 2869 O O . LYS B 1 94 ? -1.568 22.375 -4.402 1 95.5 94 LYS B O 1
ATOM 2874 N N . HIS B 1 95 ? -0.854 20.406 -3.637 1 95.25 95 HIS B N 1
ATOM 2875 C CA . HIS B 1 95 ? -1.033 19.734 -4.922 1 95.25 95 HIS B CA 1
ATOM 2876 C C . HIS B 1 95 ? -2.51 19.641 -5.293 1 95.25 95 HIS B C 1
ATOM 2878 O O . HIS B 1 95 ? -3.334 19.219 -4.484 1 95.25 95 HIS B O 1
ATOM 2884 N N . THR B 1 96 ? -2.773 19.969 -6.504 1 93.06 96 THR B N 1
ATOM 2885 C CA . THR B 1 96 ? -4.164 19.969 -6.945 1 93.06 96 THR B CA 1
ATOM 2886 C C . THR B 1 96 ? -4.645 18.547 -7.195 1 93.06 96 THR B C 1
ATOM 2888 O O . THR B 1 96 ? -4.016 17.781 -7.941 1 93.06 96 THR B O 1
ATOM 2891 N N . VAL B 1 97 ? -5.656 18.141 -6.535 1 88.81 97 VAL B N 1
ATOM 2892 C CA . VAL B 1 97 ? -6.367 16.922 -6.852 1 88.81 97 VAL B CA 1
ATOM 2893 C C . VAL B 1 97 ? -7.184 17.109 -8.133 1 88.81 97 VAL B C 1
ATOM 2895 O O . VAL B 1 97 ? -8.062 17.969 -8.188 1 88.81 97 VAL B O 1
ATOM 2898 N N . THR B 1 98 ? -6.941 16.312 -9.117 1 81.94 98 THR B N 1
ATOM 2899 C CA . THR B 1 98 ? -7.578 16.5 -10.414 1 81.94 98 THR B CA 1
ATOM 2900 C C . THR B 1 98 ? -8.758 15.547 -10.586 1 81.94 98 THR B C 1
ATOM 2902 O O . THR B 1 98 ? -8.867 14.555 -9.852 1 81.94 98 THR B O 1
ATOM 2905 N N . TRP B 1 99 ? -9.578 15.844 -11.516 1 75.62 99 TRP B N 1
ATOM 2906 C CA . TRP B 1 99 ? -10.719 14.992 -11.82 1 75.62 99 TRP B CA 1
ATOM 2907 C C . TRP B 1 99 ? -10.273 13.594 -12.227 1 75.62 99 TRP B C 1
ATOM 2909 O O . TRP B 1 99 ? -10.898 12.602 -11.859 1 75.62 99 TRP B O 1
ATOM 2919 N N . GLY B 1 100 ? -9.227 13.391 -12.859 1 75.62 100 GLY B N 1
ATOM 2920 C CA . GLY B 1 100 ? -8.68 12.133 -13.336 1 75.62 100 GLY B CA 1
ATOM 2921 C C . GLY B 1 100 ? -8.133 11.25 -12.227 1 75.62 100 GLY B C 1
ATOM 2922 O O . GLY B 1 100 ? -7.902 10.062 -12.422 1 75.62 100 GLY B O 1
ATOM 2923 N N . ASP B 1 101 ? -8.062 11.789 -11.086 1 80.88 101 ASP B N 1
ATOM 2924 C CA . ASP B 1 101 ? -7.57 11.023 -9.945 1 80.88 101 ASP B CA 1
ATOM 2925 C C . ASP B 1 101 ? -8.688 10.195 -9.312 1 80.88 101 ASP B C 1
ATOM 2927 O O . ASP B 1 101 ? -8.422 9.344 -8.461 1 80.88 101 ASP B O 1
ATOM 2931 N N . GLN B 1 102 ? -9.891 10.414 -9.742 1 78.06 102 GLN B N 1
ATOM 2932 C CA . GLN B 1 102 ? -11.055 9.82 -9.086 1 78.06 102 GLN B CA 1
ATOM 2933 C C . GLN B 1 102 ? -11.477 8.531 -9.781 1 78.06 102 GLN B C 1
ATOM 2935 O O . GLN B 1 102 ? -11.133 8.297 -10.945 1 78.06 102 GLN B O 1
ATOM 2940 N N . ASP B 1 103 ? -12.078 7.637 -8.93 1 73.19 103 ASP B N 1
ATOM 2941 C CA . ASP B 1 103 ? -12.648 6.406 -9.469 1 73.19 103 ASP B CA 1
ATOM 2942 C C . ASP B 1 103 ? -13.953 6.688 -10.219 1 73.19 103 ASP B C 1
ATOM 2944 O O . ASP B 1 103 ? -14.625 7.684 -9.953 1 73.19 103 ASP B O 1
ATOM 2948 N N . ALA B 1 104 ? -14.164 5.945 -11.367 1 58.28 104 ALA B N 1
ATOM 2949 C CA . ALA B 1 104 ? -15.367 6.086 -12.18 1 58.28 104 ALA B CA 1
ATOM 2950 C C . ALA B 1 104 ? -16.547 5.375 -11.531 1 58.28 104 ALA B C 1
ATOM 2952 O O . ALA B 1 104 ? -17.5 4.969 -12.219 1 58.28 104 ALA B O 1
ATOM 2953 N N . MET B 1 105 ? -16.547 5.199 -10.234 1 55.28 105 MET B N 1
ATOM 2954 C CA . MET B 1 105 ? -17.734 4.473 -9.805 1 55.28 105 MET B CA 1
ATOM 2955 C C . MET B 1 105 ? -19 5.188 -10.266 1 55.28 105 MET B C 1
ATOM 2957 O O . MET B 1 105 ? -19.141 6.398 -10.078 1 55.28 105 MET B O 1
ATOM 2961 N N . VAL B 1 106 ? -19.672 4.562 -11.227 1 50.78 106 VAL B N 1
ATOM 2962 C CA . VAL B 1 106 ? -20.906 5.062 -11.812 1 50.78 106 VAL B CA 1
ATOM 2963 C C . VAL B 1 106 ? -21.906 5.41 -10.711 1 50.78 106 VAL B C 1
ATOM 2965 O O . VAL B 1 106 ? -22.125 4.613 -9.789 1 50.78 106 VAL B O 1
ATOM 2968 N N . ASN B 1 107 ? -22.328 6.734 -10.766 1 51.66 107 ASN B N 1
ATOM 2969 C CA . ASN B 1 107 ? -23.5 7.301 -10.086 1 51.66 107 ASN B CA 1
ATOM 2970 C C . ASN B 1 107 ? -23.156 7.719 -8.656 1 51.66 107 ASN B C 1
ATOM 2972 O O . ASN B 1 107 ? -24.062 7.887 -7.828 1 51.66 107 ASN B O 1
ATOM 2976 N N . PHE B 1 108 ? -21.938 7.539 -8.219 1 57.34 108 PHE B N 1
ATOM 2977 C CA . PHE B 1 108 ? -21.672 7.961 -6.844 1 57.34 108 PHE B CA 1
ATOM 2978 C C . PHE B 1 108 ? -20.562 9 -6.797 1 57.34 108 PHE B C 1
ATOM 2980 O O . PHE B 1 108 ? -19.781 9.117 -7.734 1 57.34 108 PHE B O 1
ATOM 2987 N N . PRO B 1 109 ? -20.75 9.766 -5.719 1 59.91 109 PRO B N 1
ATOM 2988 C CA . PRO B 1 109 ? -19.688 10.781 -5.621 1 59.91 109 PRO B CA 1
ATOM 2989 C C . PRO B 1 109 ? -18.297 10.203 -5.789 1 59.91 109 PRO B C 1
ATOM 2991 O O . PRO B 1 109 ? -17.953 9.203 -5.148 1 59.91 109 PRO B O 1
ATOM 2994 N N . ARG B 1 110 ? -17.734 10.711 -6.668 1 75.88 110 ARG B N 1
ATOM 2995 C CA . ARG B 1 110 ? -16.406 10.273 -7.09 1 75.88 110 ARG B CA 1
ATOM 2996 C C . ARG B 1 110 ? -15.359 10.586 -6.023 1 75.88 110 ARG B C 1
ATOM 2998 O O . ARG B 1 110 ? -15.453 11.602 -5.332 1 75.88 110 ARG B O 1
ATOM 3005 N N . HIS B 1 111 ? -14.664 9.633 -5.59 1 87.44 111 HIS B N 1
ATOM 3006 C CA . HIS B 1 111 ? -13.531 9.836 -4.695 1 87.44 111 HIS B CA 1
ATOM 3007 C C . HIS B 1 111 ? -12.219 9.469 -5.379 1 87.44 111 HIS B C 1
ATOM 3009 O O . HIS B 1 111 ? -12.211 8.766 -6.387 1 87.44 111 HIS B O 1
ATOM 3015 N N . VAL B 1 112 ? -11.211 10.062 -4.852 1 91.19 112 VAL B N 1
ATOM 3016 C CA . VAL B 1 112 ? -9.883 9.75 -5.359 1 91.19 112 VAL B CA 1
ATOM 3017 C C . VAL B 1 112 ? -9.633 8.242 -5.258 1 91.19 112 VAL B C 1
ATOM 3019 O O . VAL B 1 112 ? -9.883 7.637 -4.215 1 91.19 112 VAL B O 1
ATOM 3022 N N . ASN B 1 113 ? -9.219 7.684 -6.348 1 91.38 113 ASN B N 1
ATOM 3023 C CA . ASN B 1 113 ? -8.898 6.258 -6.367 1 91.38 113 ASN B CA 1
ATOM 3024 C C . ASN B 1 113 ? -7.844 5.902 -5.328 1 91.38 113 ASN B C 1
ATOM 3026 O O . ASN B 1 113 ? -6.859 6.625 -5.164 1 91.38 113 ASN B O 1
ATOM 3030 N N . ASN B 1 114 ? -8.031 4.789 -4.652 1 92.38 114 ASN B N 1
ATOM 3031 C CA . ASN B 1 114 ? -7.129 4.355 -3.59 1 92.38 114 ASN B CA 1
ATOM 3032 C C . ASN B 1 114 ? -5.695 4.227 -4.09 1 92.38 114 ASN B C 1
ATOM 3034 O O . ASN B 1 114 ? -4.746 4.461 -3.34 1 92.38 114 ASN B O 1
ATOM 3038 N N . VAL B 1 115 ? -5.473 3.881 -5.289 1 93.75 115 VAL B N 1
ATOM 3039 C CA . VAL B 1 115 ? -4.156 3.678 -5.879 1 93.75 115 VAL B CA 1
ATOM 3040 C C . VAL B 1 115 ? -3.42 5.016 -5.973 1 93.75 115 VAL B C 1
ATOM 3042 O O . VAL B 1 115 ? -2.197 5.07 -5.828 1 93.75 115 VAL B O 1
ATOM 3045 N N . VAL B 1 116 ? -4.148 6.082 -6.188 1 94.75 116 VAL B N 1
ATOM 3046 C CA . VAL B 1 116 ? -3.582 7.402 -6.449 1 94.75 116 VAL B CA 1
ATOM 3047 C C . VAL B 1 116 ? -2.887 7.926 -5.195 1 94.75 116 VAL B C 1
ATOM 3049 O O . VAL B 1 116 ? -1.909 8.672 -5.285 1 94.75 116 VAL B O 1
ATOM 3052 N N . TYR B 1 117 ? -3.301 7.496 -4.051 1 96.94 117 TYR B N 1
ATOM 3053 C CA . TYR B 1 117 ? -2.662 7.926 -2.811 1 96.94 117 TYR B CA 1
ATOM 3054 C C . TYR B 1 117 ? -1.206 7.477 -2.764 1 96.94 117 TYR B C 1
ATOM 3056 O O . TYR B 1 117 ? -0.334 8.219 -2.307 1 96.94 117 TYR B O 1
ATOM 3064 N N . ASN B 1 118 ? -0.968 6.25 -3.234 1 96.56 118 ASN B N 1
ATOM 3065 C CA . ASN B 1 118 ? 0.413 5.789 -3.332 1 96.56 118 ASN B CA 1
ATOM 3066 C C . ASN B 1 118 ? 1.219 6.637 -4.312 1 96.56 118 ASN B C 1
ATOM 3068 O O . ASN B 1 118 ? 2.414 6.859 -4.109 1 96.56 118 ASN B O 1
ATOM 3072 N N . LYS B 1 119 ? 0.597 7.059 -5.332 1 95.31 119 LYS B N 1
ATOM 3073 C CA . LYS B 1 119 ? 1.264 7.926 -6.301 1 95.31 119 LYS B CA 1
ATOM 3074 C C . LYS B 1 119 ? 1.651 9.258 -5.672 1 95.31 119 LYS B C 1
ATOM 3076 O O . LYS B 1 119 ? 2.76 9.758 -5.883 1 95.31 119 LYS B O 1
ATOM 3081 N N . TYR B 1 120 ? 0.713 9.836 -4.934 1 97.06 120 TYR B N 1
ATOM 3082 C CA . TYR B 1 120 ? 1.007 11.07 -4.207 1 97.06 120 TYR B CA 1
ATOM 3083 C C . TYR B 1 120 ? 2.197 10.883 -3.275 1 97.06 120 TYR B C 1
ATOM 3085 O O . TYR B 1 120 ? 3.111 11.711 -3.252 1 97.06 120 TYR B O 1
ATOM 3093 N N . ALA B 1 121 ? 2.184 9.789 -2.535 1 97.56 121 ALA B N 1
ATOM 3094 C CA . ALA B 1 121 ? 3.25 9.516 -1.576 1 97.56 121 ALA B CA 1
ATOM 3095 C C . ALA B 1 121 ? 4.594 9.352 -2.281 1 97.56 121 ALA B C 1
ATOM 3097 O O . ALA B 1 121 ? 5.617 9.836 -1.796 1 97.56 121 ALA B O 1
ATOM 3098 N N . GLU B 1 122 ? 4.582 8.656 -3.371 1 94.44 122 GLU B N 1
ATOM 3099 C CA . GLU B 1 122 ? 5.805 8.445 -4.145 1 94.44 122 GLU B CA 1
ATOM 3100 C C . GLU B 1 122 ? 6.387 9.773 -4.629 1 94.44 122 GLU B C 1
ATOM 3102 O O . GLU B 1 122 ? 7.574 10.039 -4.449 1 94.44 122 GLU B O 1
ATOM 3107 N N . SER B 1 123 ? 5.539 10.562 -5.242 1 94.44 123 SER B N 1
ATOM 3108 C CA . SER B 1 123 ? 5.988 11.867 -5.727 1 94.44 123 SER B CA 1
ATOM 3109 C C . SER B 1 123 ? 6.539 12.719 -4.59 1 94.44 123 SER B C 1
ATOM 3111 O O . SER B 1 123 ? 7.586 13.352 -4.734 1 94.44 123 SER B O 1
ATOM 3113 N N . ALA B 1 124 ? 5.844 12.672 -3.494 1 96.94 124 ALA B N 1
ATOM 3114 C CA . ALA B 1 124 ? 6.27 13.445 -2.334 1 96.94 124 ALA B CA 1
ATOM 3115 C C . ALA B 1 124 ? 7.605 12.945 -1.795 1 96.94 124 ALA B C 1
ATOM 3117 O O . ALA B 1 124 ? 8.453 13.734 -1.384 1 96.94 124 ALA B O 1
ATOM 3118 N N . ARG B 1 125 ? 7.762 11.664 -1.782 1 96 125 ARG B N 1
ATOM 3119 C CA . ARG B 1 125 ? 9.008 11.078 -1.305 1 96 125 ARG B CA 1
ATOM 3120 C C . ARG B 1 125 ? 10.188 11.523 -2.152 1 96 125 ARG B C 1
ATOM 3122 O O . ARG B 1 125 ? 11.258 11.836 -1.622 1 96 125 ARG B O 1
ATOM 3129 N N . PHE B 1 126 ? 10.023 11.547 -3.395 1 92.19 126 PHE B N 1
ATOM 3130 C CA . PHE B 1 126 ? 11.078 12 -4.297 1 92.19 126 PHE B CA 1
ATOM 3131 C C . PHE B 1 126 ? 11.5 13.43 -3.963 1 92.19 126 PHE B C 1
ATOM 3133 O O . PHE B 1 126 ? 12.695 13.719 -3.861 1 92.19 126 PHE B O 1
ATOM 3140 N N . ASN B 1 127 ? 10.516 14.258 -3.797 1 94.44 127 ASN B N 1
ATOM 3141 C CA . ASN B 1 127 ? 10.805 15.648 -3.475 1 94.44 127 ASN B CA 1
ATOM 3142 C C . ASN B 1 127 ? 11.453 15.789 -2.102 1 94.44 127 ASN B C 1
ATOM 3144 O O . ASN B 1 127 ? 12.32 16.641 -1.903 1 94.44 127 ASN B O 1
ATOM 3148 N N . TRP B 1 128 ? 11.031 15.008 -1.163 1 96 128 TRP B N 1
ATOM 3149 C CA . TRP B 1 128 ? 11.625 15 0.173 1 96 128 TRP B CA 1
ATOM 3150 C C . TRP B 1 128 ? 13.102 14.648 0.115 1 96 128 TRP B C 1
ATOM 3152 O O . TRP B 1 128 ? 13.938 15.328 0.724 1 96 128 TRP B O 1
ATOM 3162 N N . LEU B 1 129 ? 13.406 13.664 -0.667 1 93.31 129 LEU B N 1
ATOM 3163 C CA . LEU B 1 129 ? 14.797 13.234 -0.83 1 93.31 129 LEU B CA 1
ATOM 3164 C C . LEU B 1 129 ? 15.602 14.289 -1.583 1 93.31 129 LEU B C 1
ATOM 3166 O O . LEU B 1 129 ? 16.75 14.562 -1.237 1 93.31 129 LEU B O 1
ATOM 3170 N N . ARG B 1 130 ? 14.992 14.797 -2.553 1 92.38 130 ARG B N 1
ATOM 3171 C CA . ARG B 1 130 ? 15.656 15.82 -3.352 1 92.38 130 ARG B CA 1
ATOM 3172 C C . ARG B 1 130 ? 16.031 17.031 -2.496 1 92.38 130 ARG B C 1
ATOM 3174 O O . ARG B 1 130 ? 17.016 17.719 -2.783 1 92.38 130 ARG B O 1
ATOM 3181 N N . ASN B 1 131 ? 15.266 17.281 -1.488 1 94.88 131 ASN B N 1
ATOM 3182 C CA . ASN B 1 131 ? 15.539 18.391 -0.59 1 94.88 131 ASN B CA 1
ATOM 3183 C C . ASN B 1 131 ? 16.938 18.297 0.021 1 94.88 131 ASN B C 1
ATOM 3185 O O . ASN B 1 131 ? 17.562 19.312 0.308 1 94.88 131 ASN B O 1
ATOM 3189 N N . PHE B 1 132 ? 17.453 17.156 0.168 1 95.56 132 PHE B N 1
ATOM 3190 C CA . PHE B 1 132 ? 18.766 16.953 0.78 1 95.56 132 PHE B CA 1
ATOM 3191 C C . PHE B 1 132 ? 19.875 17.438 -0.151 1 95.56 132 PHE B C 1
ATOM 3193 O O . PHE B 1 132 ? 20.984 17.719 0.296 1 95.56 132 PHE B O 1
ATOM 3200 N N . THR B 1 133 ? 19.562 17.453 -1.454 1 94.25 133 THR B N 1
ATOM 3201 C CA . THR B 1 133 ? 20.547 18.031 -2.361 1 94.25 133 THR B CA 1
ATOM 3202 C C . THR B 1 133 ? 20.797 19.5 -2.023 1 94.25 133 THR B C 1
ATOM 3204 O O . THR B 1 133 ? 21.906 20.016 -2.229 1 94.25 133 THR B O 1
ATOM 3207 N N . LYS B 1 134 ? 19.844 20.156 -1.474 1 94.62 134 LYS B N 1
ATOM 3208 C CA . LYS B 1 134 ? 19.953 21.562 -1.083 1 94.62 134 LYS B CA 1
ATOM 3209 C C . LYS B 1 134 ? 20.531 21.703 0.322 1 94.62 134 LYS B C 1
ATOM 3211 O O . LYS B 1 134 ? 21.297 22.625 0.594 1 94.62 134 LYS B O 1
ATOM 3216 N N . ILE B 1 135 ? 20.188 20.797 1.151 1 94.81 135 ILE B N 1
ATOM 3217 C CA . ILE B 1 135 ? 20.641 20.797 2.537 1 94.81 135 ILE B CA 1
ATOM 3218 C C . ILE B 1 135 ? 22.125 20.453 2.598 1 94.81 135 ILE B C 1
ATOM 3220 O O . ILE B 1 135 ? 22.859 20.984 3.436 1 94.81 135 ILE B O 1
ATOM 3224 N N . ASP B 1 136 ? 22.531 19.578 1.702 1 96.12 136 ASP B N 1
ATOM 3225 C CA . ASP B 1 136 ? 23.906 19.109 1.633 1 96.12 136 ASP B CA 1
ATOM 3226 C C . ASP B 1 136 ? 24.484 19.266 0.224 1 96.12 136 ASP B C 1
ATOM 3228 O O . ASP B 1 136 ? 24.766 18.266 -0.449 1 96.12 136 ASP B O 1
ATOM 3232 N N . PRO B 1 137 ? 24.828 20.453 -0.158 1 95.62 137 PRO B N 1
ATOM 3233 C CA . PRO B 1 137 ? 25.281 20.703 -1.525 1 95.62 137 PRO B CA 1
ATOM 3234 C C . PRO B 1 137 ? 26.594 20 -1.859 1 95.62 137 PRO B C 1
ATOM 3236 O O . PRO B 1 137 ? 26.828 19.656 -3.02 1 95.62 137 PRO B O 1
ATOM 3239 N N . SER B 1 138 ? 27.422 19.781 -0.904 1 96.75 138 SER B N 1
ATOM 3240 C CA . SER B 1 138 ? 28.703 19.141 -1.138 1 96.75 138 SER B CA 1
ATOM 3241 C C . SER B 1 138 ? 28.531 17.703 -1.641 1 96.75 138 SER B C 1
ATOM 3243 O O . SER B 1 138 ? 29.391 17.172 -2.338 1 96.75 138 SER B O 1
ATOM 3245 N N . ASN B 1 139 ? 27.375 17.109 -1.343 1 96.12 139 ASN B N 1
ATOM 3246 C CA . ASN B 1 139 ? 27.078 15.742 -1.771 1 96.12 139 ASN B CA 1
ATOM 3247 C C . ASN B 1 139 ? 25.812 15.672 -2.609 1 96.12 139 ASN B C 1
ATOM 3249 O O . ASN B 1 139 ? 25.078 14.68 -2.568 1 96.12 139 ASN B O 1
ATOM 3253 N N . ALA B 1 140 ? 25.562 16.75 -3.244 1 95.19 140 ALA B N 1
ATOM 3254 C CA . ALA B 1 140 ? 24.312 16.891 -3.979 1 95.19 140 ALA B CA 1
ATOM 3255 C C . ALA B 1 140 ? 24.156 15.781 -5.012 1 95.19 140 ALA B C 1
ATOM 3257 O O . ALA B 1 140 ? 23.078 15.211 -5.16 1 95.19 140 ALA B O 1
ATOM 3258 N N . GLN B 1 141 ? 25.203 15.43 -5.668 1 93 141 GLN B N 1
ATOM 3259 C CA . GLN B 1 141 ? 25.125 14.414 -6.707 1 93 141 GLN B CA 1
ATOM 3260 C C . GLN B 1 141 ? 24.797 13.047 -6.113 1 93 141 GLN B C 1
ATOM 3262 O O . GLN B 1 141 ? 24 12.289 -6.676 1 93 141 GLN B O 1
ATOM 3267 N N . GLU B 1 142 ? 25.375 12.734 -5.023 1 91.38 142 GLU B N 1
ATOM 3268 C CA . GLU B 1 142 ? 25.125 11.445 -4.383 1 91.38 142 GLU B CA 1
ATOM 3269 C C . GLU B 1 142 ? 23.688 11.336 -3.883 1 91.38 142 GLU B C 1
ATOM 3271 O O . GLU B 1 142 ? 23.094 10.266 -3.939 1 91.38 142 GLU B O 1
ATOM 3276 N N . TRP B 1 143 ? 23.141 12.453 -3.385 1 93.12 143 TRP B N 1
ATOM 3277 C CA . TRP B 1 143 ? 21.734 12.461 -2.982 1 93.12 143 TRP B CA 1
ATOM 3278 C C . TRP B 1 143 ? 20.828 12.234 -4.184 1 93.12 143 TRP B C 1
ATOM 3280 O O . TRP B 1 143 ? 19.875 11.461 -4.109 1 93.12 143 TRP B O 1
ATOM 3290 N N . ALA B 1 144 ? 21.203 12.898 -5.262 1 89 144 ALA B N 1
ATOM 3291 C CA . ALA B 1 144 ? 20.406 12.773 -6.48 1 89 144 ALA B CA 1
ATOM 3292 C C . ALA B 1 144 ? 20.453 11.352 -7.023 1 89 144 ALA B C 1
ATOM 3294 O O . ALA B 1 144 ? 19.469 10.844 -7.555 1 89 144 ALA B O 1
ATOM 3295 N N . ASP B 1 145 ? 21.531 10.68 -6.777 1 87 145 ASP B N 1
ATOM 3296 C CA . ASP B 1 145 ? 21.75 9.328 -7.293 1 87 145 ASP B CA 1
ATOM 3297 C C . ASP B 1 145 ? 20.906 8.312 -6.523 1 87 145 ASP B C 1
ATOM 3299 O O . ASP B 1 145 ? 20.656 7.203 -7.012 1 87 145 ASP B O 1
ATOM 3303 N N . LEU B 1 146 ? 20.484 8.633 -5.355 1 86.44 146 LEU B N 1
ATOM 3304 C CA . LEU B 1 146 ? 19.656 7.727 -4.562 1 86.44 146 LEU B CA 1
ATOM 3305 C C . LEU B 1 146 ? 18.359 7.402 -5.285 1 86.44 146 LEU B C 1
ATOM 3307 O O . LEU B 1 146 ? 17.734 6.363 -5.031 1 86.44 146 LEU B O 1
ATOM 3311 N N . MET B 1 147 ? 17.953 8.266 -6.168 1 79.69 147 MET B N 1
ATOM 3312 C CA . MET B 1 147 ? 16.688 8.102 -6.875 1 79.69 147 MET B CA 1
ATOM 3313 C C . MET B 1 147 ? 16.922 7.504 -8.258 1 79.69 147 MET B C 1
ATOM 3315 O O . MET B 1 147 ? 15.984 7.395 -9.055 1 79.69 147 MET B O 1
ATOM 3319 N N . SER B 1 148 ? 18.188 7.156 -8.508 1 77.06 148 SER B N 1
ATOM 3320 C CA . SER B 1 148 ? 18.562 6.551 -9.781 1 77.06 148 SER B CA 1
ATOM 3321 C C . SER B 1 148 ? 19.297 5.234 -9.57 1 77.06 148 SER B C 1
ATOM 3323 O O . SER B 1 148 ? 19.891 5.012 -8.508 1 77.06 148 SER B O 1
ATOM 3325 N N . PRO B 1 149 ? 19.203 4.316 -10.539 1 72 149 PRO B N 1
ATOM 3326 C CA . PRO B 1 149 ? 19.922 3.045 -10.398 1 72 149 PRO B CA 1
ATOM 3327 C C . PRO B 1 149 ? 21.391 3.146 -10.828 1 72 149 PRO B C 1
ATOM 3329 O O . PRO B 1 149 ? 21.938 2.195 -11.391 1 72 149 PRO B O 1
ATOM 3332 N N . LYS B 1 150 ? 22.078 4.16 -10.656 1 72.06 150 LYS B N 1
ATOM 3333 C CA . LYS B 1 150 ? 23.438 4.336 -11.133 1 72.06 150 LYS B CA 1
ATOM 3334 C C . LYS B 1 150 ? 24.453 3.789 -10.125 1 72.06 150 LYS B C 1
ATOM 3336 O O . LYS B 1 150 ? 25.438 3.166 -10.508 1 72.06 150 LYS B O 1
ATOM 3341 N N . SER B 1 151 ? 24.281 3.996 -8.938 1 81.75 151 SER B N 1
ATOM 3342 C CA . SER B 1 151 ? 25.156 3.547 -7.867 1 81.75 151 SER B CA 1
ATOM 3343 C C . SER B 1 151 ? 24.359 3.043 -6.668 1 81.75 151 SER B C 1
ATOM 3345 O O . SER B 1 151 ? 23.75 1.968 -6.727 1 81.75 151 SER B O 1
ATOM 3347 N N . ILE B 1 152 ? 24.438 3.809 -5.621 1 84.81 152 ILE B N 1
ATOM 3348 C CA . ILE B 1 152 ? 23.609 3.473 -4.461 1 84.81 152 ILE B CA 1
ATOM 3349 C C . ILE B 1 152 ? 22.219 4.074 -4.617 1 84.81 152 ILE B C 1
ATOM 3351 O O . ILE B 1 152 ? 22.078 5.266 -4.902 1 84.81 152 ILE B O 1
ATOM 3355 N N . GLY B 1 153 ? 21.281 3.154 -4.617 1 88 153 GLY B N 1
ATOM 3356 C CA . GLY B 1 153 ? 19.906 3.596 -4.781 1 88 153 GLY B CA 1
ATOM 3357 C C . GLY B 1 153 ? 18.969 3.047 -3.721 1 88 153 GLY B C 1
ATOM 3358 O O . GLY B 1 153 ? 19.391 2.281 -2.85 1 88 153 GLY B O 1
ATOM 3359 N N . LEU B 1 154 ? 17.797 3.598 -3.734 1 90.69 154 LEU B N 1
ATOM 3360 C CA . LEU B 1 154 ? 16.75 3.174 -2.814 1 90.69 154 LEU B CA 1
ATOM 3361 C C . LEU B 1 154 ? 15.727 2.291 -3.523 1 90.69 154 LEU B C 1
ATOM 3363 O O . LEU B 1 154 ? 15.289 2.611 -4.629 1 90.69 154 LEU B O 1
ATOM 3367 N N . ILE B 1 155 ? 15.391 1.151 -2.906 1 91.06 155 ILE B N 1
ATOM 3368 C CA . ILE B 1 155 ? 14.398 0.228 -3.439 1 91.06 155 ILE B CA 1
ATOM 3369 C C . ILE B 1 155 ? 13.281 0.026 -2.416 1 91.06 155 ILE B C 1
ATOM 3371 O O . ILE B 1 155 ? 13.547 -0.266 -1.248 1 91.06 155 ILE B O 1
ATOM 3375 N N . MET B 1 156 ? 12.094 0.21 -2.85 1 94.75 156 MET B N 1
ATOM 3376 C CA . MET B 1 156 ? 10.945 0.009 -1.977 1 94.75 156 MET B CA 1
ATOM 3377 C C . MET B 1 156 ? 10.734 -1.473 -1.681 1 94.75 156 MET B C 1
ATOM 3379 O O . MET B 1 156 ? 10.5 -2.266 -2.594 1 94.75 156 MET B O 1
ATOM 3383 N N . ARG B 1 157 ? 10.844 -1.828 -0.452 1 96.88 157 ARG B N 1
ATOM 3384 C CA . ARG B 1 157 ? 10.555 -3.199 -0.039 1 96.88 157 ARG B CA 1
ATOM 3385 C C . ARG B 1 157 ? 9.07 -3.389 0.247 1 96.88 157 ARG B C 1
ATOM 3387 O O . ARG B 1 157 ? 8.492 -4.418 -0.106 1 96.88 157 ARG B O 1
ATOM 3394 N N . SER B 1 158 ? 8.492 -2.348 0.862 1 98.31 158 SER B N 1
ATOM 3395 C CA . SER B 1 158 ? 7.055 -2.418 1.113 1 98.31 158 SER B CA 1
ATOM 3396 C C . SER B 1 158 ? 6.473 -1.035 1.384 1 98.31 158 SER B C 1
ATOM 3398 O O . SER B 1 158 ? 7.191 -0.121 1.788 1 98.31 158 SER B O 1
ATOM 3400 N N . ILE B 1 159 ? 5.211 -0.93 1.15 1 98.38 159 ILE B N 1
ATOM 3401 C CA . ILE B 1 159 ? 4.449 0.266 1.49 1 98.38 159 ILE B CA 1
ATOM 3402 C C . ILE B 1 159 ? 3.059 -0.131 1.983 1 98.38 159 ILE B C 1
ATOM 3404 O O . ILE B 1 159 ? 2.402 -0.988 1.386 1 98.38 159 ILE B O 1
ATOM 3408 N N . LYS B 1 160 ? 2.705 0.396 3.07 1 98.75 160 LYS B N 1
ATOM 3409 C CA . LYS B 1 160 ? 1.354 0.235 3.598 1 98.75 160 LYS B CA 1
ATOM 3410 C C . LYS B 1 160 ? 0.604 1.564 3.605 1 98.75 160 LYS B C 1
ATOM 3412 O O . LYS B 1 160 ? 1.137 2.58 4.059 1 98.75 160 LYS B O 1
ATOM 3417 N N . THR B 1 161 ? -0.546 1.549 3.137 1 98.62 161 THR B N 1
ATOM 3418 C CA . THR B 1 161 ? -1.391 2.738 3.141 1 98.62 161 THR B CA 1
ATOM 3419 C C . THR B 1 161 ? -2.621 2.525 4.016 1 98.62 161 THR B C 1
ATOM 3421 O O . THR B 1 161 ? -3.383 1.578 3.807 1 98.62 161 THR B O 1
ATOM 3424 N N . ASP B 1 162 ? -2.762 3.393 4.973 1 98.44 162 ASP B N 1
ATOM 3425 C CA . ASP B 1 162 ? -3.977 3.482 5.777 1 98.44 162 ASP B CA 1
ATOM 3426 C C . ASP B 1 162 ? -4.879 4.609 5.281 1 98.44 162 ASP B C 1
ATOM 3428 O O . ASP B 1 162 ? -4.484 5.777 5.289 1 98.44 162 ASP B O 1
ATOM 3432 N N . TYR B 1 163 ? -6.023 4.211 4.91 1 97.38 163 TYR B N 1
ATOM 3433 C CA . TYR B 1 163 ? -6.969 5.215 4.434 1 97.38 163 TYR B CA 1
ATOM 3434 C C . TYR B 1 163 ? -7.836 5.73 5.574 1 97.38 163 TYR B C 1
ATOM 3436 O O . TYR B 1 163 ? -8.398 4.945 6.344 1 97.38 163 TYR B O 1
ATOM 3444 N N . LYS B 1 164 ? -7.965 7.035 5.66 1 94.88 164 LYS B N 1
ATOM 3445 C CA . LYS B 1 164 ? -8.711 7.633 6.766 1 94.88 164 LYS B CA 1
ATOM 3446 C C . LYS B 1 164 ? -10.07 8.133 6.309 1 94.88 164 LYS B C 1
ATOM 3448 O O . LYS B 1 164 ? -11.07 7.973 7.016 1 94.88 164 LYS B O 1
ATOM 3453 N N . PHE B 1 165 ? -10.102 8.836 5.219 1 91 165 PHE B N 1
ATOM 3454 C CA . PHE B 1 165 ? -11.352 9.234 4.59 1 91 165 PHE B CA 1
ATOM 3455 C C . PHE B 1 165 ? -11.164 9.461 3.096 1 91 165 PHE B C 1
ATOM 3457 O O . PHE B 1 165 ? -10.062 9.781 2.646 1 91 165 PHE B O 1
ATOM 3464 N N . PRO B 1 166 ? -12.203 9.305 2.275 1 90.19 166 PRO B N 1
ATOM 3465 C CA . PRO B 1 166 ? -12.094 9.477 0.825 1 90.19 166 PRO B CA 1
ATOM 3466 C C . PRO B 1 166 ? -12.086 10.945 0.403 1 90.19 166 PRO B C 1
ATOM 3468 O O . PRO B 1 166 ? -13.07 11.656 0.612 1 90.19 166 PRO B O 1
ATOM 3471 N N . MET B 1 167 ? -10.992 11.375 -0.271 1 92.62 167 MET B N 1
ATOM 3472 C CA . MET B 1 167 ? -10.945 12.711 -0.846 1 92.62 167 MET B CA 1
ATOM 3473 C C . MET B 1 167 ? -11.68 12.758 -2.184 1 92.62 167 MET B C 1
ATOM 3475 O O . MET B 1 167 ? -11.836 11.727 -2.842 1 92.62 167 MET B O 1
ATOM 3479 N N . ALA B 1 168 ? -12.078 13.992 -2.506 1 90.81 168 ALA B N 1
ATOM 3480 C CA . ALA B 1 168 ? -12.734 14.188 -3.797 1 90.81 168 ALA B CA 1
ATOM 3481 C C . ALA B 1 168 ? -12.344 15.523 -4.418 1 90.81 168 ALA B C 1
ATOM 3483 O O . ALA B 1 168 ? -11.93 16.453 -3.709 1 90.81 168 ALA B O 1
ATOM 3484 N N . TYR B 1 169 ? -12.5 15.5 -5.695 1 90.62 169 TYR B N 1
ATOM 3485 C CA . TYR B 1 169 ? -12.312 16.75 -6.418 1 90.62 169 TYR B CA 1
ATOM 3486 C C . TYR B 1 169 ? -13.469 17.719 -6.148 1 90.62 169 TYR B C 1
ATOM 3488 O O . TYR B 1 169 ? -14.625 17.297 -6.078 1 90.62 169 TYR B O 1
ATOM 3496 N N . PRO B 1 170 ? -13.117 18.922 -6.039 1 92.31 170 PRO B N 1
ATOM 3497 C CA . PRO B 1 170 ? -11.82 19.609 -6.008 1 92.31 170 PRO B CA 1
ATOM 3498 C C . PRO B 1 170 ? -11.211 19.641 -4.609 1 92.31 170 PRO B C 1
ATOM 3500 O O . PRO B 1 170 ? -11.93 19.734 -3.615 1 92.31 170 PRO B O 1
ATOM 3503 N N . ASP B 1 171 ? -10.008 19.484 -4.484 1 94.88 171 ASP B N 1
ATOM 3504 C CA . ASP B 1 171 ? -9.234 19.578 -3.244 1 94.88 171 ASP B CA 1
ATOM 3505 C C . ASP B 1 171 ? -7.762 19.828 -3.529 1 94.88 171 ASP B C 1
ATOM 3507 O O . ASP B 1 171 ? -7.332 19.797 -4.684 1 94.88 171 ASP B O 1
ATOM 3511 N N . ASN B 1 172 ? -7.125 20.312 -2.527 1 97 172 ASN B N 1
ATOM 3512 C CA . ASN B 1 172 ? -5.668 20.375 -2.537 1 97 172 ASN B CA 1
ATOM 3513 C C . ASN B 1 172 ? -5.062 19.469 -1.462 1 97 172 ASN B C 1
ATOM 3515 O O . ASN B 1 172 ? -5.676 19.25 -0.415 1 97 172 ASN B O 1
ATOM 3519 N N . LEU B 1 173 ? -3.881 18.984 -1.828 1 97.19 173 LEU B N 1
ATOM 3520 C CA . LEU B 1 173 ? -3.252 17.984 -0.971 1 97.19 173 LEU B CA 1
ATOM 3521 C C . LEU B 1 173 ? -1.822 18.391 -0.625 1 97.19 173 LEU B C 1
ATOM 3523 O O . LEU B 1 173 ? -1.062 18.797 -1.502 1 97.19 173 LEU B O 1
ATOM 3527 N N . THR B 1 174 ? -1.497 18.375 0.63 1 98 174 THR B N 1
ATOM 3528 C CA . THR B 1 174 ? -0.105 18.453 1.061 1 98 174 THR B CA 1
ATOM 3529 C C . THR B 1 174 ? 0.354 17.125 1.648 1 98 174 THR B C 1
ATOM 3531 O O . THR B 1 174 ? -0.382 16.484 2.402 1 98 174 THR B O 1
ATOM 3534 N N . VAL B 1 175 ? 1.528 16.641 1.264 1 98.44 175 VAL B N 1
ATOM 3535 C CA . VAL B 1 175 ? 2.076 15.383 1.76 1 98.44 175 VAL B CA 1
ATOM 3536 C C . VAL B 1 175 ? 3.395 15.641 2.484 1 98.44 175 VAL B C 1
ATOM 3538 O O . VAL B 1 175 ? 4.285 16.297 1.946 1 98.44 175 VAL B O 1
ATOM 3541 N N . PHE B 1 176 ? 3.477 15.133 3.713 1 98.31 176 PHE B N 1
ATOM 3542 C CA . PHE B 1 176 ? 4.688 15.203 4.52 1 98.31 176 PHE B CA 1
ATOM 3543 C C . PHE B 1 176 ? 5.309 13.82 4.691 1 98.31 176 PHE B C 1
ATOM 3545 O O . PHE B 1 176 ? 4.598 12.812 4.727 1 98.31 176 PHE B O 1
ATOM 3552 N N . HIS B 1 177 ? 6.594 13.758 4.766 1 98.56 177 HIS B N 1
ATOM 3553 C CA . HIS B 1 177 ? 7.301 12.547 5.168 1 98.56 177 HIS B CA 1
ATOM 3554 C C . HIS B 1 177 ? 8.125 12.781 6.43 1 98.56 177 HIS B C 1
ATOM 3556 O O . HIS B 1 177 ? 8.633 13.891 6.652 1 98.56 177 HIS B O 1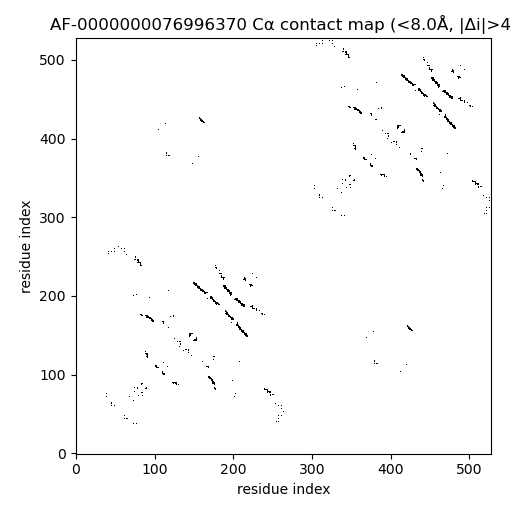
ATOM 3562 N N . LYS B 1 178 ? 8.25 11.773 7.191 1 98.56 178 LYS B N 1
ATOM 3563 C CA . LYS B 1 178 ? 9.18 11.781 8.32 1 98.56 178 LYS B CA 1
ATOM 3564 C C . LYS B 1 178 ? 9.852 10.422 8.484 1 98.56 178 LYS B C 1
ATOM 3566 O O . LYS B 1 178 ? 9.312 9.398 8.055 1 98.56 178 LYS B O 1
ATOM 3571 N N . LEU B 1 179 ? 10.992 10.469 9.102 1 98.44 179 LEU B N 1
ATOM 3572 C CA . LEU B 1 179 ? 11.656 9.242 9.523 1 98.44 179 LEU B CA 1
ATOM 3573 C C . LEU B 1 179 ? 10.961 8.633 10.734 1 98.44 179 LEU B C 1
ATOM 3575 O O . LEU B 1 179 ? 10.617 9.344 11.688 1 98.44 179 LEU B O 1
ATOM 3579 N N . THR B 1 180 ? 10.719 7.309 10.711 1 98.12 180 THR B N 1
ATOM 3580 C CA . THR B 1 180 ? 10.094 6.656 11.859 1 98.12 180 THR B CA 1
ATOM 3581 C C . THR B 1 180 ? 11.148 5.984 12.734 1 98.12 180 THR B C 1
ATOM 3583 O O . THR B 1 180 ? 10.859 5.621 13.883 1 98.12 180 THR B O 1
ATOM 3586 N N . THR B 1 181 ? 12.297 5.785 12.227 1 97.12 181 THR B N 1
ATOM 3587 C CA . THR B 1 181 ? 13.43 5.207 12.945 1 97.12 181 THR B CA 1
ATOM 3588 C C . THR B 1 181 ? 14.695 6.027 12.711 1 97.12 181 THR B C 1
ATOM 3590 O O . THR B 1 181 ? 14.969 6.438 11.586 1 97.12 181 THR B O 1
ATOM 3593 N N . CYS B 1 182 ? 15.375 6.234 13.805 1 97.75 182 CYS B N 1
ATOM 3594 C CA . CYS B 1 182 ? 16.641 6.941 13.664 1 97.75 182 CYS B CA 1
ATOM 3595 C C . CYS B 1 182 ? 17.703 6.043 13.039 1 97.75 182 CYS B C 1
ATOM 3597 O O . CYS B 1 182 ? 17.969 4.953 13.555 1 97.75 182 CYS B O 1
ATOM 3599 N N . PRO B 1 183 ? 18.281 6.492 12.023 1 96.94 183 PRO B N 1
ATOM 3600 C CA . PRO B 1 183 ? 19.266 5.621 11.383 1 96.94 183 PRO B CA 1
ATOM 3601 C C . PRO B 1 183 ? 20.547 5.469 12.211 1 96.94 183 PRO B C 1
ATOM 3603 O O . PRO B 1 183 ? 20.859 6.328 13.031 1 96.94 183 PRO B O 1
ATOM 3606 N N . THR B 1 184 ? 21.219 4.41 12 1 97.19 184 THR B N 1
ATOM 3607 C CA . THR B 1 184 ? 22.516 4.102 12.562 1 97.19 184 THR B CA 1
ATOM 3608 C C . THR B 1 184 ? 23.562 3.949 11.461 1 97.19 184 THR B C 1
ATOM 3610 O O . THR B 1 184 ? 23.219 3.854 10.281 1 97.19 184 THR B O 1
ATOM 3613 N N . PRO B 1 185 ? 24.812 3.863 11.812 1 95.5 185 PRO B N 1
ATOM 3614 C CA . PRO B 1 185 ? 25.859 3.736 10.789 1 95.5 185 PRO B CA 1
ATOM 3615 C C . PRO B 1 185 ? 25.766 2.428 10.008 1 95.5 185 PRO B C 1
ATOM 3617 O O . PRO B 1 185 ? 26.312 2.312 8.914 1 95.5 185 PRO B O 1
ATOM 3620 N N . THR B 1 186 ? 25.031 1.524 10.492 1 95.5 186 THR B N 1
ATOM 3621 C CA . THR B 1 186 ? 24.922 0.236 9.82 1 95.5 186 THR B CA 1
ATOM 3622 C C . THR B 1 186 ? 23.562 0.092 9.148 1 95.5 186 THR B C 1
ATOM 3624 O O . THR B 1 186 ? 23.234 -0.972 8.617 1 95.5 186 THR B O 1
ATOM 3627 N N . SER B 1 187 ? 22.797 1.152 9.227 1 96 187 SER B N 1
ATOM 3628 C CA . SER B 1 187 ? 21.453 1.069 8.648 1 96 187 SER B CA 1
ATOM 3629 C C . SER B 1 187 ? 21.516 0.845 7.141 1 96 187 SER B C 1
ATOM 3631 O O . SER B 1 187 ? 22.203 1.587 6.426 1 96 187 SER B O 1
ATOM 3633 N N . ASP B 1 188 ? 20.781 -0.178 6.672 1 96.38 188 ASP B N 1
ATOM 3634 C CA . ASP B 1 188 ? 20.672 -0.48 5.246 1 96.38 188 ASP B CA 1
ATOM 3635 C C . ASP B 1 188 ? 19.234 -0.301 4.75 1 96.38 188 ASP B C 1
ATOM 3637 O O . ASP B 1 188 ? 18.859 -0.855 3.715 1 96.38 188 ASP B O 1
ATOM 3641 N N . ALA B 1 189 ? 18.453 0.401 5.574 1 97.31 189 ALA B N 1
ATOM 3642 C CA . ALA B 1 189 ? 17.078 0.712 5.219 1 97.31 189 ALA B CA 1
ATOM 3643 C C . ALA B 1 189 ? 16.641 2.031 5.848 1 97.31 189 ALA B C 1
ATOM 3645 O O . ALA B 1 189 ? 17.203 2.475 6.844 1 97.31 189 ALA B O 1
ATOM 3646 N N . VAL B 1 190 ? 15.734 2.666 5.211 1 96.94 190 VAL B N 1
ATOM 3647 C CA . VAL B 1 190 ? 15.094 3.883 5.699 1 96.94 190 VAL B CA 1
ATOM 3648 C C . VAL B 1 190 ? 13.594 3.648 5.859 1 96.94 190 VAL B C 1
ATOM 3650 O O . VAL B 1 190 ? 12.945 3.094 4.969 1 96.94 190 VAL B O 1
ATOM 3653 N N . PHE B 1 191 ? 13.086 4.027 6.977 1 98.25 191 PHE B N 1
ATOM 3654 C CA . PHE B 1 191 ? 11.664 3.879 7.262 1 98.25 191 PHE B CA 1
ATOM 3655 C C . PHE B 1 191 ? 10.977 5.238 7.316 1 98.25 191 PHE B C 1
ATOM 3657 O O . PHE B 1 191 ? 11.352 6.094 8.125 1 98.25 191 PHE B O 1
ATOM 3664 N N . LEU B 1 192 ? 10.008 5.383 6.465 1 98.44 192 LEU B N 1
ATOM 3665 C CA . LEU B 1 192 ? 9.32 6.664 6.363 1 98.44 192 LEU B CA 1
ATOM 3666 C C . LEU B 1 192 ? 7.824 6.504 6.609 1 98.44 192 LEU B C 1
ATOM 3668 O O . LEU B 1 192 ? 7.254 5.449 6.324 1 98.44 192 LEU B O 1
ATOM 3672 N N . GLU B 1 193 ? 7.254 7.504 7.172 1 98.75 193 GLU B N 1
ATOM 3673 C CA . GLU B 1 193 ? 5.809 7.684 7.238 1 98.75 193 GLU B CA 1
ATOM 3674 C C . GLU B 1 193 ? 5.375 8.945 6.492 1 98.75 193 GLU B C 1
ATOM 3676 O O . GLU B 1 193 ? 5.941 10.016 6.699 1 98.75 193 GLU B O 1
ATOM 3681 N N . ALA B 1 194 ? 4.453 8.766 5.602 1 98.75 194 ALA B N 1
ATOM 3682 C CA . ALA B 1 194 ? 3.891 9.906 4.879 1 98.75 194 ALA B CA 1
ATOM 3683 C C . ALA B 1 194 ? 2.506 10.258 5.406 1 98.75 194 ALA B C 1
ATOM 3685 O O . ALA B 1 194 ? 1.699 9.375 5.703 1 98.75 194 ALA B O 1
ATOM 3686 N N . LEU B 1 195 ? 2.293 11.523 5.551 1 98.25 195 LEU B N 1
ATOM 3687 C CA . LEU B 1 195 ? 0.995 12.062 5.938 1 98.25 195 LEU B CA 1
ATOM 3688 C C . LEU B 1 195 ? 0.364 12.836 4.781 1 98.25 195 LEU B C 1
ATOM 3690 O O . LEU B 1 195 ? 0.936 13.812 4.297 1 98.25 195 LEU B O 1
ATOM 3694 N N . LEU B 1 196 ? -0.774 12.352 4.312 1 98.38 196 LEU B N 1
ATOM 3695 C CA . LEU B 1 196 ? -1.513 13.016 3.244 1 98.38 196 LEU B CA 1
ATOM 3696 C C . LEU B 1 196 ? -2.666 13.836 3.812 1 98.38 196 LEU B C 1
ATOM 3698 O O . LEU B 1 196 ? -3.645 13.273 4.312 1 98.38 196 LEU B O 1
ATOM 3702 N N . VAL B 1 197 ? -2.586 15.188 3.609 1 97.19 197 VAL B N 1
ATOM 3703 C CA . VAL B 1 197 ? -3.521 16.078 4.297 1 97.19 197 VAL B CA 1
ATOM 3704 C C . VAL B 1 197 ? -4.387 16.797 3.275 1 97.19 197 VAL B C 1
ATOM 3706 O O . VAL B 1 197 ? -3.867 17.438 2.355 1 97.19 197 VAL B O 1
ATOM 3709 N N . SER B 1 198 ? -5.684 16.734 3.471 1 96.56 198 SER B N 1
ATOM 3710 C CA . SER B 1 198 ? -6.648 17.469 2.658 1 96.56 198 SER B CA 1
ATOM 3711 C C . SER B 1 198 ? -6.781 18.922 3.127 1 96.56 198 SER B C 1
ATOM 3713 O O . SER B 1 198 ? -6.996 19.172 4.312 1 96.56 198 SER B O 1
ATOM 3715 N N . HIS B 1 199 ? -6.672 19.828 2.256 1 95.81 199 HIS B N 1
ATOM 3716 C CA . HIS B 1 199 ? -6.863 21.234 2.611 1 95.81 199 HIS B CA 1
ATOM 3717 C C . HIS B 1 199 ? -8.344 21.562 2.77 1 95.81 199 HIS B C 1
ATOM 3719 O O . HIS B 1 199 ? -8.719 22.344 3.643 1 95.81 199 HIS B O 1
ATOM 3725 N N . ARG B 1 200 ? -9.125 20.922 1.95 1 93.88 200 ARG B N 1
ATOM 3726 C CA . ARG B 1 200 ? -10.57 21.172 2.014 1 93.88 200 ARG B CA 1
ATOM 3727 C C . ARG B 1 200 ? -11.133 20.75 3.367 1 93.88 200 ARG B C 1
ATOM 3729 O O . ARG B 1 200 ? -11.945 21.469 3.951 1 93.88 200 ARG B O 1
ATOM 3736 N N . HIS B 1 201 ? -10.633 19.672 3.854 1 92.06 201 HIS B N 1
ATOM 3737 C CA . HIS B 1 201 ? -11.203 19.125 5.078 1 92.06 201 HIS B CA 1
ATOM 3738 C C . HIS B 1 201 ? -10.289 19.375 6.273 1 92.06 201 HIS B C 1
ATOM 3740 O O . HIS B 1 201 ? -10.688 19.141 7.418 1 92.06 201 HIS B O 1
ATOM 3746 N N . ARG B 1 202 ? -9.062 19.766 6.051 1 92.38 202 ARG B N 1
ATOM 3747 C CA . ARG B 1 202 ? -8.062 20.078 7.062 1 92.38 202 ARG B CA 1
ATOM 3748 C C . ARG B 1 202 ? -7.848 18.906 8.008 1 92.38 202 ARG B C 1
ATOM 3750 O O . ARG B 1 202 ? -7.844 19.078 9.227 1 92.38 202 ARG B O 1
ATOM 3757 N N . ARG B 1 203 ? -7.688 17.719 7.449 1 92.94 203 ARG B N 1
ATOM 3758 C CA . ARG B 1 203 ? -7.418 16.5 8.195 1 92.94 203 ARG B CA 1
ATOM 3759 C C . ARG B 1 203 ? -6.676 15.484 7.332 1 92.94 203 ARG B C 1
ATOM 3761 O O . ARG B 1 203 ? -6.68 15.594 6.102 1 92.94 203 ARG B O 1
ATOM 3768 N N . PRO B 1 204 ? -6.043 14.5 7.945 1 95.88 204 PRO B N 1
ATOM 3769 C CA . PRO B 1 204 ? -5.352 13.461 7.176 1 95.88 204 PRO B CA 1
ATOM 3770 C C . PRO B 1 204 ? -6.312 12.57 6.395 1 95.88 204 PRO B C 1
ATOM 3772 O O . PRO B 1 204 ? -7.285 12.062 6.961 1 95.88 204 PRO B O 1
ATOM 3775 N N . ALA B 1 205 ? -6.016 12.43 5.133 1 96.69 205 ALA B N 1
ATOM 3776 C CA . ALA B 1 205 ? -6.797 11.531 4.281 1 96.69 205 ALA B CA 1
ATOM 3777 C C . ALA B 1 205 ? -6.207 10.125 4.273 1 96.69 205 ALA B C 1
ATOM 3779 O O . ALA B 1 205 ? -6.93 9.148 4.082 1 96.69 205 ALA B O 1
ATOM 3780 N N . ALA B 1 206 ? -4.918 10.023 4.461 1 98.06 206 ALA B N 1
ATOM 3781 C CA . ALA B 1 206 ? -4.23 8.734 4.465 1 98.06 206 ALA B CA 1
ATOM 3782 C C . ALA B 1 206 ? -2.857 8.852 5.125 1 98.06 206 ALA B C 1
ATOM 3784 O O . ALA B 1 206 ? -2.328 9.953 5.285 1 98.06 206 ALA B O 1
ATOM 3785 N N . ARG B 1 207 ? -2.359 7.719 5.508 1 98.31 207 ARG B N 1
ATOM 3786 C CA . ARG B 1 207 ? -0.991 7.555 5.988 1 98.31 207 ARG B CA 1
ATOM 3787 C C . ARG B 1 207 ? -0.292 6.41 5.262 1 98.31 207 ARG B C 1
ATOM 3789 O O . ARG B 1 207 ? -0.88 5.348 5.059 1 98.31 207 ARG B O 1
ATOM 3796 N N . CYS B 1 208 ? 0.875 6.641 4.871 1 98.62 208 CYS B N 1
ATOM 3797 C CA . CYS B 1 208 ? 1.663 5.598 4.227 1 98.62 208 CYS B CA 1
ATOM 3798 C C . CYS B 1 208 ? 2.904 5.266 5.043 1 98.62 208 CYS B C 1
ATOM 3800 O O . CYS B 1 208 ? 3.594 6.164 5.531 1 98.62 208 CYS B O 1
ATOM 3802 N N . PHE B 1 209 ? 3.135 4.059 5.176 1 98.69 209 PHE B N 1
ATOM 3803 C CA . PHE B 1 209 ? 4.336 3.555 5.832 1 98.69 209 PHE B CA 1
ATOM 3804 C C . PHE B 1 209 ? 5.242 2.85 4.828 1 98.69 209 PHE B C 1
ATOM 3806 O O . PHE B 1 209 ? 4.832 1.881 4.188 1 98.69 209 PHE B O 1
ATOM 3813 N N . GLU B 1 210 ? 6.445 3.301 4.789 1 98.38 210 GLU B N 1
ATOM 3814 C CA . GLU B 1 210 ? 7.34 2.861 3.723 1 98.38 210 GLU B CA 1
ATOM 3815 C C . GLU B 1 210 ? 8.602 2.215 4.293 1 98.38 210 GLU B C 1
ATOM 3817 O O . GLU B 1 210 ? 9.227 2.758 5.207 1 98.38 210 GLU B O 1
ATOM 3822 N N . ASP B 1 211 ? 8.906 1.073 3.803 1 98.25 211 ASP B N 1
ATOM 3823 C CA . ASP B 1 211 ? 10.148 0.354 4.047 1 98.25 211 ASP B CA 1
ATOM 3824 C C . ASP B 1 211 ? 11.047 0.369 2.811 1 98.25 211 ASP B C 1
ATOM 3826 O O . ASP B 1 211 ? 10.75 -0.294 1.815 1 98.25 211 ASP B O 1
ATOM 3830 N N . ILE B 1 212 ? 12.148 1.066 2.893 1 96.75 212 ILE B N 1
ATOM 3831 C CA . ILE B 1 212 ? 13.008 1.312 1.741 1 96.75 212 ILE B CA 1
ATOM 3832 C C . ILE B 1 212 ? 14.414 0.785 2.025 1 96.75 212 ILE B C 1
ATOM 3834 O O . ILE B 1 212 ? 15.047 1.192 3 1 96.75 212 ILE B O 1
ATOM 3838 N N . VAL B 1 213 ? 14.883 -0.016 1.17 1 95.75 213 VAL B N 1
ATOM 3839 C CA . VAL B 1 213 ? 16.203 -0.6 1.38 1 95.75 213 VAL B CA 1
ATOM 3840 C C . VAL B 1 213 ? 17.234 0.133 0.524 1 95.75 213 VAL B C 1
ATOM 3842 O O . VAL B 1 213 ? 16.906 0.638 -0.554 1 95.75 213 VAL B O 1
ATOM 3845 N N . VAL B 1 214 ? 18.406 0.145 1.064 1 93.88 214 VAL B N 1
ATOM 3846 C CA . VAL B 1 214 ? 19.547 0.709 0.348 1 93.88 214 VAL B CA 1
ATOM 3847 C C . VAL B 1 214 ? 20.234 -0.381 -0.468 1 93.88 214 VAL B C 1
ATOM 3849 O O . VAL B 1 214 ? 20.562 -1.449 0.059 1 93.88 214 VAL B O 1
ATOM 3852 N N . TYR B 1 215 ? 20.391 -0.039 -1.744 1 92 215 TYR B N 1
ATOM 3853 C CA . TYR B 1 215 ? 20.875 -1.038 -2.689 1 92 215 TYR B CA 1
ATOM 3854 C C . TYR B 1 215 ? 22.031 -0.489 -3.523 1 92 215 TYR B C 1
ATOM 3856 O O . TYR B 1 215 ? 21.953 0.636 -4.023 1 92 215 TYR B O 1
ATOM 3864 N N . ASP B 1 216 ? 23.094 -1.354 -3.605 1 90.94 216 ASP B N 1
ATOM 3865 C CA . ASP B 1 216 ? 24.203 -1.04 -4.5 1 90.94 216 ASP B CA 1
ATOM 3866 C C . ASP B 1 216 ? 24.047 -1.752 -5.84 1 90.94 216 ASP B C 1
ATOM 3868 O O . ASP B 1 216 ? 24.25 -2.963 -5.934 1 90.94 216 ASP B O 1
ATOM 3872 N N . TYR B 1 217 ? 23.766 -1.06 -6.805 1 84 217 TYR B N 1
ATOM 3873 C CA . TYR B 1 217 ? 23.484 -1.623 -8.125 1 84 217 TYR B CA 1
ATOM 3874 C C . TYR B 1 217 ? 24.766 -2.152 -8.758 1 84 217 TYR B C 1
ATOM 3876 O O . TYR B 1 217 ? 24.719 -2.996 -9.656 1 84 217 TYR B O 1
ATOM 3884 N N . ARG B 1 218 ? 25.938 -1.718 -8.352 1 86 218 ARG B N 1
ATOM 3885 C CA . ARG B 1 218 ? 27.203 -2.186 -8.883 1 86 218 ARG B CA 1
ATOM 3886 C C . ARG B 1 218 ? 27.531 -3.592 -8.383 1 86 218 ARG B C 1
ATOM 3888 O O . ARG B 1 218 ? 28.016 -4.43 -9.148 1 86 218 ARG B O 1
ATOM 3895 N N . THR B 1 219 ? 27.125 -3.822 -7.172 1 88.94 219 THR B N 1
ATOM 3896 C CA . THR B 1 219 ? 27.406 -5.121 -6.578 1 88.94 219 THR B CA 1
ATOM 3897 C C . THR B 1 219 ? 26.141 -5.965 -6.473 1 88.94 219 THR B C 1
ATOM 3899 O O . THR B 1 219 ? 26.203 -7.145 -6.129 1 88.94 219 THR B O 1
ATOM 3902 N N . ALA B 1 220 ? 25.016 -5.316 -6.727 1 85.25 220 ALA B N 1
ATOM 3903 C CA . ALA B 1 220 ? 23.719 -5.973 -6.703 1 85.25 220 ALA B CA 1
ATOM 3904 C C . ALA B 1 220 ? 23.422 -6.57 -5.328 1 85.25 220 ALA B C 1
ATOM 3906 O O . ALA B 1 220 ? 23 -7.719 -5.223 1 85.25 220 ALA B O 1
ATOM 3907 N N . LYS B 1 221 ? 23.781 -5.824 -4.297 1 91.25 221 LYS B N 1
ATOM 3908 C CA . LYS B 1 221 ? 23.531 -6.242 -2.922 1 91.25 221 LYS B CA 1
ATOM 3909 C C . LYS B 1 221 ? 23.047 -5.07 -2.066 1 91.25 221 LYS B C 1
ATOM 3911 O O . LYS B 1 221 ? 23.328 -3.91 -2.387 1 91.25 221 LYS B O 1
ATOM 3916 N N . ARG B 1 222 ? 22.453 -5.445 -1.008 1 93.12 222 ARG B N 1
ATOM 3917 C CA . ARG B 1 222 ? 22.125 -4.441 -0.004 1 93.12 222 ARG B CA 1
ATOM 3918 C C . ARG B 1 222 ? 23.375 -3.834 0.606 1 93.12 222 ARG B C 1
ATOM 3920 O O . ARG B 1 222 ? 24.375 -4.535 0.822 1 93.12 222 ARG B O 1
ATOM 3927 N N . THR B 1 223 ? 23.328 -2.568 0.931 1 94.69 223 THR B N 1
ATOM 3928 C CA . THR B 1 223 ? 24.469 -1.861 1.49 1 94.69 223 THR B CA 1
ATOM 3929 C C . THR B 1 223 ? 24.016 -0.826 2.518 1 94.69 223 THR B C 1
ATOM 3931 O O . THR B 1 223 ? 22.891 -0.338 2.461 1 94.69 223 THR B O 1
ATOM 3934 N N . PRO B 1 224 ? 24.891 -0.53 3.398 1 95.19 224 PRO B N 1
ATOM 3935 C CA . PRO B 1 224 ? 24.547 0.522 4.352 1 95.19 224 PRO B CA 1
ATOM 3936 C C . PRO B 1 224 ? 24.531 1.913 3.721 1 95.19 224 PRO B C 1
ATOM 3938 O O . PRO B 1 224 ? 25.172 2.131 2.688 1 95.19 224 PRO B O 1
ATOM 3941 N N . LEU B 1 225 ? 23.891 2.816 4.379 1 95.25 225 LEU B N 1
ATOM 3942 C CA . LEU B 1 225 ? 23.938 4.227 4.012 1 95.25 225 LEU B CA 1
ATOM 3943 C C . LEU B 1 225 ? 25.359 4.766 4.133 1 95.25 225 LEU B C 1
ATOM 3945 O O . LEU B 1 225 ? 26.125 4.332 5 1 95.25 225 LEU B O 1
ATOM 3949 N N . LYS B 1 226 ? 25.641 5.676 3.312 1 94.81 226 LYS B N 1
ATOM 3950 C CA . LYS B 1 226 ? 26.922 6.355 3.469 1 94.81 226 LYS B CA 1
ATOM 3951 C C . LYS B 1 226 ? 26.953 7.199 4.738 1 94.81 226 LYS B C 1
ATOM 3953 O O . LYS B 1 226 ? 25.906 7.715 5.172 1 94.81 226 LYS B O 1
ATOM 3958 N N . PRO B 1 227 ? 28.109 7.426 5.258 1 96.19 227 PRO B N 1
ATOM 3959 C CA . PRO B 1 227 ? 28.219 8.125 6.539 1 96.19 227 PRO B CA 1
ATOM 3960 C C . PRO B 1 227 ? 27.562 9.508 6.512 1 96.19 227 PRO B C 1
ATOM 3962 O O . PRO B 1 227 ? 26.859 9.875 7.449 1 96.19 227 PRO B O 1
ATOM 3965 N N . PHE B 1 228 ? 27.766 10.289 5.48 1 96.69 228 PHE B N 1
ATOM 3966 C CA . PHE B 1 228 ? 27.219 11.641 5.449 1 96.69 228 PHE B CA 1
ATOM 3967 C C . PHE B 1 228 ? 25.688 11.594 5.383 1 96.69 228 PHE B C 1
ATOM 3969 O O . PHE B 1 228 ? 25.016 12.484 5.898 1 96.69 228 PHE B O 1
ATOM 3976 N N . MET B 1 229 ? 25.125 10.57 4.758 1 96.44 229 MET B N 1
ATOM 3977 C CA . MET B 1 229 ? 23.672 10.414 4.711 1 96.44 229 MET B CA 1
ATOM 3978 C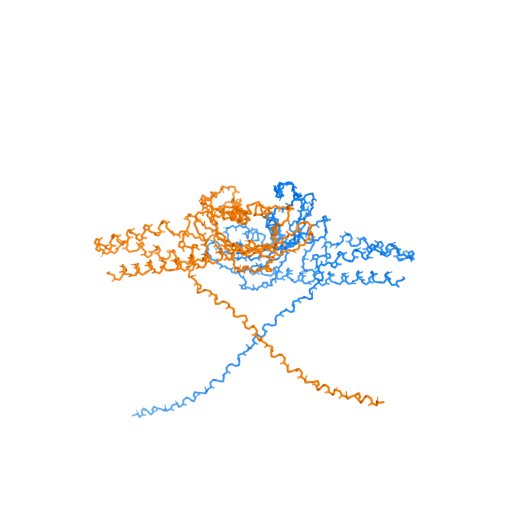 C . MET B 1 229 ? 23.109 10.141 6.102 1 96.44 229 MET B C 1
ATOM 3980 O O . MET B 1 229 ? 22.094 10.719 6.492 1 96.44 229 MET B O 1
ATOM 3984 N N . VAL B 1 230 ? 23.812 9.258 6.781 1 97.5 230 VAL B N 1
ATOM 3985 C CA . VAL B 1 230 ? 23.406 8.938 8.141 1 97.5 230 VAL B CA 1
ATOM 3986 C C . VAL B 1 230 ? 23.391 10.203 8.992 1 97.5 230 VAL B C 1
ATOM 3988 O O . VAL B 1 230 ? 22.438 10.453 9.734 1 97.5 230 VAL B O 1
ATOM 3991 N N . GLU B 1 231 ? 24.391 10.984 8.875 1 97.62 231 GLU B N 1
ATOM 3992 C CA . GLU B 1 231 ? 24.516 12.211 9.648 1 97.62 231 GLU B CA 1
ATOM 3993 C C . GLU B 1 231 ? 23.344 13.156 9.383 1 97.62 231 GLU B C 1
ATOM 3995 O O . GLU B 1 231 ? 22.734 13.672 10.32 1 97.62 231 GLU B O 1
ATOM 4000 N N . HIS B 1 232 ? 23.031 13.352 8.148 1 97.69 232 HIS B N 1
ATOM 4001 C CA . HIS B 1 232 ? 21.953 14.281 7.797 1 97.69 232 HIS B CA 1
ATOM 4002 C C . HIS B 1 232 ? 20.594 13.734 8.188 1 97.69 232 HIS B C 1
ATOM 4004 O O . HIS B 1 232 ? 19.719 14.484 8.633 1 97.69 232 HIS B O 1
ATOM 4010 N N . LEU B 1 233 ? 20.422 12.453 8.016 1 97.81 233 LEU B N 1
ATOM 4011 C CA . LEU B 1 233 ? 19.156 11.852 8.391 1 97.81 233 LEU B CA 1
ATOM 4012 C C . LEU B 1 233 ? 18.969 11.852 9.906 1 97.81 233 LEU B C 1
ATOM 4014 O O . LEU B 1 233 ? 17.859 12.023 10.398 1 97.81 233 LEU B O 1
ATOM 4018 N N . ARG B 1 234 ? 20.047 11.68 10.633 1 98.19 234 ARG B N 1
ATOM 4019 C CA . ARG B 1 234 ? 19.969 11.773 12.086 1 98.19 234 ARG B CA 1
ATOM 4020 C C . ARG B 1 234 ? 19.625 13.188 12.531 1 98.19 234 ARG B C 1
ATOM 4022 O O . ARG B 1 234 ? 18.844 13.383 13.461 1 98.19 234 ARG B O 1
ATOM 4029 N N . ALA B 1 235 ? 20.234 14.133 11.891 1 98.12 235 ALA B N 1
ATOM 4030 C CA . ALA B 1 235 ? 19.906 15.523 12.172 1 98.12 235 ALA B CA 1
ATOM 4031 C C . ALA B 1 235 ? 18.438 15.812 11.875 1 98.12 235 ALA B C 1
ATOM 4033 O O . ALA B 1 235 ? 17.781 16.547 12.617 1 98.12 235 ALA B O 1
ATOM 4034 N N . THR B 1 236 ? 17.984 15.242 10.797 1 98.06 236 THR B N 1
ATOM 4035 C CA . THR B 1 236 ? 16.578 15.391 10.43 1 98.06 236 THR B CA 1
ATOM 4036 C C . THR B 1 236 ? 15.68 14.781 11.5 1 98.06 236 THR B C 1
ATOM 4038 O O . THR B 1 236 ? 14.672 15.383 11.891 1 98.06 236 THR B O 1
ATOM 4041 N N . PHE B 1 237 ? 16.078 13.648 11.961 1 98.38 237 PHE B N 1
ATOM 4042 C CA . PHE B 1 237 ? 15.312 12.984 13.008 1 98.38 237 PHE B CA 1
ATOM 4043 C C . PHE B 1 237 ? 15.258 13.836 14.266 1 98.38 237 PHE B C 1
ATOM 4045 O O . PHE B 1 237 ? 14.203 13.977 14.883 1 98.38 237 PHE B O 1
ATOM 4052 N N . ALA B 1 238 ? 16.344 14.391 14.617 1 98.25 238 ALA B N 1
ATOM 4053 C CA . ALA B 1 238 ? 16.391 15.289 15.766 1 98.25 238 ALA B CA 1
ATOM 4054 C C . ALA B 1 238 ? 15.477 16.5 15.562 1 98.25 238 ALA B C 1
ATOM 4056 O O . ALA B 1 238 ? 14.789 16.922 16.484 1 98.25 238 ALA B O 1
ATOM 4057 N N . ALA B 1 239 ? 15.539 17.031 14.375 1 97.94 239 ALA B N 1
ATOM 4058 C CA . ALA B 1 239 ? 14.68 18.172 14.055 1 97.94 239 ALA B CA 1
ATOM 4059 C C . ALA B 1 239 ? 13.203 17.797 14.172 1 97.94 239 ALA B C 1
ATOM 4061 O O . ALA B 1 239 ? 12.383 18.625 14.57 1 97.94 239 ALA B O 1
ATOM 4062 N N . GLN B 1 240 ? 12.891 16.609 13.789 1 98.06 240 GLN B N 1
ATOM 4063 C CA . GLN B 1 240 ? 11.523 16.109 13.922 1 98.06 240 GLN B CA 1
ATOM 4064 C C . GLN B 1 240 ? 11.07 16.125 15.383 1 98.06 240 GLN B C 1
ATOM 4066 O O . GLN B 1 240 ? 9.953 16.531 15.688 1 98.06 240 GLN B O 1
ATOM 4071 N N . GLU B 1 241 ? 11.906 15.703 16.219 1 97.06 241 GLU B N 1
ATOM 4072 C CA . GLU B 1 241 ? 11.586 15.68 17.656 1 97.06 241 GLU B CA 1
ATOM 4073 C C . GLU B 1 241 ? 11.391 17.094 18.203 1 97.06 241 GLU B C 1
ATOM 4075 O O . GLU B 1 241 ? 10.484 17.328 19 1 97.06 241 GLU B O 1
ATOM 4080 N N . GLU B 1 242 ? 12.195 17.938 17.766 1 96.81 242 GLU B N 1
ATOM 4081 C CA . GLU B 1 242 ? 12.062 19.328 18.172 1 96.81 242 GLU B CA 1
ATOM 4082 C C . GLU B 1 242 ? 10.75 19.938 17.672 1 96.81 242 GLU B C 1
ATOM 4084 O O . GLU B 1 242 ? 10.078 20.672 18.391 1 96.81 242 GLU B O 1
ATOM 4089 N N . SER B 1 243 ? 10.5 19.609 16.422 1 95.38 243 SER B N 1
ATOM 4090 C CA . SER B 1 243 ? 9.242 20.062 15.844 1 95.38 243 SER B CA 1
ATOM 4091 C C . SER B 1 243 ? 8.047 19.562 16.641 1 95.38 243 SER B C 1
ATOM 4093 O O . SER B 1 243 ? 7.098 20.297 16.891 1 95.38 243 SER B O 1
ATOM 4095 N N . ARG B 1 244 ? 8.078 18.375 17 1 96 244 ARG B N 1
ATOM 4096 C CA . ARG B 1 244 ? 7.004 17.781 17.781 1 96 244 ARG B CA 1
ATOM 4097 C C . ARG B 1 244 ? 6.812 18.5 19.109 1 96 244 ARG B C 1
ATOM 4099 O O . ARG B 1 244 ? 5.688 18.844 19.484 1 96 244 ARG B O 1
ATOM 4106 N N . ARG B 1 245 ? 7.832 18.812 19.781 1 96.06 245 ARG B N 1
ATOM 4107 C CA . ARG B 1 245 ? 7.777 19.5 21.062 1 96.06 245 ARG B CA 1
ATOM 4108 C C . ARG B 1 245 ? 7.234 20.922 20.906 1 96.06 245 ARG B C 1
ATOM 4110 O O . ARG B 1 245 ? 6.402 21.359 21.703 1 96.06 245 ARG B O 1
ATOM 4117 N N . ALA B 1 246 ? 7.738 21.547 19.891 1 95.81 246 ALA B N 1
ATOM 4118 C CA . ALA B 1 246 ? 7.301 22.922 19.641 1 95.81 246 ALA B CA 1
ATOM 4119 C C . ALA B 1 246 ? 5.809 22.969 19.328 1 95.81 246 ALA B C 1
ATOM 4121 O O . ALA B 1 246 ? 5.086 23.828 19.859 1 95.81 246 ALA B O 1
ATOM 4122 N N . ALA B 1 247 ? 5.414 22.062 18.516 1 94.31 247 ALA B N 1
ATOM 4123 C CA . ALA B 1 247 ? 4.008 22.016 18.141 1 94.31 247 ALA B CA 1
ATOM 4124 C C . ALA B 1 247 ? 3.125 21.641 19.328 1 94.31 247 ALA B C 1
ATOM 4126 O O . ALA B 1 247 ? 2.023 22.172 19.484 1 94.31 247 ALA B O 1
ATOM 4127 N N . GLU B 1 248 ? 3.582 20.75 20.094 1 93.31 248 GLU B N 1
ATOM 4128 C CA . GLU B 1 248 ? 2.844 20.359 21.297 1 93.31 248 GLU B CA 1
ATOM 4129 C C . GLU B 1 248 ? 2.67 21.547 22.25 1 93.31 248 GLU B C 1
ATOM 4131 O O . GLU B 1 248 ? 1.582 21.75 22.797 1 93.31 248 GLU B O 1
ATOM 4136 N N . THR B 1 249 ? 3.678 22.266 22.453 1 95.31 249 THR B N 1
ATOM 4137 C CA . THR B 1 249 ? 3.619 23.453 23.312 1 95.31 249 THR B CA 1
ATOM 4138 C C . THR B 1 249 ? 2.623 24.469 22.75 1 95.31 249 THR B C 1
ATOM 4140 O O . THR B 1 249 ? 1.792 25 23.5 1 95.31 249 THR B O 1
ATOM 4143 N N . LYS B 1 250 ? 2.727 24.672 21.5 1 93.94 250 LYS B N 1
ATOM 4144 C CA . LYS B 1 250 ? 1.808 25.609 20.859 1 93.94 250 LYS B CA 1
ATOM 4145 C C . LYS B 1 250 ? 0.362 25.141 21 1 93.94 250 LYS B C 1
ATOM 4147 O O . LYS B 1 250 ? -0.536 25.953 21.266 1 93.94 250 LYS B O 1
ATOM 4152 N N . ALA B 1 251 ? 0.17 23.891 20.766 1 92.06 251 ALA B N 1
ATOM 4153 C CA . ALA B 1 251 ? -1.168 23.312 20.906 1 92.06 251 ALA B CA 1
ATOM 4154 C C . ALA B 1 251 ? -1.707 23.516 22.312 1 92.06 251 ALA B C 1
ATOM 4156 O O . ALA B 1 251 ? -2.865 23.906 22.5 1 92.06 251 ALA B O 1
ATOM 4157 N N . GLN B 1 252 ? -0.92 23.328 23.266 1 92.19 252 GLN B N 1
ATOM 4158 C CA . GLN B 1 252 ? -1.324 23.5 24.656 1 92.19 252 GLN B CA 1
ATOM 4159 C C . GLN B 1 252 ? -1.646 24.953 24.953 1 92.19 252 GLN B C 1
ATOM 4161 O O . GLN B 1 252 ? -2.6 25.25 25.672 1 92.19 252 GLN B O 1
ATOM 4166 N N . ASP B 1 253 ? -0.828 25.797 24.406 1 94.12 253 ASP B N 1
ATOM 4167 C CA . ASP B 1 253 ? -1.079 27.219 24.578 1 94.12 253 ASP B CA 1
ATOM 4168 C C . ASP B 1 253 ? -2.438 27.609 24 1 94.12 253 ASP B C 1
ATOM 4170 O O . ASP B 1 253 ? -3.186 28.375 24.625 1 94.12 253 ASP B O 1
ATOM 4174 N N . LEU B 1 254 ? -2.715 27.109 22.875 1 93.25 254 LEU B N 1
ATOM 4175 C CA . LEU B 1 254 ? -3.988 27.406 22.219 1 93.25 254 LEU B CA 1
ATOM 4176 C C . LEU B 1 254 ? -5.152 26.844 23.031 1 93.25 254 LEU B C 1
ATOM 4178 O O . LEU B 1 254 ? -6.164 27.516 23.219 1 93.25 254 LEU B O 1
ATOM 4182 N N . LEU B 1 255 ? -4.984 25.641 23.484 1 91.12 255 LEU B N 1
ATOM 4183 C CA . LEU B 1 255 ? -6.023 25 24.281 1 91.12 255 LEU B CA 1
ATOM 4184 C C . LEU B 1 255 ? -6.277 25.797 25.562 1 91.12 255 LEU B C 1
ATOM 4186 O O . LEU B 1 255 ? -7.43 26 25.953 1 91.12 255 LEU B O 1
ATOM 4190 N N . SER B 1 256 ? -5.25 26.25 26.188 1 93.38 256 SER B N 1
ATOM 4191 C CA . SER B 1 256 ? -5.367 27.047 27.406 1 93.38 256 SER B CA 1
ATOM 4192 C C . SER B 1 256 ? -6.062 28.375 27.125 1 93.38 256 SER B C 1
ATOM 4194 O O . SER B 1 256 ? -6.871 28.828 27.938 1 93.38 256 SER B O 1
ATOM 4196 N N . ALA B 1 257 ? -5.684 28.938 26.031 1 93.38 257 ALA B N 1
ATOM 4197 C CA . ALA B 1 257 ? -6.293 30.219 25.656 1 93.38 257 ALA B CA 1
ATOM 4198 C C . ALA B 1 257 ? -7.797 30.062 25.438 1 93.38 257 ALA B C 1
ATOM 4200 O O . ALA B 1 257 ? -8.586 30.891 25.906 1 93.38 257 ALA B O 1
ATOM 4201 N N . VAL B 1 258 ? -8.195 29 24.797 1 92.94 258 VAL B N 1
ATOM 4202 C CA . VAL B 1 258 ? -9.609 28.75 24.531 1 92.94 258 VAL B CA 1
ATOM 4203 C C . VAL B 1 258 ? -10.336 28.469 25.859 1 92.94 258 VAL B C 1
ATOM 4205 O O . VAL B 1 258 ? -11.445 28.953 26.078 1 92.94 258 VAL B O 1
ATOM 4208 N N . GLN B 1 259 ? -9.711 27.703 26.672 1 92.38 259 GLN B N 1
ATOM 4209 C CA . GLN B 1 259 ? -10.297 27.391 27.969 1 92.38 259 GLN B CA 1
ATOM 4210 C C . GLN B 1 259 ? -10.531 28.656 28.797 1 92.38 259 GLN B C 1
ATOM 4212 O O . GLN B 1 259 ? -11.555 28.797 29.469 1 92.38 259 GLN B O 1
ATOM 4217 N N . SER B 1 260 ? -9.617 29.578 28.734 1 92.69 260 SER B N 1
ATOM 4218 C CA . SER B 1 260 ? -9.734 30.844 29.453 1 92.69 260 SER B CA 1
ATOM 4219 C C . SER B 1 260 ? -10.906 31.656 28.938 1 92.69 260 SER B C 1
ATOM 4221 O O . SER B 1 260 ? -11.625 32.281 29.719 1 92.69 260 SER B O 1
ATOM 4223 N N . LEU B 1 261 ? -11.094 31.609 27.625 1 92.56 261 LEU B N 1
ATOM 4224 C CA . LEU B 1 261 ? -12.203 32.344 27.031 1 92.56 261 LEU B CA 1
ATOM 4225 C C . LEU B 1 261 ? -13.539 31.719 27.391 1 92.56 261 LEU B C 1
ATOM 4227 O O . LEU B 1 261 ? -14.523 32.406 27.625 1 92.56 261 LEU B O 1
ATOM 4231 N N . GLU B 1 262 ? -13.523 30.391 27.469 1 92 262 GLU B N 1
ATOM 4232 C CA . GLU B 1 262 ? -14.75 29.672 27.781 1 92 262 GLU B CA 1
ATOM 4233 C C . GLU B 1 262 ? -15.148 29.859 29.234 1 92 262 GLU B C 1
ATOM 4235 O O . GLU B 1 262 ? -16.328 29.781 29.594 1 92 262 GLU B O 1
ATOM 4240 N N . SER B 1 263 ? -14.219 30.156 30.109 1 86.81 263 SER B N 1
ATOM 4241 C CA . SER B 1 263 ? -14.477 30.266 31.547 1 86.81 263 SER B CA 1
ATOM 4242 C C . SER B 1 263 ? -14.703 31.734 31.938 1 86.81 263 SER B C 1
ATOM 4244 O O . SER B 1 263 ? -15 32.031 33.094 1 86.81 263 SER B O 1
ATOM 4246 N N . ALA B 1 264 ? -14.656 32.656 31.078 1 78.31 264 ALA B N 1
ATOM 4247 C CA . ALA B 1 264 ? -14.844 34.062 31.406 1 78.31 264 ALA B CA 1
ATOM 4248 C C . ALA B 1 264 ? -16.312 34.438 31.391 1 78.31 264 ALA B C 1
ATOM 4250 O O . ALA B 1 264 ? -17.109 33.844 30.656 1 78.31 264 ALA B O 1
#

InterPro domains:
  IPR029069 HotDog domain superfamily [SSF54637] (95-235)
  IPR050563 4-hydroxybenzoyl-CoA thioesterase [PTHR31793] (97-235)

pLDDT: mean 84.06, std 22.3, range [22.58, 98.75]

Solvent-accessible surface area (backbone atoms only — not comparable to full-atom values): 28918 Å² total; per-residue (Å²): 140,84,82,76,79,76,82,79,76,76,77,78,72,77,79,71,80,77,75,76,74,74,73,69,69,67,70,70,73,71,70,81,80,68,63,88,54,50,65,61,50,50,52,53,51,53,58,54,52,70,76,49,95,64,53,75,68,52,47,52,50,49,52,51,49,51,49,48,49,68,75,38,41,65,44,45,60,42,11,45,74,23,27,51,68,52,93,65,33,43,24,29,66,64,36,74,47,50,74,83,46,34,40,81,56,83,98,45,88,49,29,46,30,77,46,48,54,50,45,52,49,50,55,14,48,53,39,41,49,52,37,45,26,70,77,37,60,94,49,23,66,62,47,57,30,32,81,34,82,78,38,55,18,63,42,72,41,30,41,32,38,40,50,68,50,85,50,41,70,80,35,30,32,32,28,34,54,33,70,76,56,79,62,50,82,74,32,38,56,50,40,37,38,33,43,33,30,32,61,77,74,68,43,65,30,31,37,34,41,36,39,30,33,28,32,26,57,82,76,69,40,76,37,54,54,53,69,71,56,35,53,52,51,36,51,49,45,52,49,17,53,51,32,18,52,53,24,44,51,51,50,49,51,51,52,52,52,49,51,53,62,70,72,102,136,86,79,77,78,78,80,79,76,75,75,78,73,76,79,72,78,77,73,76,74,73,74,69,72,66,70,70,72,70,69,81,80,67,64,89,54,49,64,63,52,49,52,52,51,54,59,55,53,71,74,50,94,64,53,72,68,53,47,52,49,49,51,50,51,52,49,49,48,69,73,37,41,66,45,45,59,42,10,46,75,23,26,51,68,52,91,64,33,41,24,28,67,63,36,73,46,49,74,84,45,34,40,78,59,83,96,44,87,49,29,46,30,76,49,48,55,50,46,54,49,50,55,13,49,52,40,40,50,52,37,45,26,71,76,38,58,92,46,23,66,62,47,56,31,32,82,34,83,78,37,55,18,62,43,72,41,30,42,31,39,38,51,68,49,83,50,40,69,77,34,31,33,32,28,34,53,34,71,76,57,78,61,50,82,73,30,38,56,51,40,38,38,34,43,33,31,32,61,78,74,68,43,65,32,31,37,36,42,36,40,30,32,29,32,27,56,83,76,70,40,78,36,54,51,52,69,70,54,37,53,51,51,36,52,48,45,51,49,17,54,50,34,18,52,53,23,45,51,50,50,49,51,51,52,52,53,50,50,53,60,70,72,100

Secondary structure (DSSP, 8-state):
-----------------------------------TTHHHHHHHHHHHHTTS---HHHHHHHHHHHHHHHHHHHHHHHHTTT---STT-EEEEEEEEPGGGB---TTS---B-HHHHHHHHHHHHHHHHHHHHHH-GGGHHHHHHTTSSSSEEEEEEEEEEEE-S---SSEEEEEEEEESS---TT--EEEEEEEEEETTTTEEEEEEEEEEEEEETTTTEE-PPPHHHHHHHHHHHHHHHHHHHHHHHHHHHHHHHHHHHHT-/-----------------------------------TTHHHHHHHHHHHHTTS---HHHHHHHHHHHHHHHHHHHHHHHHTTT---STT-EEEEEEEEPGGGB---TTS---B-HHHHHHHHHHHHHHHHHHHHHH-GGGHHHHHHTTSTTSEEEEEEEEEEEE-S---SSEEEEEEEEESS---TT--EEEEEEEEEETTTTEEEEEEEEEEEEEETTTTEE-PPPHHHHHHHHHHHHHHHHHHHHHHHHHHHHHHHHHHHHT-

Foldseek 3Di:
DDPPVDPPPPPPPDPDPPDPPPPCVPPPPPPDPPDQCLLVVLVVLLVVLVPDPDDPVLVVLSVVLVVCCLVCVLLLNVLLVLFDDDPQQFLDDQAWDDQVQWDPPDPDATFGDPVVVVVSVVSSVLSSLLSVCVVPVVCNVVSNCQPPLPFKHKDWPDKDKDFDATHHPGWTKIKGKAWPDQDDQFDQWTWIKMFIATPVVSHTGMIMITIMGIATNVVGDGGGDDPVVSVVNNVSSVSSVVSSVVSVVVSVVSVVSSVVSVVD/DPPPPPDPPPPPPDPDPPPPPPPPVPPPPPPDPPDQCLLVVLVVLLVVLVPDPDDPVLVVLSVVLVVCCLVCVLLLNQLLVLFDDDPQQFLDDQAWDDQVQWDPPPPDATFGDPVVVVVSVVSSVLSNLLSVCVVPVVCNVVSNCQPPLPFKHKDWPDKDKDFDATHHPGWTKIKGKAWPDQDDQFDQWTWIKMFIATPVVSHTGMIMITIMGIATNVVGDGGGDDPVVSVVNNVSSVSSVVSSVVSVVVSVVSVVSSVVSVVD

Nearest PDB structures (foldseek):
  5v10-assembly1_A-2  TM=8.337E-01  e=3.617E-08  Pseudomonas aeruginosa PAO1
  5v10-assembly1_B-2  TM=8.492E-01  e=4.667E-07  Pseudomonas aeruginosa PAO1
  4i4j-assembly2_E  TM=7.999E-01  e=4.282E-06  Streptomyces globisporus
  8qrt-assembly2_DDD  TM=7.343E-01  e=1.537E-04  Lemna aequinoctialis
  1q6w-assembly2_C  TM=5.453E-01  e=1.091E-02  Archaeoglobus fulgidus DSM 4304